Protein 4MJK (pdb70)

Organism: Archaeoglobus fulgidus (strain ATCC 49558 / DSM 4304 / JCM 9628 / NBRC 100126 / VC-16) (NCBI:txid224325)

Nearest PDB structures (foldseek):
  4mjk-assembly1_A  TM=1.004E+00  e=1.493E-50  Archaeoglobus fulgidus DSM 4304
  4mjk-assembly1_B  TM=9.379E-01  e=4.761E-41  Archaeoglobus fulgidus DSM 4304
  8zp7-assembly1_D  TM=3.002E-01  e=3.684E+00  Candidatus Cloacimonetes bacterium ADurb.Bin088
  5ayx-assembly1_D  TM=2.175E-01  e=3.905E+00  Homo sapiens
  4mjk-assembly1_B  TM=1.004E+00  e=2.737E-50  Archaeoglobus fulgidus DSM 4304

CATH classification: 3.30.70.3120

Solvent-accessible surface area: 20608 Å² total

Structure (mmCIF, N/CA/C/O backbone):
data_4MJK
#
_entry.id   4MJK
#
_cell.length_a   42.251
_cell.length_b   87.524
_cell.length_c   140.813
_cell.angle_alpha   90.00
_cell.angle_beta   90.00
_cell.angle_gamma   90.00
#
_symmetry.space_group_name_H-M   'P 21 21 21'
#
loop_
_entity.id
_entity.type
_entity.pdbx_description
1 polymer 'CRISPR protein'
2 water water
#
loop_
_atom_site.group_PDB
_atom_site.id
_atom_site.type_symbol
_atom_site.label_atom_id
_atom_site.label_alt_id
_atom_site.label_comp_id
_atom_site.label_asym_id
_atom_site.label_entity_id
_atom_site.label_seq_id
_atom_site.pdbx_PDB_ins_code
_atom_site.Cartn_x
_atom_site.Cartn_y
_atom_site.Cartn_z
_atom_site.occupancy
_atom_site.B_iso_or_equiv
_atom_site.auth_seq_id
_atom_site.auth_comp_id
_atom_site.auth_asym_id
_atom_site.auth_atom_id
_atom_site.pdbx_PDB_model_num
ATOM 9 N N . ILE A 1 2 ? 9.930 57.928 61.431 1.00 28.73 2 ILE A N 1
ATOM 10 C CA . ILE A 1 2 ? 10.072 56.558 61.869 1.00 24.61 2 ILE A CA 1
ATOM 11 C C . ILE A 1 2 ? 9.299 55.660 60.914 1.00 20.47 2 ILE A C 1
ATOM 12 O O . ILE A 1 2 ? 8.221 56.022 60.457 1.00 19.86 2 ILE A O 1
ATOM 17 N N . GLY A 1 3 ? 9.880 54.508 60.600 1.00 20.47 3 GLY A N 1
ATOM 18 C CA . GLY A 1 3 ? 9.252 53.559 59.703 1.00 17.93 3 GLY A CA 1
ATOM 19 C C . GLY A 1 3 ? 8.876 52.286 60.444 1.00 20.07 3 GLY A C 1
ATOM 20 O O . GLY A 1 3 ? 9.515 51.909 61.426 1.00 19.62 3 GLY A O 1
ATOM 21 N N . TYR A 1 4 ? 7.823 51.632 59.975 1.00 16.03 4 TYR A N 1
ATOM 22 C CA . TYR A 1 4 ? 7.455 50.311 60.460 1.00 16.38 4 TYR A CA 1
ATOM 23 C C . TYR A 1 4 ? 7.309 49.392 59.267 1.00 14.99 4 TYR A C 1
ATOM 24 O O . TYR A 1 4 ? 6.635 49.744 58.297 1.00 13.92 4 TYR A O 1
ATOM 33 N N . LEU A 1 5 ? 7.949 48.231 59.342 1.00 14.27 5 LEU A N 1
ATOM 34 C CA . LEU A 1 5 ? 7.743 47.144 58.398 1.00 15.03 5 LEU A CA 1
ATOM 35 C C . LEU A 1 5 ? 6.911 46.062 59.079 1.00 17.17 5 LEU A C 1
ATOM 36 O O . LEU A 1 5 ? 7.308 45.512 60.116 1.00 16.12 5 LEU A O 1
ATOM 41 N N . VAL A 1 6 ? 5.746 45.778 58.515 1.00 15.32 6 VAL A N 1
ATOM 42 C CA . VAL A 1 6 ? 4.817 44.840 59.134 1.00 12.93 6 VAL A CA 1
ATOM 43 C C . VAL A 1 6 ? 4.487 43.717 58.150 1.00 14.07 6 VAL A C 1
ATOM 44 O O . VAL A 1 6 ? 3.923 43.967 57.071 1.00 13.47 6 VAL A O 1
ATOM 48 N N . ASP A 1 7 ? 4.851 42.493 58.514 1.00 11.76 7 ASP A N 1
ATOM 49 C CA . ASP A 1 7 ? 4.553 41.316 57.703 1.00 11.30 7 ASP A CA 1
ATOM 50 C C . ASP A 1 7 ? 3.251 40.674 58.186 1.00 12.88 7 ASP A C 1
ATOM 51 O O . ASP A 1 7 ? 3.101 40.316 59.365 1.00 12.11 7 ASP A O 1
ATOM 56 N N . VAL A 1 8 ? 2.311 40.512 57.267 1.00 11.45 8 VAL A N 1
ATOM 57 C CA . VAL A 1 8 ? 0.985 40.051 57.635 1.00 11.11 8 VAL A CA 1
ATOM 58 C C . VAL A 1 8 ? 0.634 38.793 56.846 1.00 11.10 8 VAL A C 1
ATOM 59 O O . VAL A 1 8 ? 0.719 38.768 55.620 1.00 11.29 8 VAL A O 1
ATOM 63 N N . GLU A 1 9 ? 0.275 37.740 57.568 1.00 9.99 9 GLU A N 1
ATOM 64 C CA . GLU A 1 9 ? -0.154 36.493 56.967 1.00 11.60 9 GLU A CA 1
ATOM 65 C C . GLU A 1 9 ? -1.681 36.441 56.938 1.00 11.48 9 GLU A C 1
ATOM 66 O O . GLU A 1 9 ? -2.325 36.689 57.950 1.00 11.31 9 GLU A O 1
ATOM 72 N N . PHE A 1 10 ? -2.257 36.131 55.783 1.00 11.65 10 PHE A N 1
ATOM 73 C CA . PHE A 1 10 ? -3.716 36.095 55.631 1.00 11.78 10 PHE A CA 1
ATOM 74 C C . PHE A 1 10 ? -4.156 34.642 55.644 1.00 11.89 10 PHE A C 1
ATOM 75 O O . PHE A 1 10 ? -3.450 33.783 55.125 1.00 14.32 10 PHE A O 1
ATOM 83 N N . VAL A 1 11 ? -5.309 34.367 56.237 1.00 10.86 11 VAL A N 1
ATOM 84 C CA . VAL A 1 11 ? -5.914 33.042 56.140 1.00 10.42 11 VAL A CA 1
ATOM 85 C C . VAL A 1 11 ? -6.293 32.724 54.691 1.00 13.83 11 VAL A C 1
ATOM 86 O O . VAL A 1 11 ? -5.965 31.641 54.196 1.00 11.48 11 VAL A O 1
ATOM 90 N N . TRP A 1 12 ? -6.976 33.653 54.006 1.00 11.13 12 TRP A N 1
ATOM 91 C CA . TRP A 1 12 ? -7.497 33.369 52.647 1.00 10.30 12 TRP A CA 1
ATOM 92 C C . TRP A 1 12 ? -7.512 34.560 51.689 1.00 10.19 12 TRP A C 1
ATOM 93 O O . TRP A 1 12 ? -7.557 34.372 50.474 1.00 8.79 12 TRP A O 1
ATOM 104 N N . GLY A 1 13 ? -7.507 35.780 52.224 1.00 11.32 13 GLY A N 1
ATOM 105 C CA . GLY A 1 13 ? -7.777 36.957 51.407 1.00 9.37 13 GLY A CA 1
ATOM 106 C C . GLY A 1 13 ? -8.514 37.997 52.223 1.00 10.36 13 GLY A C 1
ATOM 107 O O . GLY A 1 13 ? -8.403 37.997 53.442 1.00 8.48 13 GLY A O 1
ATOM 108 N N . PHE A 1 14 ? -9.288 38.861 51.568 1.00 8.04 14 PHE A N 1
ATOM 109 C CA . PHE A 1 14 ? -9.952 39.942 52.279 1.00 10.07 14 PHE A CA 1
ATOM 110 C C . PHE A 1 14 ? -11.172 40.438 51.527 1.00 10.76 14 PHE A C 1
ATOM 111 O O . PHE A 1 14 ? -11.345 40.168 50.330 1.00 10.01 14 PHE A O 1
ATOM 119 N N . GLN A 1 15 ? -12.023 41.166 52.244 1.00 9.97 15 GLN A N 1
ATOM 120 C CA . GLN A 1 15 ? -13.065 41.930 51.600 1.00 11.02 15 GLN A CA 1
ATOM 121 C C . GLN A 1 15 ? -13.070 43.357 52.131 1.00 14.75 15 GLN A C 1
ATOM 122 O O . GLN A 1 15 ? -13.086 43.576 53.357 1.00 11.61 15 GLN A O 1
ATOM 128 N N . ALA A 1 16 ? -13.036 44.326 51.214 1.00 11.73 16 ALA A N 1
ATOM 129 C CA . ALA A 1 16 ? -13.156 45.731 51.594 1.00 13.60 16 ALA A CA 1
ATOM 130 C C . ALA A 1 16 ? -14.322 46.350 50.823 1.00 14.82 16 ALA A C 1
ATOM 131 O O . ALA A 1 16 ? -14.206 46.678 49.631 1.00 12.35 16 ALA A O 1
ATOM 133 N N . ARG A 1 17 ? -15.452 46.507 51.501 1.00 14.05 17 ARG A N 1
ATOM 134 C CA . ARG A 1 17 ? -16.665 46.920 50.807 1.00 16.37 17 ARG A CA 1
ATOM 135 C C . ARG A 1 17 ? -16.683 48.394 50.368 1.00 18.92 17 ARG A C 1
ATOM 136 O O . ARG A 1 17 ? -17.591 48.820 49.653 1.00 17.78 17 ARG A O 1
ATOM 144 N N . ILE A 1 18 ? -15.655 49.157 50.745 1.00 16.61 18 ILE A N 1
ATOM 145 C CA . ILE A 1 18 ? -15.503 50.504 50.178 1.00 18.37 18 ILE A CA 1
ATOM 146 C C . ILE A 1 18 ? -15.271 50.473 48.660 1.00 17.09 18 ILE A C 1
ATOM 147 O O . ILE A 1 18 ? -15.270 51.511 48.008 1.00 16.72 18 ILE A O 1
ATOM 152 N N . ALA A 1 19 ? -15.088 49.281 48.098 1.00 15.39 19 ALA A N 1
ATOM 153 C CA . ALA A 1 19 ? -15.083 49.131 46.651 1.00 14.03 19 ALA A CA 1
ATOM 154 C C . ALA A 1 19 ? -16.390 49.688 46.072 1.00 18.03 19 ALA A C 1
ATOM 155 O O . ALA A 1 19 ? -16.447 50.074 44.911 1.00 16.98 19 ALA A O 1
ATOM 157 N N . GLY A 1 20 ? -17.439 49.730 46.890 1.00 19.44 20 GLY A N 1
ATOM 158 C CA . GLY A 1 20 ? -18.733 50.218 46.438 1.00 19.51 20 GLY A CA 1
ATOM 159 C C . GLY A 1 20 ? -18.821 51.727 46.276 1.00 22.50 20 GLY A C 1
ATOM 160 O O . GLY A 1 20 ? -19.765 52.240 45.657 1.00 22.84 20 GLY A O 1
ATOM 161 N N . LEU A 1 21 ? -17.849 52.451 46.828 1.00 22.29 21 LEU A N 1
ATOM 162 C CA . LEU A 1 21 ? -17.859 53.917 46.740 1.00 22.52 21 LEU A CA 1
ATOM 163 C C . LEU A 1 21 ? -17.523 54.388 45.329 1.00 22.99 21 LEU A C 1
ATOM 164 O O . LEU A 1 21 ? -16.806 53.715 44.598 1.00 18.51 21 LEU A O 1
ATOM 169 N N . SER A 1 22 ? -18.030 55.562 44.958 1.00 26.03 22 SER A N 1
ATOM 170 C CA . SER A 1 22 ? -17.807 56.124 43.627 1.00 24.73 22 SER A CA 1
ATOM 171 C C . SER A 1 22 ? -16.352 56.498 43.360 1.00 26.88 22 SER A C 1
ATOM 172 O O . SER A 1 22 ? -15.907 56.479 42.215 1.00 28.48 22 SER A O 1
ATOM 175 N N . LYS A 1 23 ? -15.622 56.865 44.407 1.00 25.22 23 LYS A N 1
ATOM 176 C CA . LYS A 1 23 ? -14.238 57.306 44.248 1.00 29.31 23 LYS A CA 1
ATOM 177 C C . LYS A 1 23 ? -13.319 56.142 43.863 1.00 29.37 23 LYS A C 1
ATOM 178 O O . LYS A 1 23 ? -12.534 56.231 42.905 1.00 29.52 23 LYS A O 1
ATOM 184 N N . THR A 1 24 ? -13.451 55.048 44.606 1.00 21.19 24 THR A N 1
ATOM 185 C CA . THR A 1 24 ? -12.532 53.917 44.537 1.00 17.12 24 THR A CA 1
ATOM 186 C C . THR A 1 24 ? -12.682 53.027 43.296 1.00 17.60 24 THR A C 1
ATOM 187 O O . THR A 1 24 ? -13.728 53.015 42.650 1.00 18.06 24 THR A O 1
ATOM 191 N N . SER A 1 25 ? -11.651 52.234 42.994 1.00 15.17 25 SER A N 1
ATOM 192 C CA . SER A 1 25 ? -11.800 51.177 41.988 1.00 14.81 25 SER A CA 1
ATOM 193 C C . SER A 1 25 ? -12.978 50.296 42.403 1.00 14.31 25 SER A C 1
ATOM 194 O O . SER A 1 25 ? -13.302 50.219 43.589 1.00 13.71 25 SER A O 1
ATOM 197 N N . PRO A 1 26 ? -13.624 49.626 41.434 1.00 15.29 26 PRO A N 1
ATOM 198 C CA . PRO A 1 26 ? -14.810 48.805 41.745 1.00 15.64 26 PRO A CA 1
ATOM 199 C C . PRO A 1 26 ? -14.465 47.425 42.304 1.00 15.20 26 PRO A C 1
ATOM 200 O O . PRO A 1 26 ? -15.363 46.687 42.731 1.00 13.65 26 PRO A O 1
ATOM 204 N N . SER A 1 27 ? -13.180 47.076 42.262 1.00 15.96 27 SER A N 1
ATOM 205 C CA . SER A 1 27 ? -12.656 45.878 42.923 1.00 14.85 27 SER A CA 1
ATOM 206 C C . SER A 1 27 ? -11.193 46.156 43.289 1.00 16.76 27 SER A C 1
ATOM 207 O O . SER A 1 27 ? -10.602 47.132 42.809 1.00 13.87 27 SER A O 1
ATOM 210 N N . PHE A 1 28 ? -10.615 45.324 44.146 1.00 13.60 28 PHE A N 1
ATOM 211 C CA . PHE A 1 28 ? -9.298 45.634 44.703 1.00 12.86 28 PHE A CA 1
ATOM 212 C C . PHE A 1 28 ? -8.359 44.448 44.586 1.00 10.72 28 PHE A C 1
ATOM 213 O O . PHE A 1 28 ? -8.678 43.357 45.045 1.00 9.66 28 PHE A O 1
ATOM 221 N N . TYR A 1 29 ? -7.187 44.661 44.006 1.00 9.09 29 TYR A N 1
ATOM 222 C CA . TYR A 1 29 ? -6.134 43.650 44.108 1.00 11.69 29 TYR A CA 1
ATOM 223 C C . TYR A 1 29 ? -5.645 43.555 45.566 1.00 10.77 29 TYR A C 1
ATOM 224 O O . TYR A 1 29 ? -5.361 42.456 46.069 1.00 10.32 29 TYR A O 1
ATOM 233 N N . TYR A 1 30 ? -5.563 44.699 46.254 1.00 10.12 30 TYR A N 1
ATOM 234 C CA . TYR A 1 30 ? -5.040 44.714 47.627 1.00 10.33 30 TYR A CA 1
ATOM 235 C C . TYR A 1 30 ? -5.927 45.451 48.615 1.00 10.60 30 TYR A C 1
ATOM 236 O O . TYR A 1 30 ? -6.706 46.308 48.232 1.00 10.79 30 TYR A O 1
ATOM 245 N N . PRO A 1 31 ? -5.776 45.153 49.915 1.00 11.72 31 PRO A N 1
ATOM 246 C CA . PRO A 1 31 ? -6.522 45.941 50.901 1.00 11.01 31 PRO A CA 1
ATOM 247 C C . PRO A 1 31 ? -6.153 47.415 50.773 1.00 10.10 31 PRO A C 1
ATOM 248 O O . PRO A 1 31 ? -4.965 47.739 50.731 1.00 10.36 31 PRO A O 1
ATO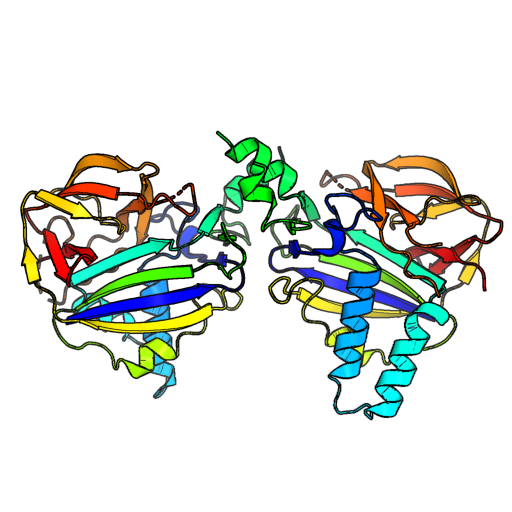M 252 N N . PRO A 1 32 ? -7.156 48.297 50.694 1.00 11.34 32 PRO A N 1
ATOM 253 C CA . PRO A 1 32 ? -6.864 49.736 50.618 1.00 11.41 32 PRO A CA 1
ATOM 254 C C . PRO A 1 32 ? -6.063 50.232 51.820 1.00 9.88 32 PRO A C 1
ATOM 255 O O . PRO A 1 32 ? -6.170 49.673 52.914 1.00 10.28 32 PRO A O 1
ATOM 259 N N . PRO A 1 33 ? -5.242 51.271 51.616 1.00 10.16 33 PRO A N 1
ATOM 260 C CA . PRO A 1 33 ? -4.446 51.797 52.732 1.00 10.35 33 PRO A CA 1
ATOM 261 C C . PRO A 1 33 ? -5.300 52.371 53.876 1.00 12.51 33 PRO A C 1
ATOM 262 O O . PRO A 1 33 ? -4.875 52.279 55.022 1.00 13.70 33 PRO A O 1
ATOM 266 N N . THR A 1 34 ? -6.474 52.933 53.598 1.00 12.76 34 THR A N 1
ATOM 267 C CA . THR A 1 34 ? -7.309 53.369 54.722 1.00 15.17 34 THR A CA 1
ATOM 268 C C . THR A 1 34 ? -7.859 52.167 55.488 1.00 15.98 34 THR A C 1
ATOM 269 O O . THR A 1 34 ? -8.167 52.270 56.680 1.00 13.27 34 THR A O 1
ATOM 273 N N . THR A 1 35 ? -7.981 51.031 54.799 1.00 13.35 35 THR A N 1
ATOM 274 C CA . THR A 1 35 ? -8.437 49.803 55.449 1.00 12.06 35 THR A CA 1
ATOM 275 C C . THR A 1 35 ? -7.374 49.282 56.419 1.00 13.49 35 THR A C 1
ATOM 276 O O . THR A 1 35 ? -7.683 48.895 57.553 1.00 13.25 35 THR A O 1
ATOM 280 N N . PHE A 1 36 ? -6.119 49.291 55.977 1.00 11.85 36 PHE A N 1
ATOM 281 C CA . PHE A 1 36 ? -5.006 48.921 56.834 1.00 12.50 36 PHE A CA 1
ATOM 282 C C . PHE A 1 36 ? -4.902 49.881 58.010 1.00 14.16 36 PHE A C 1
ATOM 283 O O . PHE A 1 36 ? -4.711 49.453 59.151 1.00 14.16 36 PHE A O 1
ATOM 291 N N . LEU A 1 37 ? -5.022 51.181 57.736 1.00 13.25 37 LEU A N 1
ATOM 292 C CA . LEU A 1 37 ? -4.980 52.180 58.812 1.00 15.26 37 LEU A CA 1
ATOM 293 C C . LEU A 1 37 ? -6.144 52.020 59.791 1.00 16.30 37 LEU A C 1
ATOM 294 O O . LEU A 1 37 ? -5.975 52.225 60.982 1.00 17.55 37 LEU A O 1
ATOM 299 N N . GLY A 1 38 ? -7.326 51.678 59.285 1.00 14.49 38 GLY A N 1
ATOM 300 C CA . GLY A 1 38 ? -8.474 51.433 60.149 1.00 15.92 38 GLY A CA 1
ATOM 301 C C . GLY A 1 38 ? -8.228 50.266 61.094 1.00 17.93 38 GLY A C 1
ATOM 302 O O . GLY A 1 38 ? -8.709 50.260 62.225 1.00 16.18 38 GLY A O 1
ATOM 303 N N . ALA A 1 39 ? -7.484 49.264 60.627 1.00 14.40 39 ALA A N 1
ATOM 304 C CA . ALA A 1 39 ? -7.142 48.116 61.468 1.00 17.95 39 ALA A CA 1
ATOM 305 C C . ALA A 1 39 ? -6.183 48.524 62.583 1.00 19.30 39 ALA A C 1
ATOM 306 O O . ALA A 1 39 ? -6.338 48.102 63.728 1.00 16.94 39 ALA A O 1
ATOM 308 N N . VAL A 1 40 ? -5.186 49.339 62.245 1.00 17.10 40 VAL A N 1
ATOM 309 C CA . VAL A 1 40 ? -4.305 49.903 63.264 1.00 17.81 40 VAL A CA 1
ATOM 310 C C . VAL A 1 40 ? -5.136 50.683 64.295 1.00 19.90 40 VAL A C 1
ATOM 311 O O . VAL A 1 40 ? -4.984 50.503 65.508 1.00 20.51 40 VAL A O 1
ATOM 315 N N . ALA A 1 41 ? -6.021 51.545 63.802 1.00 20.47 41 ALA A N 1
ATOM 316 C CA . ALA A 1 41 ? -6.858 52.363 64.673 1.00 21.60 41 ALA A CA 1
ATOM 317 C C . ALA A 1 41 ? -7.713 51.497 65.601 1.00 23.30 41 ALA A C 1
ATOM 318 O O . ALA A 1 41 ? -7.793 51.759 66.801 1.00 23.09 41 ALA A O 1
ATOM 320 N N . GLU A 1 42 ? -8.349 50.468 65.044 1.00 21.16 42 GLU A N 1
ATOM 321 C CA . GLU A 1 42 ? -9.131 49.533 65.853 1.00 23.80 42 GLU A CA 1
ATOM 322 C C . GLU A 1 42 ? -8.287 48.858 66.933 1.00 27.49 42 GLU A C 1
ATOM 323 O O . GLU A 1 42 ? -8.751 48.668 68.059 1.00 27.85 42 GLU A O 1
ATOM 329 N N . ALA A 1 43 ? -7.060 48.477 66.588 1.00 22.53 43 ALA A N 1
ATOM 330 C CA . ALA A 1 43 ? -6.191 47.790 67.544 1.00 26.99 43 ALA A CA 1
ATOM 331 C C . ALA A 1 43 ? -5.786 48.733 68.670 1.00 29.98 43 ALA A C 1
ATOM 332 O O . ALA A 1 43 ? -5.631 48.319 69.822 1.00 28.42 43 ALA A O 1
ATOM 334 N N . ILE A 1 44 ? -5.622 50.006 68.329 1.00 26.03 44 ILE A N 1
ATOM 335 C CA . ILE A 1 44 ? -5.297 51.025 69.318 1.00 26.77 44 ILE A CA 1
ATOM 336 C C . ILE A 1 44 ? -6.490 51.290 70.238 1.00 34.45 44 ILE A C 1
ATOM 337 O O . ILE A 1 44 ? -6.339 51.378 71.457 1.00 31.96 44 ILE A O 1
ATOM 342 N N . ALA A 1 45 ? -7.675 51.401 69.647 1.00 31.28 45 ALA A N 1
ATOM 343 C CA . ALA A 1 45 ? -8.891 51.659 70.409 1.00 35.61 45 ALA A CA 1
ATOM 344 C C . ALA A 1 45 ? -9.182 50.548 71.413 1.00 40.68 45 ALA A C 1
ATOM 345 O O . ALA A 1 45 ? -9.487 50.823 72.571 1.00 42.82 45 ALA A O 1
ATOM 347 N N . LYS A 1 46 ? -9.087 49.299 70.965 1.00 37.04 46 LYS A N 1
ATOM 348 C CA . LYS A 1 46 ? -9.314 48.152 71.841 1.00 40.76 46 LYS A CA 1
ATOM 349 C C . LYS A 1 46 ? -8.360 48.148 73.029 1.00 43.57 46 LYS A C 1
ATOM 350 O O . LYS A 1 46 ? -8.779 47.953 74.170 1.00 45.80 46 LYS A O 1
ATOM 356 N N . ASP A 1 47 ? -7.077 48.361 72.756 1.00 40.23 47 ASP A N 1
ATOM 357 C CA . ASP A 1 47 ? -6.071 48.439 73.806 1.00 42.87 47 ASP A CA 1
ATOM 358 C C . ASP A 1 47 ? -6.310 49.652 74.711 1.00 45.01 47 ASP A C 1
ATOM 359 O O . ASP A 1 47 ? -5.375 50.195 75.290 1.00 51.81 47 ASP A O 1
ATOM 364 N N . LYS A 1 48 ? -7.568 50.067 74.831 1.00 47.59 48 LYS A N 1
ATOM 365 C CA . LYS A 1 48 ? -7.952 51.218 75.644 1.00 46.86 48 LYS A CA 1
ATOM 366 C C . LYS A 1 48 ? -9.458 51.198 75.881 1.00 51.21 48 LYS A C 1
ATOM 367 O O . LYS A 1 48 ? -9.952 50.550 76.803 1.00 53.68 48 LYS A O 1
ATOM 373 N N . GLY A 1 49 ? -10.177 51.925 75.028 1.00 53.47 49 GLY A N 1
ATOM 374 C CA . GLY A 1 49 ? -11.627 51.996 75.064 1.00 53.41 49 GLY A CA 1
ATOM 375 C C . GLY A 1 49 ? -12.177 52.776 73.879 1.00 57.19 49 GLY A C 1
ATOM 376 O O . GLY A 1 49 ? -11.605 53.794 73.473 1.00 57.86 49 GLY A O 1
ATOM 377 N N . ILE A 1 50 ? -13.287 52.288 73.326 1.00 61.15 50 ILE A N 1
ATOM 378 C CA . ILE A 1 50 ? -13.979 52.911 72.192 1.00 60.88 50 ILE A CA 1
ATOM 379 C C . ILE A 1 50 ? -13.082 53.159 70.983 1.00 63.08 50 ILE A C 1
ATOM 380 O O . ILE A 1 50 ? -13.573 53.424 69.881 1.00 64.85 50 ILE A O 1
ATOM 385 N N . GLY A 1 55 ? -14.236 55.181 67.764 1.00 65.10 55 GLY A N 1
ATOM 386 C CA . GLY A 1 55 ? -14.404 56.610 67.512 1.00 64.74 55 GLY A CA 1
ATOM 387 C C . GLY A 1 55 ? -13.533 57.466 68.435 1.00 62.65 55 GLY A C 1
ATOM 388 O O . GLY A 1 55 ? -14.004 57.880 69.497 1.00 65.35 55 GLY A O 1
ATOM 389 N N . LYS A 1 56 ? -12.274 57.736 68.068 1.00 57.43 56 LYS A N 1
ATOM 390 C CA . LYS A 1 56 ? -11.579 57.208 66.881 1.00 52.65 56 LYS A CA 1
ATOM 391 C C . LYS A 1 56 ? -12.191 57.521 65.504 1.00 54.29 56 LYS A C 1
ATOM 392 O O . LYS A 1 56 ? -12.860 56.669 64.918 1.00 59.19 56 LYS A O 1
ATOM 394 N N . GLU A 1 57 ? -11.922 58.712 64.966 1.00 47.40 57 GLU A N 1
ATOM 395 C CA . GLU A 1 57 ? -11.045 59.686 65.599 1.00 46.10 57 GLU A CA 1
ATOM 396 C C . GLU A 1 57 ? -9.568 59.390 65.384 1.00 39.95 57 GLU A C 1
ATOM 397 O O . GLU A 1 57 ? -8.823 60.209 64.847 1.00 37.59 57 GLU A O 1
ATOM 398 N N . ILE A 1 58 ? -9.149 58.203 65.802 1.00 37.33 58 ILE A N 1
ATOM 399 C CA . ILE A 1 58 ? -7.744 57.814 65.763 1.00 34.73 58 ILE A CA 1
ATOM 400 C C . ILE A 1 58 ? -7.235 57.656 64.336 1.00 28.62 58 ILE A C 1
ATOM 401 O O . ILE A 1 58 ? -6.079 57.947 64.052 1.00 28.32 58 ILE A O 1
ATOM 406 N N . ILE A 1 59 ? -8.092 57.196 63.436 1.00 27.94 59 ILE A N 1
ATOM 407 C CA . ILE A 1 59 ? -7.650 56.987 62.067 1.00 30.35 59 ILE A CA 1
ATOM 408 C C . ILE A 1 59 ? -7.266 58.310 61.405 1.00 30.29 59 ILE A C 1
ATOM 409 O O . ILE A 1 59 ? -6.309 58.364 60.634 1.00 27.46 59 ILE A O 1
ATOM 414 N N . SER A 1 60 ? -7.998 59.376 61.711 1.00 29.09 60 SER A N 1
ATOM 415 C CA . SER A 1 60 ? -7.645 60.679 61.167 1.00 32.78 60 SER A CA 1
ATOM 416 C C . SER A 1 60 ? -6.352 61.187 61.802 1.00 31.33 60 SER A C 1
ATOM 417 O O . SER A 1 60 ? -5.577 61.892 61.153 1.00 32.41 60 SER A O 1
ATOM 420 N N . GLU A 1 61 ? -6.108 60.813 63.056 1.00 27.67 61 GLU A N 1
ATOM 421 C CA . GLU A 1 61 ? -4.849 61.155 63.716 1.00 30.36 61 GLU A CA 1
ATOM 422 C C . GLU A 1 61 ? -3.668 60.449 63.039 1.00 28.85 61 GLU A C 1
ATOM 423 O O . GLU A 1 61 ? -2.613 61.038 62.832 1.00 27.48 61 GLU A O 1
ATOM 429 N N . LEU A 1 62 ? -3.847 59.175 62.707 1.00 24.80 62 LEU A N 1
ATOM 430 C CA . LEU A 1 62 ? -2.802 58.444 62.011 1.00 23.45 62 LEU A CA 1
ATOM 431 C C . LEU A 1 62 ? -2.525 59.098 60.662 1.00 20.20 62 LEU A C 1
ATOM 432 O O . LEU A 1 62 ? -1.370 59.272 60.275 1.00 22.60 62 LEU A O 1
ATOM 437 N N . GLY A 1 63 ? -3.591 59.471 59.964 1.00 21.42 63 GLY A N 1
ATOM 438 C CA . GLY A 1 63 ? -3.475 60.038 58.638 1.00 24.48 63 GLY A CA 1
ATOM 439 C C . GLY A 1 63 ? -2.764 61.374 58.626 1.00 25.67 63 GLY A C 1
ATOM 440 O O . GLY A 1 63 ? -2.081 61.712 57.662 1.00 24.83 63 GLY A O 1
ATOM 441 N N . GLU A 1 64 ? -2.920 62.144 59.697 1.00 27.85 64 GLU A N 1
ATOM 442 C CA . GLU A 1 64 ? -2.240 63.431 59.791 1.00 27.22 64 GLU A CA 1
ATOM 443 C C . GLU A 1 64 ? -0.737 63.253 59.994 1.00 24.68 64 GLU A C 1
ATOM 444 O O . GLU A 1 64 ? 0.063 64.077 59.555 1.00 25.31 64 GLU A O 1
ATOM 450 N N . ASN A 1 65 ? -0.348 62.173 60.653 1.00 23.35 65 ASN A N 1
ATOM 451 C CA . ASN A 1 65 ? 1.068 61.928 60.899 1.00 24.41 65 ASN A CA 1
ATOM 452 C C . ASN A 1 65 ? 1.729 61.041 59.837 1.00 20.45 65 ASN A C 1
ATOM 453 O O . ASN A 1 65 ? 2.942 60.825 59.862 1.00 18.67 65 ASN A O 1
ATOM 458 N N . LEU A 1 66 ? 0.935 60.541 58.902 1.00 19.74 66 LEU A N 1
ATOM 459 C CA . LEU A 1 66 ? 1.444 59.584 57.921 1.00 19.92 66 LEU A CA 1
ATOM 460 C C . LEU A 1 66 ? 2.208 60.271 56.795 1.00 17.66 66 LEU A C 1
ATOM 461 O O . LEU A 1 66 ? 1.697 61.184 56.171 1.00 20.47 66 LEU A O 1
ATOM 466 N N . LEU A 1 67 ? 3.426 59.812 56.528 1.00 16.63 67 LEU A N 1
ATOM 467 C CA . LEU A 1 67 ? 4.201 60.310 55.400 1.00 16.84 67 LEU A CA 1
ATOM 468 C C . LEU A 1 67 ? 4.149 59.354 54.207 1.00 17.80 67 LEU A C 1
ATOM 469 O O . LEU A 1 67 ? 4.217 59.788 53.059 1.00 15.83 67 LEU A O 1
ATOM 474 N N . ALA A 1 68 ? 4.051 58.054 54.489 1.00 15.11 68 ALA A N 1
ATOM 475 C CA . ALA A 1 68 ? 4.084 57.058 53.420 1.00 12.14 68 ALA A CA 1
ATOM 476 C C . ALA A 1 68 ? 3.390 55.786 53.841 1.00 13.50 68 ALA A C 1
ATOM 477 O O . ALA A 1 68 ? 3.453 55.396 55.003 1.00 11.83 68 ALA A O 1
ATOM 479 N N . ILE A 1 69 ? 2.739 55.124 52.886 1.00 10.55 69 ILE A N 1
ATOM 480 C CA . ILE A 1 69 ? 2.257 53.771 53.107 1.00 9.00 69 ILE A CA 1
ATOM 481 C C . ILE A 1 69 ? 2.296 53.020 51.799 1.00 11.68 69 ILE A C 1
ATOM 482 O O . ILE A 1 69 ? 1.649 53.418 50.831 1.00 12.67 69 ILE A O 1
ATOM 487 N N . GLY A 1 70 ? 3.096 51.961 51.767 1.00 11.44 70 GLY A N 1
ATOM 488 C CA . GLY A 1 70 ? 3.246 51.115 50.590 1.00 8.89 70 GLY A CA 1
ATOM 489 C C . GLY A 1 70 ? 3.244 49.661 51.026 1.00 9.95 70 GLY A C 1
ATOM 490 O O . GLY A 1 70 ? 3.396 49.366 52.214 1.00 9.04 70 GLY A O 1
ATOM 491 N N . TRP A 1 71 ? 3.080 48.747 50.076 1.00 8.08 71 TRP A N 1
ATOM 492 C CA . TRP A 1 71 ? 2.995 47.338 50.406 1.00 8.92 71 TRP A CA 1
ATOM 493 C C . TRP A 1 71 ? 3.387 46.519 49.197 1.00 9.96 71 TRP A C 1
ATOM 494 O O . TRP A 1 71 ? 3.392 47.021 48.070 1.00 6.85 71 TRP A O 1
ATOM 505 N N . LYS A 1 72 ? 3.736 45.259 49.450 1.00 9.44 72 LYS A N 1
ATOM 506 C CA . LYS A 1 72 ? 4.064 44.317 48.395 1.00 10.82 72 LYS A CA 1
ATOM 507 C C . LYS A 1 72 ? 3.796 42.895 48.866 1.00 10.53 72 LYS A C 1
ATOM 508 O O . LYS A 1 72 ? 3.896 42.595 50.061 1.00 10.70 72 LYS A O 1
ATOM 514 N N . ALA A 1 73 ? 3.451 42.028 47.922 1.00 11.10 73 ALA A N 1
ATOM 515 C CA . ALA A 1 73 ? 3.224 40.620 48.215 1.00 15.01 73 ALA A CA 1
ATOM 516 C C . ALA A 1 73 ? 4.588 39.995 48.426 1.00 13.46 73 ALA A C 1
ATOM 517 O O . ALA A 1 73 ? 5.538 40.400 47.780 1.00 13.35 73 ALA A O 1
ATOM 519 N N . LEU A 1 74 ? 4.684 39.041 49.351 1.00 13.24 74 LEU A N 1
ATOM 520 C CA . LEU A 1 74 ? 5.917 38.302 49.572 1.00 14.10 74 LEU A CA 1
ATOM 521 C C . LEU A 1 74 ? 5.863 36.950 48.879 1.00 15.03 74 LEU A C 1
ATOM 522 O O . LEU A 1 74 ? 6.887 36.425 48.454 1.00 18.22 74 LEU A O 1
ATOM 527 N N . ASN A 1 75 ? 4.673 36.380 48.748 1.00 12.69 75 ASN A N 1
ATOM 528 C CA . ASN A 1 75 ? 4.578 35.016 48.235 1.00 16.05 75 ASN A CA 1
ATOM 529 C C . ASN A 1 75 ? 3.214 34.701 47.638 1.00 15.67 75 ASN A C 1
ATOM 530 O O . ASN A 1 75 ? 2.794 33.550 47.610 1.00 15.22 75 ASN A O 1
ATOM 535 N N . CYS A 1 76 ? 2.505 35.718 47.174 1.00 12.70 76 CYS A N 1
ATOM 536 C CA . CYS A 1 76 ? 1.133 35.487 46.753 1.00 14.76 76 CYS A CA 1
ATOM 537 C C . CYS A 1 76 ? 0.723 36.415 45.624 1.00 15.36 76 CYS A C 1
ATOM 538 O O . CYS A 1 76 ? 1.406 37.404 45.315 1.00 13.15 76 CYS A O 1
ATOM 541 N N . THR A 1 77 ? -0.395 36.069 45.001 1.00 13.28 77 THR A N 1
ATOM 542 C CA . THR A 1 77 ? -0.931 36.846 43.899 1.00 14.00 77 THR A CA 1
ATOM 543 C C . THR A 1 77 ? -2.455 36.962 44.133 1.00 13.95 77 THR A C 1
ATOM 544 O O . THR A 1 77 ? -3.123 35.979 44.489 1.00 14.38 77 THR A O 1
ATOM 548 N N . PRO A 1 78 ? -3.009 38.169 43.976 1.00 14.04 78 PRO A N 1
ATOM 549 C CA . PRO A 1 78 ? -4.445 38.345 44.267 1.00 10.54 78 PRO A CA 1
ATOM 550 C C . PRO A 1 78 ? -5.328 37.763 43.177 1.00 14.08 78 PRO A C 1
ATOM 551 O O . PRO A 1 78 ? -4.962 37.755 41.999 1.00 16.18 78 PRO A O 1
ATOM 555 N N . LEU A 1 79 ? -6.495 37.270 43.561 1.00 11.20 79 LEU A N 1
ATOM 556 C CA . LEU A 1 79 ? -7.442 36.777 42.574 1.00 13.36 79 LEU A CA 1
ATOM 557 C C . LEU A 1 79 ? -8.777 37.400 42.943 1.00 11.83 79 LEU A C 1
ATOM 558 O O . LEU A 1 79 ? -9.416 36.973 43.893 1.00 11.85 79 LEU A O 1
ATOM 563 N N . ARG A 1 80 ? -9.165 38.449 42.227 1.00 10.54 80 ARG A N 1
ATOM 564 C CA . ARG A 1 80 ? -10.373 39.183 42.576 1.00 13.65 80 ARG A CA 1
ATOM 565 C C . ARG A 1 80 ? -11.583 38.333 42.218 1.00 15.24 80 ARG A C 1
ATOM 566 O O . ARG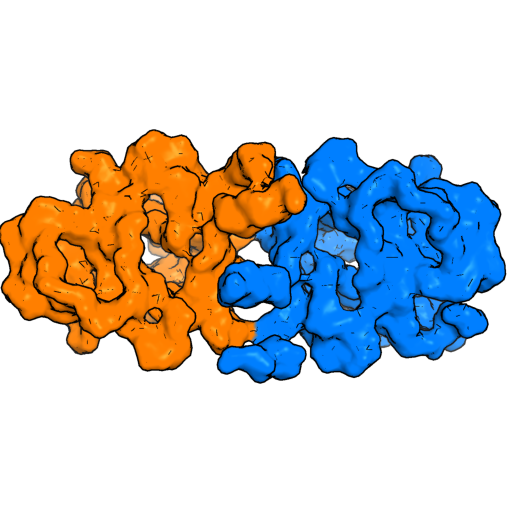 A 1 80 ? -11.536 37.555 41.265 1.00 13.53 80 ARG A O 1
ATOM 574 N N . TYR A 1 81 ? -12.670 38.467 42.968 1.00 13.75 81 TYR A N 1
ATOM 575 C CA . TYR A 1 81 ? -13.850 37.695 42.593 1.00 14.95 81 TYR A CA 1
ATOM 576 C C . TYR A 1 81 ? -14.369 38.161 41.239 1.00 18.13 81 TYR A C 1
ATOM 577 O O . TYR A 1 81 ? -15.021 37.410 40.515 1.00 18.42 81 TYR A O 1
ATOM 586 N N . SER A 1 82 ? -14.045 39.395 40.870 1.00 16.23 82 SER A N 1
ATOM 587 C CA . SER A 1 82 ? -14.401 39.843 39.528 1.00 21.58 82 SER A CA 1
ATOM 588 C C . SER A 1 82 ? -13.652 39.026 38.467 1.00 21.00 82 SER A C 1
ATOM 589 O O . SER A 1 82 ? -14.226 38.720 37.422 1.00 23.93 82 SER A O 1
ATOM 592 N N . ASP A 1 83 ? -12.396 38.652 38.747 1.00 17.14 83 ASP A N 1
ATOM 593 C CA . ASP A 1 83 ? -11.616 37.756 37.866 1.00 17.66 83 ASP A CA 1
ATOM 594 C C . ASP A 1 83 ? -12.252 36.359 37.827 1.00 22.66 83 ASP A C 1
ATOM 595 O O . ASP A 1 83 ? -12.403 35.738 36.768 1.00 20.06 83 ASP A O 1
ATOM 600 N N . ILE A 1 84 ? -12.600 35.864 39.009 1.00 17.09 84 ILE A N 1
ATOM 601 C CA . ILE A 1 84 ? -13.198 34.550 39.154 1.00 19.04 84 ILE A CA 1
ATOM 602 C C . ILE A 1 84 ? -14.533 34.431 38.411 1.00 22.30 84 ILE A C 1
ATOM 603 O O . ILE A 1 84 ? -14.761 33.462 37.677 1.00 20.15 84 ILE A O 1
ATOM 608 N N . ASN A 1 85 ? -15.417 35.405 38.614 1.00 17.11 85 ASN A N 1
ATOM 609 C CA . ASN A 1 85 ? -16.744 35.345 38.013 1.00 24.06 85 ASN A CA 1
ATOM 610 C C . ASN A 1 85 ? -16.647 35.517 36.499 1.00 26.81 85 ASN A C 1
ATOM 611 O O . ASN A 1 85 ? -17.478 35.002 35.758 1.00 27.38 85 ASN A O 1
ATOM 616 N N . ARG A 1 86 ? -15.596 36.204 36.056 1.00 23.55 86 ARG A N 1
ATOM 617 C CA . ARG A 1 86 ? -15.270 36.303 34.634 1.00 26.17 86 ARG A CA 1
ATOM 618 C C . ARG A 1 86 ? -14.819 34.960 34.042 1.00 32.58 86 ARG A C 1
ATOM 619 O O . ARG A 1 86 ? -15.349 34.519 33.018 1.00 31.81 86 ARG A O 1
ATOM 627 N N . ILE A 1 87 ? -13.832 34.322 34.672 1.00 27.39 87 ILE A N 1
ATOM 628 C CA . ILE A 1 87 ? -13.400 32.992 34.247 1.00 28.40 87 ILE A CA 1
ATOM 629 C C . ILE A 1 87 ? -14.616 32.079 34.137 1.00 28.83 87 ILE A C 1
ATOM 630 O O . ILE A 1 87 ? -14.751 31.334 33.175 1.00 34.80 87 ILE A O 1
ATOM 635 N N . LEU A 1 88 ? -15.517 32.147 35.106 1.00 27.91 88 LEU A N 1
ATOM 636 C CA . LEU A 1 88 ? -16.767 31.399 35.000 1.00 32.31 88 LEU A CA 1
ATOM 637 C C . LEU A 1 88 ? -17.656 31.990 33.898 1.00 34.74 88 LEU A C 1
ATOM 638 O O . LEU A 1 88 ? -18.782 32.410 34.155 1.00 39.15 88 LEU A O 1
ATOM 643 N N . ALA A 1 89 ? -17.131 32.033 32.674 1.00 41.47 89 ALA A N 1
ATOM 644 C CA . ALA A 1 89 ? -17.863 32.575 31.532 1.00 39.83 89 ALA A CA 1
ATOM 645 C C . ALA A 1 89 ? -16.906 32.999 30.421 1.00 41.51 89 ALA A C 1
ATOM 646 O O . ALA A 1 89 ? -15.991 32.258 30.055 1.00 48.71 89 ALA A O 1
ATOM 648 N N . ASP A 1 103 ? -27.983 37.977 36.043 1.00 39.71 103 ASP A N 1
ATOM 649 C CA . ASP A 1 103 ? -26.526 38.008 35.879 1.00 46.09 103 ASP A CA 1
ATOM 650 C C . ASP A 1 103 ? -25.905 39.308 36.400 1.00 41.68 103 ASP A C 1
ATOM 651 O O . ASP A 1 103 ? -26.182 39.721 37.529 1.00 37.38 103 ASP A O 1
ATOM 656 N N . LEU A 1 104 ? -25.086 39.960 35.577 1.00 47.81 104 LEU A N 1
ATOM 657 C CA . LEU A 1 104 ? -24.293 41.111 36.033 1.00 40.85 104 LEU A CA 1
ATOM 658 C C . LEU A 1 104 ? -25.068 42.384 36.454 1.00 45.55 104 LEU A C 1
ATOM 659 O O . LEU A 1 104 ? -24.824 43.483 35.953 1.00 39.71 104 LEU A O 1
ATOM 664 N N . ALA A 1 105 ? -25.997 42.215 37.386 1.00 44.67 105 ALA A N 1
ATOM 665 C CA . ALA A 1 105 ? -26.386 43.292 38.274 1.00 35.20 105 ALA A CA 1
ATOM 666 C C . ALA A 1 105 ? -25.339 43.240 39.388 1.00 35.45 105 ALA A C 1
ATOM 667 O O . ALA A 1 105 ? -25.216 44.161 40.197 1.00 32.87 105 ALA A O 1
ATOM 669 N N . LYS A 1 106 ? -24.571 42.151 39.414 1.00 34.95 106 LYS A N 1
ATOM 670 C CA . LYS A 1 106 ? -23.538 41.981 40.443 1.00 39.18 106 LYS A CA 1
ATOM 671 C C . LYS A 1 106 ? -22.316 42.886 40.233 1.00 35.93 106 LYS A C 1
ATOM 672 O O . LYS A 1 106 ? -21.408 42.917 41.058 1.00 36.59 106 LYS A O 1
ATOM 678 N N . SER A 1 107 ? -22.315 43.646 39.145 1.00 34.77 107 SER A N 1
ATOM 679 C CA . SER A 1 107 ? -21.308 44.683 38.956 1.00 34.64 107 SER A CA 1
ATOM 680 C C . SER A 1 107 ? -21.661 45.953 39.722 1.00 36.27 107 SER A C 1
ATOM 681 O O . SER A 1 107 ? -20.859 46.882 39.803 1.00 35.43 107 SER A O 1
ATOM 684 N N . PHE A 1 108 ? -22.866 46.000 40.276 1.00 32.66 108 PHE A N 1
ATOM 685 C CA . PHE A 1 108 ? -23.284 47.159 41.052 1.00 33.43 108 PHE A CA 1
ATOM 686 C C . PHE A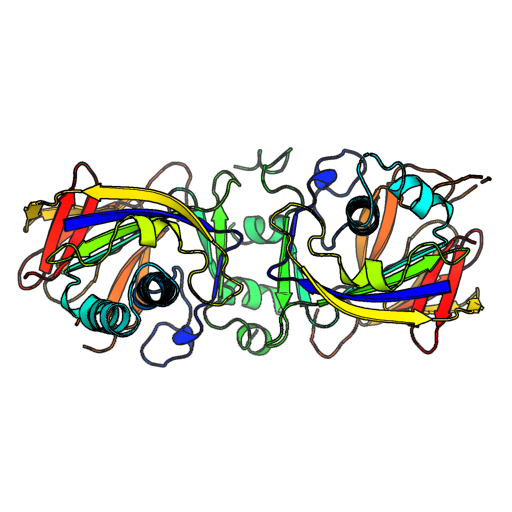 1 108 ? -23.707 46.772 42.473 1.00 33.89 108 PHE A C 1
ATOM 687 O O . PHE A 1 108 ? -24.698 46.070 42.672 1.00 33.63 108 PHE A O 1
ATOM 695 N N . ASP A 1 109 ? -22.945 47.224 43.462 1.00 34.88 109 ASP A N 1
ATOM 696 C CA . ASP A 1 109 ? -23.310 47.002 44.860 1.00 34.71 109 ASP A CA 1
ATOM 697 C C . ASP A 1 109 ? -23.533 45.513 45.191 1.00 34.22 109 ASP A C 1
ATOM 698 O O . ASP A 1 109 ? -24.448 45.161 45.934 1.00 32.39 109 ASP A O 1
ATOM 703 N N . SER A 1 110 ? -22.695 44.641 44.635 1.00 28.83 110 SER A N 1
ATOM 704 C CA . SER A 1 110 ? -22.749 43.221 44.968 1.00 24.19 110 SER A CA 1
ATOM 705 C C . SER A 1 110 ? -22.378 42.979 46.431 1.00 24.38 110 SER A C 1
ATOM 706 O O . SER A 1 110 ? -21.549 43.701 46.994 1.00 23.44 110 SER A O 1
ATOM 709 N N . PRO A 1 111 ? -22.990 41.959 47.054 1.00 25.31 111 PRO A N 1
ATOM 710 C CA . PRO A 1 111 ? -22.612 41.545 48.415 1.00 24.10 111 PRO A CA 1
ATOM 711 C C . PRO A 1 111 ? -21.122 41.206 48.512 1.00 21.01 111 PRO A C 1
ATOM 712 O O . PRO A 1 111 ? -20.539 41.274 49.590 1.00 20.67 111 PRO A O 1
ATOM 716 N N . ALA A 1 112 ? -20.529 40.815 47.394 1.00 19.77 112 ALA A N 1
ATOM 717 C CA . ALA A 1 112 ? -19.139 40.364 47.370 1.00 22.29 112 ALA A CA 1
ATOM 718 C C . ALA A 1 112 ? -18.226 41.447 46.789 1.00 18.44 112 ALA A C 1
ATOM 719 O O . ALA A 1 112 ? -17.168 41.147 46.222 1.00 16.80 112 ALA A O 1
ATOM 721 N N . ARG A 1 113 ? -18.644 42.704 46.904 1.00 19.02 113 ARG A N 1
ATOM 722 C CA . ARG A 1 113 ? -17.866 43.792 46.330 1.00 17.07 113 ARG A CA 1
ATOM 723 C C . ARG A 1 113 ? -16.575 43.924 47.130 1.00 15.14 113 ARG A C 1
ATOM 724 O O . ARG A 1 113 ? -16.596 43.846 48.365 1.00 15.64 113 ARG A O 1
ATOM 732 N N . GLY A 1 114 ? -15.449 44.085 46.433 1.00 13.95 114 GLY A N 1
ATOM 733 C CA . GLY A 1 114 ? -14.159 44.248 47.089 1.00 12.74 114 GLY A CA 1
ATOM 734 C C . GLY A 1 114 ? -13.622 42.977 47.741 1.00 12.54 114 GLY A C 1
ATOM 735 O O . GLY A 1 114 ? -12.726 43.038 48.578 1.00 12.38 114 GLY A O 1
ATOM 736 N N . LYS A 1 115 ? -14.171 41.827 47.364 1.00 11.52 115 LYS A N 1
ATOM 737 C CA . LYS A 1 115 ? -13.712 40.560 47.927 1.00 12.14 115 LYS A CA 1
ATOM 738 C C . LYS A 1 115 ? -12.694 39.898 47.016 1.00 12.52 115 LYS A C 1
ATOM 739 O O . LYS A 1 115 ? -12.936 39.725 45.820 1.00 12.08 115 LYS A O 1
ATOM 745 N N . THR A 1 116 ? -11.562 39.518 47.605 1.00 11.28 116 THR A N 1
ATOM 746 C CA . THR A 1 116 ? -10.394 39.088 46.847 1.00 10.14 116 THR A CA 1
ATOM 747 C C . THR A 1 116 ? -9.679 37.952 47.542 1.00 12.21 116 THR A C 1
ATOM 748 O O . THR A 1 116 ? -9.418 38.019 48.747 1.00 9.61 116 THR A O 1
ATOM 752 N N . ILE A 1 117 ? -9.374 36.895 46.791 1.00 8.56 117 ILE A N 1
ATOM 753 C CA . ILE A 1 117 ? -8.620 35.777 47.347 1.00 8.65 117 ILE A CA 1
ATOM 754 C C . ILE A 1 117 ? -7.121 36.059 47.170 1.00 10.53 117 ILE A C 1
ATOM 755 O O . ILE A 1 117 ? -6.708 36.617 46.163 1.00 9.52 117 ILE A O 1
ATOM 760 N N . LEU A 1 118 ? -6.310 35.726 48.160 1.00 8.03 118 LEU A N 1
ATOM 761 C CA . LEU A 1 118 ? -4.861 35.830 47.973 1.00 10.97 118 LEU A CA 1
ATOM 762 C C . LEU A 1 118 ? -4.326 34.429 47.793 1.00 13.10 118 LEU A C 1
ATOM 763 O O . LEU A 1 118 ? -4.398 33.608 48.706 1.00 12.84 118 LEU A O 1
ATOM 768 N N . SER A 1 119 ? -3.857 34.137 46.586 1.00 12.99 119 SER A N 1
ATOM 769 C CA . SER A 1 119 ? -3.378 32.796 46.253 1.00 16.43 119 SER A CA 1
ATOM 770 C C . SER A 1 119 ? -1.876 32.695 46.509 1.00 13.96 119 SER A C 1
ATOM 771 O O . SER A 1 119 ? -1.079 33.390 45.885 1.00 14.87 119 SER A O 1
ATOM 774 N N . SER A 1 120 ? -1.488 31.818 47.413 1.00 13.34 120 SER A N 1
ATOM 775 C CA . SER A 1 120 ? -0.084 31.621 47.687 1.00 15.28 120 SER A CA 1
ATOM 776 C C . SER A 1 120 ? 0.623 30.932 46.520 1.00 18.32 120 SER A C 1
ATOM 777 O O . SER A 1 120 ? 0.064 30.045 45.859 1.00 15.33 120 SER A O 1
ATOM 780 N N . LEU A 1 121 ? 1.863 31.342 46.281 1.00 16.25 121 LEU A N 1
ATOM 781 C CA . LEU A 1 121 ? 2.695 30.743 45.247 1.00 15.86 121 LEU A CA 1
ATOM 782 C C . LEU A 1 121 ? 3.600 29.651 45.820 1.00 19.85 121 LEU A C 1
ATOM 783 O O . LEU A 1 121 ? 4.353 29.017 45.087 1.00 20.71 121 LEU A O 1
ATOM 788 N N . ASN A 1 122 ? 3.541 29.444 47.125 1.00 17.52 122 ASN A N 1
ATOM 789 C CA . ASN A 1 122 ? 4.274 28.338 47.731 1.00 20.48 122 ASN A CA 1
ATOM 790 C C . ASN A 1 122 ? 3.385 27.676 48.777 1.00 22.15 122 ASN A C 1
ATOM 791 O O . ASN A 1 122 ? 2.179 27.915 48.794 1.00 22.00 122 ASN A O 1
ATOM 796 N N . ASP A 1 123 ? 3.946 26.851 49.653 1.00 23.45 123 ASP A N 1
ATOM 797 C CA . ASP A 1 123 ? 3.083 26.119 50.585 1.00 27.96 123 ASP A CA 1
ATOM 798 C C . ASP A 1 123 ? 2.759 26.907 51.845 1.00 27.05 123 ASP A C 1
ATOM 799 O O . ASP A 1 123 ? 2.107 26.395 52.750 1.00 31.92 123 ASP A O 1
ATOM 804 N N . GLU A 1 124 ? 3.198 28.156 51.911 1.00 24.54 124 GLU A N 1
ATOM 805 C CA . GLU A 1 124 ? 2.873 28.971 53.081 1.00 25.16 124 GLU A CA 1
ATOM 806 C C . GLU A 1 124 ? 1.570 29.722 52.884 1.00 22.01 124 GLU A C 1
ATOM 807 O O . GLU A 1 124 ? 1.092 29.888 51.759 1.00 20.62 124 GLU A O 1
ATOM 813 N N . ALA A 1 125 ? 1.006 30.192 53.989 1.00 20.61 125 ALA A N 1
ATOM 814 C CA . ALA A 1 125 ? -0.135 31.090 53.937 1.00 20.53 125 ALA A CA 1
ATOM 815 C C . ALA A 1 125 ? 0.293 32.362 53.183 1.00 14.33 125 ALA A C 1
ATOM 816 O O . ALA A 1 125 ? 1.456 32.739 53.202 1.00 14.24 125 ALA A O 1
ATOM 818 N N . PRO A 1 126 ? -0.644 33.007 52.485 1.00 15.71 126 PRO A N 1
ATOM 819 C CA . PRO A 1 126 ? -0.257 34.202 51.719 1.00 14.88 126 PRO A CA 1
ATOM 820 C C . PRO A 1 126 ? 0.120 35.371 52.637 1.00 14.09 126 PRO A C 1
ATOM 821 O O . PRO A 1 126 ? -0.573 35.624 53.626 1.00 13.34 126 PRO A O 1
ATOM 825 N N . LYS A 1 127 ? 1.197 36.071 52.299 1.00 12.07 127 LYS A N 1
ATOM 826 C CA . LYS A 1 127 ? 1.715 37.148 53.124 1.00 12.18 127 LYS A CA 1
ATOM 827 C C . LYS A 1 127 ? 1.923 38.435 52.331 1.00 12.40 127 LYS A C 1
ATOM 828 O O . LYS A 1 127 ? 2.337 38.398 51.177 1.00 11.32 127 LYS A O 1
ATOM 834 N N . ILE A 1 128 ? 1.637 39.562 52.975 1.00 10.29 128 ILE A N 1
ATOM 835 C CA . ILE A 1 128 ? 1.891 40.886 52.408 1.00 11.36 128 ILE A CA 1
ATOM 836 C C . ILE A 1 128 ? 2.700 41.705 53.411 1.00 13.41 128 ILE A C 1
ATOM 837 O O . ILE A 1 128 ? 2.458 41.608 54.613 1.00 11.51 128 ILE A O 1
ATOM 842 N N . ARG A 1 129 ? 3.676 42.476 52.929 1.00 11.38 129 ARG A N 1
ATOM 843 C CA . ARG A 1 129 ? 4.449 43.359 53.795 1.00 11.26 129 ARG A CA 1
ATOM 844 C C . ARG A 1 129 ? 4.048 44.820 53.579 1.00 11.55 129 ARG A C 1
ATOM 845 O O . ARG A 1 129 ? 4.016 45.298 52.432 1.00 11.15 129 ARG A O 1
ATOM 853 N N . TRP A 1 130 ? 3.749 45.520 54.670 1.00 9.01 130 TRP A N 1
ATOM 854 C CA . TRP A 1 130 ? 3.496 46.959 54.624 1.00 9.95 130 TRP A CA 1
ATOM 855 C C . TRP A 1 130 ? 4.703 47.726 55.150 1.00 11.82 130 TRP A C 1
ATOM 856 O O . TRP A 1 130 ? 5.392 47.275 56.073 1.00 11.25 130 TRP A O 1
ATOM 867 N N . PHE A 1 131 ? 4.954 48.885 54.549 1.00 9.01 131 PHE A N 1
ATOM 868 C CA . PHE A 1 131 ? 6.024 49.774 54.971 1.00 11.31 131 PHE A CA 1
ATOM 869 C C . PHE A 1 131 ? 5.340 51.118 55.156 1.00 12.36 131 PHE A C 1
ATOM 870 O O . PHE A 1 131 ? 4.895 51.745 54.179 1.00 9.63 131 PHE A O 1
ATOM 878 N N . LEU A 1 132 ? 5.210 51.525 56.419 1.00 10.39 132 LEU A N 1
ATOM 879 C CA . LEU A 1 132 ? 4.581 52.783 56.784 1.00 12.25 132 LEU A CA 1
ATOM 880 C C . LEU A 1 132 ? 5.645 53.719 57.335 1.00 15.32 132 LEU A C 1
ATOM 881 O O . LEU A 1 132 ? 6.578 53.275 58.020 1.00 15.77 132 LEU A O 1
ATOM 886 N N . VAL A 1 133 ? 5.513 55.006 57.031 1.00 14.18 133 VAL A N 1
ATOM 887 C CA . VAL A 1 133 ? 6.427 56.004 57.579 1.00 15.83 133 VAL A CA 1
ATOM 888 C C . VAL A 1 133 ? 5.585 57.087 58.245 1.00 15.05 133 VAL A C 1
ATOM 889 O O . VAL A 1 133 ? 4.635 57.569 57.643 1.00 15.99 133 VAL A O 1
ATOM 893 N N . PHE A 1 134 ? 5.922 57.450 59.484 1.00 17.27 134 PHE A N 1
ATOM 894 C CA . PHE A 1 134 ? 5.236 58.531 60.196 1.00 17.59 134 PHE A CA 1
ATOM 895 C C . PHE A 1 134 ? 6.186 59.678 60.569 1.00 21.18 134 PHE A C 1
ATOM 896 O O . PHE A 1 134 ? 7.386 59.478 60.731 1.00 21.85 134 PHE A O 1
ATOM 904 N N . LYS A 1 135 ? 5.629 60.876 60.729 1.00 21.50 135 LYS A N 1
ATOM 905 C CA . LYS A 1 135 ? 6.425 62.054 61.064 1.00 27.52 135 LYS A CA 1
ATOM 906 C C . LYS A 1 135 ? 7.056 61.886 62.444 1.00 34.17 135 LYS A C 1
ATOM 907 O O . LYS A 1 135 ? 8.164 62.372 62.691 1.00 35.10 135 LYS A O 1
ATOM 913 N N . GLU A 1 136 ? 6.344 61.207 63.341 1.00 32.38 136 GLU A N 1
ATOM 914 C CA . GLU A 1 136 ? 6.932 60.760 64.609 1.00 38.69 136 GLU A CA 1
ATOM 915 C C . GLU A 1 136 ? 6.335 59.428 65.038 1.00 35.49 136 GLU A C 1
ATOM 916 O O . GLU A 1 136 ? 5.458 58.897 64.368 1.00 36.96 136 GLU A O 1
ATOM 922 N N . GLU A 1 137 ? 6.804 58.892 66.159 1.00 39.09 137 GLU A N 1
ATOM 923 C CA . GLU A 1 137 ? 6.269 57.630 66.666 1.00 41.87 137 GLU A CA 1
ATOM 924 C C . GLU A 1 137 ? 4.763 57.737 66.902 1.00 42.44 137 GLU A C 1
ATOM 925 O O . GLU A 1 137 ? 4.321 58.282 67.913 1.00 47.54 137 GLU A O 1
ATOM 931 N N . ALA A 1 138 ? 3.976 57.216 65.965 1.00 38.30 138 ALA A N 1
ATOM 932 C CA . ALA A 1 138 ? 2.525 57.375 66.023 1.00 37.72 138 ALA A CA 1
ATOM 933 C C . ALA A 1 138 ? 1.796 56.170 66.614 1.00 35.96 138 ALA A C 1
ATOM 934 O O . ALA A 1 138 ? 0.604 56.247 66.906 1.00 33.68 138 ALA A O 1
ATOM 936 N N . VAL A 1 139 ? 2.499 55.057 66.784 1.00 35.24 139 VAL A N 1
ATOM 937 C CA . VAL A 1 139 ? 1.858 53.874 67.345 1.00 36.77 139 VAL A CA 1
ATOM 938 C C . VAL A 1 139 ? 2.843 52.955 68.061 1.00 38.47 139 VAL A C 1
ATOM 939 O O . VAL A 1 139 ? 3.940 52.690 67.564 1.00 38.06 139 VAL A O 1
ATOM 943 N N . GLU A 1 140 ? 2.445 52.483 69.239 1.00 37.22 140 GLU A N 1
ATOM 944 C CA . GLU A 1 140 ? 3.220 51.491 69.967 1.00 36.39 140 GLU A CA 1
ATOM 945 C C . GLU A 1 140 ? 3.474 50.282 69.075 1.00 35.52 140 GLU A C 1
ATOM 946 O O . GLU A 1 140 ? 2.561 49.759 68.433 1.00 32.45 140 GLU A O 1
ATOM 952 N N . GLU A 1 141 ? 4.723 49.837 69.040 1.00 34.58 141 GLU A N 1
ATOM 953 C CA . GLU A 1 141 ? 5.093 48.686 68.234 1.00 33.73 141 GLU A CA 1
ATOM 954 C C . GLU A 1 141 ? 4.281 47.459 68.645 1.00 33.00 141 GLU A C 1
ATOM 955 O O . GLU A 1 141 ? 3.845 46.676 67.800 1.00 27.83 141 GLU A O 1
ATOM 961 N N . LYS A 1 142 ? 4.063 47.298 69.948 1.00 28.70 142 LYS A N 1
ATOM 962 C CA . LYS A 1 142 ? 3.304 46.160 70.442 1.00 30.11 142 LYS A CA 1
ATOM 963 C C . LYS A 1 142 ? 1.902 46.110 69.847 1.00 28.87 142 LYS A C 1
ATOM 964 O O . LYS A 1 142 ? 1.367 45.031 69.611 1.00 30.89 142 LYS A O 1
ATOM 970 N N . ILE A 1 143 ? 1.305 47.277 69.622 1.00 30.34 143 ILE A N 1
ATOM 971 C CA . ILE A 1 143 ? -0.065 47.350 69.114 1.00 27.53 143 ILE A CA 1
ATOM 972 C C . ILE A 1 143 ? -0.179 46.749 67.719 1.00 24.52 143 ILE A C 1
ATOM 973 O O . ILE A 1 143 ? -1.169 46.091 67.392 1.00 20.16 143 ILE A O 1
ATOM 978 N N . LEU A 1 144 ? 0.831 47.000 66.893 1.00 22.06 144 LEU A N 1
ATOM 979 C CA . LEU A 1 144 ? 0.859 46.473 65.537 1.00 22.01 144 LEU A CA 1
ATOM 980 C C . LEU A 1 144 ? 0.706 44.957 65.554 1.00 20.00 144 LEU A C 1
ATOM 981 O O . LEU A 1 144 ? 0.029 44.392 64.696 1.00 19.54 144 LEU A O 1
ATOM 986 N N . TRP A 1 145 ? 1.296 44.298 66.550 1.00 20.78 145 TRP A N 1
ATOM 987 C CA . TRP A 1 145 ? 1.219 42.835 66.641 1.00 19.93 145 TRP A CA 1
ATOM 988 C C . TRP A 1 145 ? -0.206 42.321 66.853 1.00 19.48 145 TRP A C 1
ATOM 989 O O . TRP A 1 145 ? -0.481 41.153 66.612 1.00 20.30 145 TRP A O 1
ATOM 1000 N N . LYS A 1 146 ? -1.099 43.211 67.288 1.00 21.26 146 LYS A N 1
ATOM 1001 C CA . LYS A 1 146 ? -2.453 42.849 67.706 1.00 21.99 146 LYS A CA 1
ATOM 1002 C C . LYS A 1 146 ? -3.514 42.960 66.604 1.00 22.19 146 LYS A C 1
ATOM 1003 O O . LYS A 1 146 ? -4.726 42.895 66.868 1.00 23.44 146 LYS A O 1
ATOM 1009 N N . ILE A 1 147 ? -3.063 43.137 65.371 1.00 18.76 147 ILE A N 1
ATOM 1010 C CA . ILE A 1 147 ? -3.985 43.231 64.249 1.00 17.48 147 ILE A CA 1
ATOM 1011 C C . ILE A 1 147 ? -4.446 41.822 63.855 1.00 15.82 147 ILE A C 1
ATOM 1012 O O . ILE A 1 147 ? -3.610 40.978 63.514 1.00 14.97 147 ILE A O 1
ATOM 1017 N N . HIS A 1 148 ? -5.762 41.578 63.894 1.00 14.34 148 HIS A N 1
ATOM 1018 C CA . HIS A 1 148 ? -6.331 40.249 63.618 1.00 19.09 148 HIS A CA 1
ATOM 1019 C C . HIS A 1 148 ? -7.267 40.234 62.415 1.00 18.09 148 HIS A C 1
ATOM 1020 O O . HIS A 1 148 ? -7.684 39.163 61.959 1.00 14.05 148 HIS A O 1
ATOM 1027 N N . ARG A 1 149 ? -7.622 41.416 61.921 1.00 15.04 149 ARG A N 1
ATOM 1028 C CA . ARG A 1 149 ? -8.374 41.483 60.680 1.00 13.86 149 ARG A CA 1
ATOM 1029 C C . ARG A 1 149 ? -8.060 42.738 59.884 1.00 15.07 149 ARG A C 1
ATOM 1030 O O . ARG A 1 149 ? -7.797 43.796 60.437 1.00 15.63 149 ARG A O 1
ATOM 1038 N N . ILE A 1 150 ? -8.069 42.597 58.569 1.00 12.98 150 ILE A N 1
ATOM 1039 C CA . ILE A 1 150 ? -7.885 43.740 57.684 1.00 13.34 150 ILE A CA 1
ATOM 1040 C C . ILE A 1 150 ? -8.988 43.679 56.643 1.00 12.33 150 ILE A C 1
ATOM 1041 O O . ILE A 1 150 ? -8.963 42.840 55.747 1.00 13.64 150 ILE A O 1
ATOM 1046 N N . GLY A 1 151 ? -9.973 44.551 56.779 1.00 12.59 151 GLY A N 1
ATOM 1047 C CA . GLY A 1 151 ? -11.164 44.468 55.953 1.00 14.10 151 GLY A CA 1
ATOM 1048 C C . GLY A 1 151 ? -12.320 44.007 56.815 1.00 15.77 151 GLY A C 1
ATOM 1049 O O . GLY A 1 151 ? -12.428 44.411 57.971 1.00 18.40 151 GLY A O 1
ATOM 1050 N N . SER A 1 152 ? -13.165 43.151 56.251 1.00 14.93 152 SER A N 1
ATOM 1051 C CA . SER A 1 152 ? -14.360 42.638 56.913 1.00 17.90 152 SER A CA 1
ATOM 1052 C C . SER A 1 152 ? -13.991 41.706 58.059 1.00 19.36 152 SER A C 1
ATOM 1053 O O . SER A 1 152 ? -12.844 41.274 58.164 1.00 15.43 152 SER A O 1
ATOM 1056 N N . LYS A 1 153 ? -14.985 41.375 58.883 1.00 19.55 153 LYS A N 1
ATOM 1057 C CA . LYS A 1 153 ? -14.831 40.436 59.994 1.00 21.13 153 LYS A CA 1
ATOM 1058 C C . LYS A 1 153 ? -14.182 39.117 59.570 1.00 17.76 153 LYS A C 1
ATOM 1059 O O . LYS A 1 153 ? -13.398 38.553 6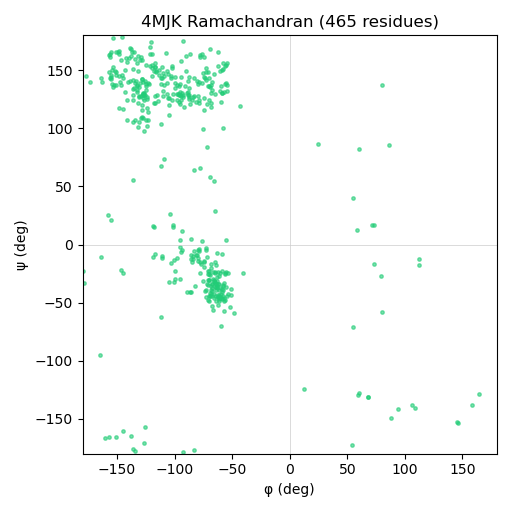0.319 1.00 21.32 153 LYS A O 1
ATOM 1065 N N . GLU A 1 154 ? -14.529 38.636 58.375 1.00 16.94 154 GLU A N 1
ATOM 1066 C CA . GLU A 1 154 ? -14.018 37.364 57.826 1.00 18.58 154 GLU A CA 1
ATOM 1067 C C . GLU A 1 154 ? -12.554 37.458 57.349 1.00 13.90 154 GLU A C 1
ATOM 1068 O O . GLU A 1 154 ? -11.904 36.440 57.145 1.00 14.49 154 GLU A O 1
ATOM 1074 N N . SER A 1 155 ? -12.035 38.677 57.188 1.00 13.19 155 SER A N 1
ATOM 1075 C CA . SER A 1 155 ? -10.695 38.892 56.620 1.00 12.48 155 SER A CA 1
ATOM 1076 C C . SER A 1 155 ? -9.605 38.733 57.676 1.00 14.34 155 SER A C 1
ATOM 1077 O O . SER A 1 155 ? -8.891 39.681 57.987 1.00 13.08 155 SER A O 1
ATOM 1080 N N . ARG A 1 156 ? -9.483 37.523 58.216 1.00 13.40 156 ARG A N 1
ATOM 1081 C CA . ARG A 1 156 ? -8.637 37.261 59.369 1.00 14.26 156 ARG A CA 1
ATOM 1082 C C . ARG A 1 156 ? -7.160 37.217 58.995 1.00 13.30 156 ARG A C 1
ATOM 1083 O O . ARG A 1 156 ? -6.789 36.661 57.960 1.00 12.41 156 ARG A O 1
ATOM 1091 N N . VAL A 1 157 ? -6.317 37.805 59.836 1.00 11.57 157 VAL A N 1
ATOM 1092 C CA . VAL A 1 157 ? -4.877 37.740 59.611 1.00 12.91 157 VAL A CA 1
ATOM 1093 C C . VAL A 1 157 ? -4.122 37.484 60.914 1.00 13.91 157 VAL A C 1
ATOM 1094 O O . VAL A 1 157 ? -4.696 37.567 62.007 1.00 13.27 157 VAL A O 1
ATOM 1098 N N . ALA A 1 158 ? -2.835 37.171 60.771 1.00 11.89 158 ALA A N 1
ATOM 1099 C CA . ALA A 1 158 ? -1.875 37.192 61.876 1.00 16.90 158 ALA A CA 1
ATOM 1100 C C . ALA A 1 158 ? -0.635 37.998 61.471 1.00 12.70 158 ALA A C 1
ATOM 1101 O O . ALA A 1 158 ? -0.024 37.745 60.433 1.00 12.49 158 ALA A O 1
ATOM 1103 N N . VAL A 1 159 ? -0.254 38.958 62.298 1.00 12.50 159 VAL A N 1
ATOM 1104 C CA . VAL A 1 159 ? 1.004 39.660 62.086 1.00 13.21 159 VAL A CA 1
ATOM 1105 C C . VAL A 1 159 ? 2.149 38.736 62.493 1.00 16.03 159 VAL A C 1
ATOM 1106 O O . VAL A 1 159 ? 2.166 38.231 63.622 1.00 16.78 159 VAL A O 1
ATOM 1110 N N . VAL A 1 160 ? 3.103 38.517 61.591 1.00 13.14 160 VAL A N 1
ATOM 1111 C CA . VAL A 1 160 ? 4.190 37.578 61.861 1.00 14.93 160 VAL A CA 1
ATOM 1112 C C . VAL A 1 160 ? 5.545 38.248 62.047 1.00 15.11 160 VAL A C 1
ATOM 1113 O O . VAL A 1 160 ? 6.499 37.601 62.441 1.00 16.86 160 VAL A O 1
ATOM 1117 N N . ASP A 1 161 ? 5.637 39.539 61.755 1.00 15.94 161 ASP A N 1
ATOM 1118 C CA . ASP A 1 161 ? 6.843 40.292 62.107 1.00 17.25 161 ASP A CA 1
ATOM 1119 C C . ASP A 1 161 ? 6.545 41.771 62.039 1.00 18.26 161 ASP A C 1
ATOM 1120 O O . ASP A 1 161 ? 5.750 42.220 61.196 1.00 15.08 161 ASP A O 1
ATOM 1125 N N . VAL A 1 162 ? 7.153 42.509 62.965 1.00 15.76 162 VAL A N 1
ATOM 1126 C CA . VAL A 1 162 ? 7.091 43.952 62.994 1.00 15.53 162 VAL A CA 1
ATOM 1127 C C . VAL A 1 162 ? 8.503 44.446 63.253 1.00 22.70 162 VAL A C 1
ATOM 1128 O O . VAL A 1 162 ? 9.203 43.919 64.122 1.00 18.91 162 VAL A O 1
ATOM 1132 N N . LYS A 1 163 ? 8.926 45.454 62.501 1.00 17.59 163 LYS A N 1
ATOM 1133 C CA . LYS A 1 163 ? 10.229 46.063 62.730 1.00 20.18 163 LYS A CA 1
ATOM 1134 C C . LYS A 1 163 ? 10.103 47.577 62.654 1.00 23.23 163 LYS A C 1
ATOM 1135 O O . LYS A 1 163 ? 9.593 48.126 61.664 1.00 20.20 163 LYS A O 1
ATOM 1141 N N . LYS A 1 164 ? 10.534 48.249 63.716 1.00 19.87 164 LYS A N 1
ATOM 1142 C CA . LYS A 1 164 ? 10.620 49.702 63.723 1.00 24.06 164 LYS A CA 1
ATOM 1143 C C . LYS A 1 164 ? 11.991 50.088 63.167 1.00 24.11 164 LYS A C 1
ATOM 1144 O O . LYS A 1 164 ? 13.018 49.552 63.597 1.00 24.47 164 LYS A O 1
ATOM 1150 N N . VAL A 1 165 ? 12.012 50.985 62.188 1.00 21.46 165 VAL A N 1
ATOM 1151 C CA . VAL A 1 165 ? 13.263 51.332 61.513 1.00 24.00 165 VAL A CA 1
ATOM 1152 C C . VAL A 1 165 ? 13.452 52.837 61.396 1.00 25.50 165 VAL A C 1
ATOM 1153 O O . VAL A 1 165 ? 12.485 53.590 61.313 1.00 22.45 165 VAL A O 1
ATOM 1157 N N . LYS A 1 166 ? 14.709 53.273 61.405 1.00 24.06 166 LYS A N 1
ATOM 1158 C CA . LYS A 1 166 ? 15.020 54.654 61.081 1.00 28.62 166 LYS A CA 1
ATOM 1159 C C . LYS A 1 166 ? 14.996 54.764 59.558 1.00 22.72 166 LYS A C 1
ATOM 1160 O O . LYS A 1 166 ? 15.453 53.860 58.867 1.00 26.11 166 LYS A O 1
ATOM 1166 N N . VAL A 1 167 ? 14.424 55.838 59.031 1.00 21.34 167 VAL A N 1
ATOM 1167 C CA . VAL A 1 167 ? 14.383 56.026 57.579 1.00 22.63 167 VAL A CA 1
ATOM 1168 C C . VAL A 1 167 ? 15.161 57.270 57.131 1.00 25.57 167 VAL A C 1
ATOM 1169 O O . VAL A 1 167 ? 15.314 58.226 57.894 1.00 22.33 167 VAL A O 1
ATOM 1173 N N . THR A 1 168 ? 15.653 57.236 55.897 1.00 22.79 168 THR A N 1
ATOM 1174 C CA . THR A 1 168 ? 16.297 58.384 55.268 1.00 21.68 168 THR A CA 1
ATOM 1175 C C . THR A 1 168 ? 15.393 58.923 54.166 1.00 25.67 168 THR A C 1
ATOM 1176 O O . THR A 1 168 ? 14.815 58.147 53.403 1.00 22.20 168 THR A O 1
ATOM 1180 N N . GLN A 1 169 ? 15.269 60.244 54.072 1.00 23.39 169 GLN A N 1
ATOM 1181 C CA . GLN A 1 169 ? 14.443 60.851 53.032 1.00 25.16 169 GLN A CA 1
ATOM 1182 C C . GLN A 1 169 ? 15.294 61.179 51.811 1.00 29.99 169 GLN A C 1
ATOM 1183 O O . GLN A 1 169 ? 16.315 61.860 51.932 1.00 30.52 169 GLN A O 1
ATOM 1189 N N . LYS A 1 170 ? 14.874 60.699 50.641 1.00 23.98 170 LYS A N 1
ATOM 1190 C CA . LYS A 1 170 ? 15.588 60.953 49.388 1.00 26.29 170 LYS A CA 1
ATOM 1191 C C . LYS A 1 170 ? 14.632 61.472 48.314 1.00 25.97 170 LYS A C 1
ATOM 1192 O O . LYS A 1 170 ? 13.417 61.317 48.424 1.00 23.87 170 LYS A O 1
ATOM 1198 N N . ASP A 1 171 ? 15.175 62.104 47.277 1.00 27.72 171 ASP A N 1
ATOM 1199 C CA . ASP A 1 171 ? 14.392 62.353 46.069 1.00 24.20 171 ASP A CA 1
ATOM 1200 C C . ASP A 1 171 ? 15.220 62.032 44.822 1.00 24.91 171 ASP A C 1
ATOM 1201 O O . ASP A 1 171 ? 16.336 61.521 44.935 1.00 25.83 171 ASP A O 1
ATOM 1206 N N . GLY A 1 172 ? 14.673 62.284 43.640 1.00 20.67 172 GLY A N 1
ATOM 1207 C CA . GLY A 1 172 ? 15.358 61.890 42.421 1.00 19.22 172 GLY A CA 1
ATOM 1208 C C . GLY A 1 172 ? 15.014 60.467 42.005 1.00 19.96 172 GLY A C 1
ATOM 1209 O O . GLY A 1 172 ? 13.906 59.984 42.268 1.00 19.73 172 GLY A O 1
ATOM 1210 N N . LEU A 1 173 ? 15.958 59.793 41.359 1.00 19.04 173 LEU A N 1
ATOM 1211 C CA . LEU A 1 173 ? 15.708 58.468 40.824 1.00 19.85 173 LEU A CA 1
ATOM 1212 C C . LEU A 1 173 ? 15.986 57.374 41.863 1.00 21.48 173 LEU A C 1
ATOM 1213 O O . LEU A 1 173 ? 17.051 57.325 42.467 1.00 20.71 173 LEU A O 1
ATOM 1218 N N . ILE A 1 174 ? 15.006 56.504 42.080 1.00 18.66 174 ILE A N 1
ATOM 1219 C CA . ILE A 1 174 ? 15.124 55.440 43.068 1.00 19.66 174 ILE A CA 1
ATOM 1220 C C . ILE A 1 174 ? 14.551 54.167 42.481 1.00 17.33 174 ILE A C 1
ATOM 1221 O O . ILE A 1 174 ? 13.816 54.211 41.500 1.00 18.88 174 ILE A O 1
ATOM 1226 N N . SER A 1 175 ? 14.892 53.026 43.061 1.00 14.67 175 SER A N 1
ATOM 1227 C CA . SER A 1 175 ? 14.200 51.792 42.698 1.00 16.96 175 SER A CA 1
ATOM 1228 C C . SER A 1 175 ? 13.310 51.368 43.873 1.00 18.87 175 SER A C 1
ATOM 1229 O O . SER A 1 175 ? 13.659 51.588 45.031 1.00 17.90 175 SER A O 1
ATOM 1232 N N . THR A 1 176 ? 12.152 50.792 43.575 1.00 16.08 176 THR A N 1
ATOM 1233 C CA . THR A 1 176 ? 11.218 50.376 44.628 1.00 16.04 176 THR A CA 1
ATOM 1234 C C . THR A 1 176 ? 10.500 49.115 44.204 1.00 13.15 176 THR A C 1
ATOM 1235 O O . THR A 1 176 ? 10.266 48.898 43.017 1.00 14.97 176 THR A O 1
ATOM 1239 N N . ASP A 1 177 ? 10.201 48.259 45.171 1.00 12.88 177 ASP A N 1
ATOM 1240 C CA . ASP A 1 177 ? 9.346 47.112 44.921 1.00 14.05 177 ASP A CA 1
ATOM 1241 C C . ASP A 1 177 ? 8.077 47.204 45.774 1.00 11.38 177 ASP A C 1
ATOM 1242 O O . ASP A 1 177 ? 7.342 46.231 45.905 1.00 12.38 177 ASP A O 1
ATOM 1247 N N . TYR A 1 178 ? 7.821 48.394 46.323 1.00 11.59 178 TYR A N 1
ATOM 1248 C CA . TYR A 1 178 ? 6.556 48.681 47.013 1.00 11.21 178 TYR A CA 1
ATOM 1249 C C . TYR A 1 178 ? 5.601 49.497 46.162 1.00 11.49 178 TYR A C 1
ATOM 1250 O O . TYR A 1 178 ? 6.034 50.303 45.330 1.00 9.97 178 TYR A O 1
ATOM 1259 N N . SER A 1 179 ? 4.303 49.328 46.411 1.00 9.55 179 SER A N 1
ATOM 1260 C CA . SER A 1 179 ? 3.300 50.178 45.793 1.00 9.32 179 SER A CA 1
ATOM 1261 C C . SER A 1 179 ? 3.625 51.641 46.080 1.00 9.87 179 SER A C 1
ATOM 1262 O O . SER A 1 179 ? 4.310 51.958 47.059 1.00 11.29 179 SER A O 1
ATOM 1265 N N . PHE A 1 180 ? 3.137 52.543 45.234 1.00 10.42 180 PHE A N 1
ATOM 1266 C CA . PHE A 1 180 ? 3.362 53.958 45.460 1.00 10.32 180 PHE A CA 1
ATOM 1267 C C . PHE A 1 180 ? 2.272 54.808 44.836 1.00 11.54 180 PHE A C 1
ATOM 1268 O O . PHE A 1 180 ? 1.668 54.423 43.842 1.00 11.02 180 PHE A O 1
ATOM 1276 N N . PRO A 1 181 ? 2.033 55.990 45.409 1.00 13.17 181 PRO A N 1
ATOM 1277 C CA . PRO A 1 181 ? 1.037 56.878 44.806 1.00 13.04 181 PRO A CA 1
ATOM 1278 C C . PRO A 1 181 ? 1.561 57.420 43.476 1.00 15.76 181 PRO A C 1
ATOM 1279 O O . PRO A 1 181 ? 2.725 57.807 43.356 1.00 17.73 181 PRO A O 1
ATOM 1283 N N . ALA A 1 182 ? 0.703 57.428 42.471 1.00 14.98 182 ALA A N 1
ATOM 1284 C CA . ALA A 1 182 ? 1.108 57.839 41.134 1.00 16.55 182 ALA A CA 1
ATOM 1285 C C . ALA A 1 182 ? 0.477 59.185 40.798 1.00 18.49 182 ALA A C 1
ATOM 1286 O O . ALA A 1 182 ? -0.463 59.257 40.020 1.00 23.98 182 ALA A O 1
ATOM 1288 N N . GLU A 1 183 ? 0.976 60.251 41.398 1.00 21.12 183 GLU A N 1
ATOM 1289 C CA . GLU A 1 183 ? 0.432 61.582 41.132 1.00 23.12 183 GLU A CA 1
ATOM 1290 C C . GLU A 1 183 ? 1.551 62.458 40.580 1.00 23.72 183 GLU A C 1
ATOM 1291 O O . GLU A 1 183 ? 2.702 62.036 40.523 1.00 23.64 183 GLU A O 1
ATOM 1297 N N . ASP A 1 184 ? 1.228 63.676 40.169 1.00 24.58 184 ASP A N 1
ATOM 1298 C CA . ASP A 1 184 ? 2.246 64.529 39.562 1.00 27.85 184 ASP A CA 1
ATOM 1299 C C . ASP A 1 184 ? 3.387 64.740 40.541 1.00 25.93 184 ASP A C 1
ATOM 1300 O O . ASP A 1 184 ? 3.165 65.072 41.708 1.00 25.39 184 ASP A O 1
ATOM 1305 N N . GLY A 1 185 ? 4.611 64.528 40.064 1.00 24.66 185 GLY A N 1
ATOM 1306 C CA . GLY A 1 185 ? 5.781 64.580 40.923 1.00 24.28 185 GLY A CA 1
ATOM 1307 C C . GLY A 1 185 ? 6.390 63.200 41.067 1.00 23.20 185 GLY A C 1
ATOM 1308 O O . GLY A 1 185 ? 7.551 63.043 41.464 1.00 23.23 185 GLY A O 1
ATOM 1309 N N . VAL A 1 186 ? 5.597 62.188 40.735 1.00 19.13 186 VAL A N 1
ATOM 1310 C CA . VAL A 1 186 ? 6.069 60.818 40.772 1.00 18.88 186 VAL A CA 1
ATOM 1311 C C . VAL A 1 186 ? 5.987 60.268 39.365 1.00 20.65 186 VAL A C 1
ATOM 1312 O O . VAL A 1 186 ? 4.916 60.276 38.767 1.00 25.45 186 VAL A O 1
ATOM 1316 N N . GLU A 1 187 ? 7.114 59.820 38.818 1.00 15.62 187 GLU A N 1
ATOM 1317 C CA . GLU A 1 187 ? 7.119 59.289 37.460 1.00 17.45 187 GLU A CA 1
ATOM 1318 C C . GLU A 1 187 ? 7.764 57.913 37.373 1.00 16.88 187 GLU A C 1
ATOM 1319 O O . GLU A 1 187 ? 8.940 57.750 37.704 1.00 14.83 187 GLU A O 1
ATOM 1325 N N . LEU A 1 188 ? 6.993 56.934 36.912 1.00 16.46 188 LEU A N 1
ATOM 1326 C CA . LEU A 1 188 ? 7.525 55.596 36.676 1.00 17.49 188 LEU A CA 1
ATOM 1327 C C . LEU A 1 188 ? 8.371 55.599 35.400 1.00 15.86 188 LEU A C 1
ATOM 1328 O O . LEU A 1 188 ? 7.834 55.520 34.302 1.00 17.45 188 LEU A O 1
ATOM 1333 N N . ARG A 1 189 ? 9.692 55.680 35.556 1.00 12.66 189 ARG A N 1
ATOM 1334 C CA . ARG A 1 189 ? 10.626 55.786 34.424 1.00 16.30 189 ARG A CA 1
ATOM 1335 C C . ARG A 1 189 ? 10.800 54.489 33.619 1.00 17.51 189 ARG A C 1
ATOM 1336 O O . ARG A 1 189 ? 10.905 54.505 32.379 1.00 16.35 189 ARG A O 1
ATOM 1344 N N . GLY A 1 190 ? 10.842 53.369 34.328 1.00 16.34 190 GLY A N 1
ATOM 1345 C CA . GLY A 1 190 ? 10.956 52.069 33.701 1.00 14.31 190 GLY A CA 1
ATOM 1346 C C . GLY A 1 190 ? 10.584 50.930 34.641 1.00 17.13 190 GLY A C 1
ATOM 1347 O O . GLY A 1 190 ? 10.914 50.939 35.830 1.00 15.40 190 GLY A O 1
ATOM 1348 N N . ILE A 1 191 ? 9.881 49.945 34.109 1.00 15.53 191 ILE A N 1
ATOM 1349 C CA . ILE A 1 191 ? 9.580 48.740 34.873 1.00 14.24 191 ILE A CA 1
ATOM 1350 C C . ILE A 1 191 ? 10.738 47.768 34.711 1.00 19.07 191 ILE A C 1
ATOM 1351 O O . ILE A 1 191 ? 11.084 47.392 33.583 1.00 16.78 191 ILE A O 1
ATOM 1356 N N . LEU A 1 192 ? 11.355 47.382 35.823 1.00 13.85 192 LEU A N 1
ATOM 1357 C CA . LEU A 1 192 ? 12.472 46.423 35.783 1.00 15.78 192 LEU A CA 1
ATOM 1358 C C . LEU A 1 192 ? 11.998 44.967 35.801 1.00 18.57 192 LEU A C 1
ATOM 1359 O O . LEU A 1 192 ? 12.557 44.118 35.110 1.00 18.13 192 LEU A O 1
ATOM 1364 N N . SER A 1 193 ? 10.984 44.677 36.612 1.00 18.14 193 SER A N 1
ATOM 1365 C CA . SER A 1 193 ? 10.358 43.355 36.593 1.00 18.05 193 SER A CA 1
ATOM 1366 C C . SER A 1 193 ? 8.845 43.478 36.697 1.00 19.98 193 SER A C 1
ATOM 1367 O O . SER A 1 193 ? 8.307 44.327 37.428 1.00 14.39 193 SER A O 1
ATOM 1370 N N . GLN A 1 194 ? 8.171 42.624 35.940 1.00 19.54 194 GLN A N 1
ATOM 1371 C CA . GLN A 1 194 ? 6.792 42.866 35.553 1.00 22.03 194 GLN A CA 1
ATOM 1372 C C . GLN A 1 194 ? 5.673 42.619 36.519 1.00 31.14 194 GLN A C 1
ATOM 1373 O O . GLN A 1 194 ? 5.773 41.873 37.505 1.00 25.50 194 GLN A O 1
ATOM 1379 N N . ARG A 1 195 ? 4.585 43.265 36.110 1.00 33.29 195 ARG A N 1
ATOM 1380 C CA . ARG A 1 195 ? 3.320 43.371 36.775 1.00 24.30 195 ARG A CA 1
ATOM 1381 C C . ARG A 1 195 ? 3.278 44.519 37.772 1.00 17.59 195 ARG A C 1
ATOM 1382 O O . ARG A 1 195 ? 3.542 44.367 38.963 1.00 15.75 195 ARG A O 1
ATOM 1390 N N . TRP A 1 196 ? 2.952 45.679 37.217 1.00 14.58 196 TRP A N 1
ATOM 1391 C CA . TRP A 1 196 ? 2.579 46.850 37.977 1.00 14.07 196 TRP A CA 1
ATOM 1392 C C . TRP A 1 196 ? 1.207 47.326 37.493 1.00 16.87 196 TRP A C 1
ATOM 1393 O O . TRP A 1 196 ? 1.067 47.874 36.391 1.00 19.45 196 TRP A O 1
ATOM 1404 N N . GLU A 1 197 ? 0.198 47.112 38.321 1.00 10.79 197 GLU A N 1
ATOM 1405 C CA . GLU A 1 197 ? -1.154 47.509 37.983 1.00 14.16 197 GLU A CA 1
ATOM 1406 C C . GLU A 1 197 ? -1.460 48.916 38.515 1.00 12.85 197 GLU A C 1
ATOM 1407 O O . GLU A 1 197 ? -0.583 49.564 39.082 1.00 11.08 197 GLU A O 1
ATOM 1413 N N . PHE A 1 198 ? -2.691 49.376 38.289 1.00 9.50 198 PHE A N 1
ATOM 1414 C CA . PHE A 1 198 ? -3.188 50.655 38.776 1.00 10.58 198 PHE A CA 1
ATOM 1415 C C . PHE A 1 198 ? -4.380 50.365 39.683 1.00 10.09 198 PHE A C 1
ATOM 1416 O O . PHE A 1 198 ? -5.181 49.464 39.404 1.00 12.58 198 PHE A O 1
ATOM 1424 N N . GLU A 1 199 ? -4.540 51.153 40.736 1.00 8.56 199 GLU A N 1
ATOM 1425 C CA . GLU A 1 199 ? -5.691 50.966 41.598 1.00 9.90 199 GLU A CA 1
ATOM 1426 C C . GLU A 1 199 ? -6.003 52.284 42.289 1.00 11.58 199 GLU A C 1
ATOM 1427 O O . GLU A 1 199 ? -5.091 52.997 42.695 1.00 11.33 199 GLU A O 1
ATOM 1433 N N . VAL A 1 200 ? -7.283 52.632 42.389 1.00 9.26 200 VAL A N 1
ATOM 1434 C CA . VAL A 1 200 ? -7.674 53.900 43.020 1.00 10.92 200 VAL A CA 1
ATOM 1435 C C . VAL A 1 200 ? -8.269 53.658 44.392 1.00 12.50 200 VAL A C 1
ATOM 1436 O O . VAL A 1 200 ? -9.221 52.878 44.526 1.00 12.66 200 VAL A O 1
ATOM 1440 N N . TYR A 1 201 ? -7.708 54.329 45.403 1.00 12.15 201 TYR A N 1
ATOM 1441 C CA . TYR A 1 201 ? -8.109 54.144 46.804 1.00 13.33 201 TYR A CA 1
ATOM 1442 C C . TYR A 1 201 ? -8.584 55.459 47.409 1.00 14.26 201 TYR A C 1
ATOM 1443 O O . TYR A 1 201 ? -8.295 56.526 46.876 1.00 13.19 201 TYR A O 1
ATOM 1452 N N . LEU A 1 202 ? -9.277 55.385 48.545 1.00 14.44 202 LEU A N 1
ATOM 1453 C CA . LEU A 1 202 ? -9.422 56.551 49.413 1.00 14.41 202 LEU A CA 1
ATOM 1454 C C . LEU A 1 202 ? -8.042 57.052 49.874 1.00 16.77 202 LEU A C 1
ATOM 1455 O O . LEU A 1 202 ? -7.148 56.266 50.231 1.00 13.73 202 LEU A O 1
ATOM 1460 N N . ASN A 1 203 ? -7.863 58.368 49.847 1.00 16.85 203 ASN A N 1
ATOM 1461 C CA . ASN A 1 203 ? -6.585 58.978 50.190 1.00 18.09 203 ASN A CA 1
ATOM 1462 C C . ASN A 1 203 ? -6.286 58.811 51.682 1.00 18.50 203 ASN A C 1
ATOM 1463 O O . ASN A 1 203 ? -7.078 59.226 52.526 1.00 18.90 203 ASN A O 1
ATOM 1468 N N . PRO A 1 204 ? -5.152 58.173 52.024 1.00 18.84 204 PRO A N 1
ATOM 1469 C CA . PRO A 1 204 ? -4.907 57.969 53.457 1.00 20.07 204 PRO A CA 1
ATOM 1470 C C . PRO A 1 204 ? -4.219 59.171 54.105 1.00 21.11 204 PRO A C 1
ATOM 1471 O O . PRO A 1 204 ? -4.072 59.206 55.321 1.00 26.01 204 PRO A O 1
ATOM 1475 N N . PHE A 1 205 ? -3.780 60.126 53.297 1.00 20.39 205 PHE A N 1
ATOM 1476 C CA . PHE A 1 205 ? -3.024 61.263 53.807 1.00 23.54 205 PHE A CA 1
ATOM 1477 C C . PHE A 1 205 ? -3.973 62.364 54.237 1.00 26.38 205 PHE A C 1
ATOM 1478 O O . PHE A 1 205 ? -4.832 62.793 53.467 1.00 31.65 205 PHE A O 1
ATOM 1486 N N . GLU A 1 206 ? -3.839 62.791 55.483 1.00 28.82 206 GLU A N 1
ATOM 1487 C CA . GLU A 1 206 ? -4.638 63.895 55.995 1.00 30.98 206 GLU A CA 1
ATOM 1488 C C . GLU A 1 206 ? -3.742 65.100 56.228 1.00 33.18 206 GLU A C 1
ATOM 1489 O O . GLU A 1 206 ? -2.543 64.957 56.476 1.00 30.76 206 GLU A O 1
ATOM 1495 N N . VAL A 1 207 ? -4.323 66.291 56.150 1.00 38.41 207 VAL A N 1
ATOM 1496 C CA . VAL A 1 207 ? -3.586 67.506 56.464 1.00 43.80 207 VAL A CA 1
ATOM 1497 C C . VAL A 1 207 ? -4.028 68.068 57.811 1.00 46.70 207 VAL A C 1
ATOM 1498 O O . VAL A 1 207 ? -5.217 68.085 58.122 1.00 47.42 207 VAL A O 1
ATOM 1502 N N . LYS A 1 208 ? -3.063 68.530 58.603 1.00 55.90 208 LYS A N 1
ATOM 1503 C CA . LYS A 1 208 ? -3.345 69.152 59.899 1.00 56.96 208 LYS A CA 1
ATOM 1504 C C . LYS A 1 208 ? -4.568 70.067 59.848 1.00 57.54 208 LYS A C 1
ATOM 1505 O O . LYS A 1 208 ? -5.661 69.690 60.275 1.00 57.75 208 LYS A O 1
ATOM 1519 N N . SER A 1 218 ? -0.152 69.568 47.915 1.00 50.69 218 SER A N 1
ATOM 1520 C CA . SER A 1 218 ? -0.867 70.170 46.801 1.00 50.81 218 SER A CA 1
ATOM 1521 C C . SER A 1 218 ? -1.399 69.082 45.873 1.00 48.43 218 SER A C 1
ATOM 1522 O O . SER A 1 218 ? -2.606 68.945 45.686 1.00 50.45 218 SER A O 1
ATOM 1525 N N . TYR A 1 219 ? -0.483 68.315 45.291 1.00 44.84 219 TYR A N 1
ATOM 1526 C CA . TYR A 1 219 ? -0.853 67.255 44.366 1.00 41.74 219 TYR A CA 1
ATOM 1527 C C . TYR A 1 219 ? -1.348 66.042 45.124 1.00 43.38 219 TYR A C 1
ATOM 1528 O O . TYR A 1 219 ? -2.108 65.235 44.594 1.00 47.24 219 TYR A O 1
ATOM 1537 N N . ILE A 1 220 ? -0.910 65.915 46.371 1.00 43.99 220 ILE A N 1
ATOM 1538 C CA . ILE A 1 220 ? -1.451 64.896 47.260 1.00 45.65 220 ILE A CA 1
ATOM 1539 C C . ILE A 1 220 ? -2.409 65.583 48.223 1.00 46.92 220 ILE A C 1
ATOM 1540 O O . ILE A 1 220 ? -3.223 64.931 48.880 1.00 45.64 220 ILE A O 1
ATOM 1545 N N . SER A 1 221 ? -2.294 66.912 48.270 1.00 51.90 221 SER A N 1
ATOM 1546 C CA . SER A 1 221 ? -3.149 67.791 49.070 1.00 50.06 221 SER A CA 1
ATOM 1547 C C . SER A 1 221 ? -3.996 67.052 50.085 1.00 48.54 221 SER A C 1
ATOM 1548 O O . SER A 1 221 ? -3.491 66.317 50.938 1.00 47.99 221 SER A O 1
ATOM 1551 N N . GLY A 1 222 ? -5.296 67.289 49.977 1.00 45.04 222 GLY A N 1
ATOM 1552 C CA . GLY A 1 222 ? -6.301 66.564 50.720 1.00 43.46 222 GLY A CA 1
ATOM 1553 C C . GLY A 1 222 ? -7.403 66.251 49.731 1.00 42.67 222 GLY A C 1
ATOM 1554 O O . GLY A 1 222 ? -8.556 66.632 49.926 1.00 46.14 222 GLY A O 1
ATOM 1555 N N . LYS A 1 223 ? -7.036 65.589 48.637 1.00 41.40 223 LYS A N 1
ATOM 1556 C CA . LYS A 1 223 ? -8.024 65.088 47.692 1.00 37.76 223 LYS A CA 1
ATOM 1557 C C . LYS A 1 223 ? -8.626 63.828 48.293 1.00 30.83 223 LYS A C 1
ATOM 1558 O O . LYS A 1 223 ? -8.072 63.273 49.244 1.00 29.96 223 LYS A O 1
ATOM 1564 N N . LYS A 1 224 ? -9.772 63.397 47.775 1.00 27.80 224 LYS A N 1
ATOM 1565 C CA . LYS A 1 224 ? -10.494 62.286 48.393 1.00 29.06 224 LYS A CA 1
ATOM 1566 C C . LYS A 1 224 ? -9.954 60.923 47.968 1.00 19.62 224 LYS A C 1
ATOM 1567 O O . LYS A 1 224 ? -9.944 59.989 48.757 1.00 20.17 224 LYS A O 1
ATOM 1573 N N . ALA A 1 225 ? -9.523 60.822 46.717 1.00 21.09 225 ALA A N 1
ATOM 1574 C CA . ALA A 1 225 ? -9.000 59.573 46.162 1.00 19.00 225 ALA A CA 1
ATOM 1575 C C . ALA A 1 225 ? -7.562 59.729 45.661 1.00 19.65 225 ALA A C 1
ATOM 1576 O O . ALA A 1 225 ? -7.159 60.813 45.258 1.00 21.00 225 ALA A O 1
ATOM 1578 N N . VAL A 1 226 ? -6.806 58.630 45.645 1.00 16.34 226 VAL A N 1
ATOM 1579 C CA . VAL A 1 226 ? -5.431 58.655 45.167 1.00 14.88 226 VAL A CA 1
ATOM 1580 C C . VAL A 1 226 ? -5.181 57.459 44.235 1.00 14.91 226 VAL A C 1
ATOM 1581 O O . VAL A 1 226 ? -5.652 56.353 44.491 1.00 13.91 226 VAL A O 1
ATOM 1585 N N . LEU A 1 227 ? -4.456 57.697 43.154 1.00 13.15 227 LEU A N 1
ATOM 1586 C CA . LEU A 1 227 ? -4.076 56.646 42.225 1.00 14.67 227 LEU A CA 1
ATOM 1587 C C . LEU A 1 227 ? -2.755 56.024 42.674 1.00 13.41 227 LEU A C 1
ATOM 1588 O O . LEU A 1 227 ? -1.803 56.754 42.930 1.00 15.46 227 LEU A O 1
ATOM 1593 N N . TYR A 1 228 ? -2.707 54.690 42.791 1.00 10.72 228 TYR A N 1
ATOM 1594 C CA . TYR A 1 228 ? -1.476 53.981 43.159 1.00 10.80 228 TYR A CA 1
ATOM 1595 C C . TYR A 1 228 ? -1.045 53.054 42.043 1.00 11.00 228 TYR A C 1
ATOM 1596 O O . TYR A 1 228 ? -1.891 52.499 41.335 1.00 10.35 228 TYR A O 1
ATOM 1605 N N . ARG A 1 229 ? 0.263 52.852 41.914 1.00 9.91 229 ARG A N 1
ATOM 1606 C CA . ARG A 1 229 ? 0.779 51.728 41.150 1.00 10.80 229 ARG A CA 1
ATOM 1607 C C . ARG A 1 229 ? 1.037 50.629 42.178 1.00 11.28 229 ARG A C 1
ATOM 1608 O O . ARG A 1 229 ? 1.495 50.917 43.277 1.00 11.27 229 ARG A O 1
ATOM 1616 N N . ILE A 1 230 ? 0.693 49.390 41.836 1.00 8.96 230 ILE A N 1
ATOM 1617 C CA . ILE A 1 230 ? 0.780 48.278 42.783 1.00 8.92 230 ILE A CA 1
ATOM 1618 C C . ILE A 1 230 ? 1.471 47.106 42.113 1.00 10.12 230 ILE A C 1
ATOM 1619 O O . ILE A 1 230 ? 1.194 46.798 40.945 1.00 11.94 230 ILE A O 1
ATOM 1624 N N . PRO A 1 231 ? 2.375 46.440 42.840 1.00 8.93 231 PRO A N 1
ATOM 1625 C CA . PRO A 1 231 ? 3.064 45.305 42.223 1.00 10.92 231 PRO A CA 1
ATOM 1626 C C . PRO A 1 231 ? 2.226 44.025 42.311 1.00 13.41 231 PRO A C 1
ATOM 1627 O O . PRO A 1 231 ? 1.532 43.793 43.314 1.00 12.54 231 PRO A O 1
ATOM 1631 N N . ILE A 1 232 ? 2.303 43.214 41.259 1.00 11.81 232 ILE A N 1
ATOM 1632 C CA . ILE A 1 232 ? 1.604 41.943 41.181 1.00 13.54 232 ILE A CA 1
ATOM 1633 C C . ILE A 1 232 ? 2.647 40.879 40.839 1.00 14.43 232 ILE A C 1
ATOM 1634 O O . ILE A 1 232 ? 3.219 40.859 39.748 1.00 12.93 232 ILE A O 1
ATOM 1647 N N . THR A 1 234 ? 4.197 37.443 39.821 1.00 20.40 234 THR A N 1
ATOM 1648 C CA . THR A 1 234 ? 3.797 36.363 38.919 1.00 22.52 234 THR A CA 1
ATOM 1649 C C . THR A 1 234 ? 4.566 35.073 39.188 1.00 25.80 234 THR A C 1
ATOM 1650 O O . THR A 1 234 ? 4.226 34.019 38.658 1.00 31.34 234 THR A O 1
ATOM 1654 N N . SER A 1 235 ? 5.605 35.163 40.007 1.00 24.36 235 SER A N 1
ATOM 1655 C CA . SER A 1 235 ? 6.432 34.011 40.330 1.00 27.49 235 SER A CA 1
ATOM 1656 C C . SER A 1 235 ? 6.994 34.204 41.717 1.00 26.99 235 SER A C 1
ATOM 1657 O O . SER A 1 235 ? 7.295 35.334 42.126 1.00 26.59 235 SER A O 1
ATOM 1660 N N . ILE A 1 236 ? 7.149 33.101 42.441 1.00 26.37 236 ILE A N 1
ATOM 1661 C CA . ILE A 1 236 ? 7.699 33.152 43.788 1.00 25.73 236 ILE A CA 1
ATOM 1662 C C . ILE A 1 236 ? 9.101 33.768 43.786 1.00 25.61 236 ILE A C 1
ATOM 1663 O O . ILE A 1 236 ? 9.559 34.293 44.799 1.00 26.92 236 ILE A O 1
ATOM 1668 N N . PHE A 1 237 ? 9.782 33.724 42.646 1.00 24.86 237 PHE A N 1
ATOM 1669 C CA . PHE A 1 237 ? 11.173 34.187 42.603 1.00 27.05 237 PHE A CA 1
ATOM 1670 C C . PHE A 1 237 ? 11.357 35.591 42.024 1.00 29.76 237 PHE A C 1
ATOM 1671 O O . PHE A 1 237 ? 12.426 36.182 42.159 1.00 32.09 237 PHE A O 1
ATOM 1679 N N . SER A 1 238 ? 10.324 36.130 41.392 1.00 30.61 238 SER A N 1
ATOM 1680 C CA . SER A 1 238 ? 10.444 37.460 40.795 1.00 33.60 238 SER A CA 1
ATOM 1681 C C . SER A 1 238 ? 9.590 38.493 41.521 1.00 29.78 238 SER A C 1
ATOM 1682 O O . SER A 1 238 ? 8.375 38.526 41.353 1.00 30.91 238 SER A O 1
ATOM 1685 N N . THR A 1 239 ? 10.229 39.328 42.330 1.00 27.44 239 THR A N 1
ATOM 1686 C CA . THR A 1 239 ? 9.550 40.454 42.958 1.00 27.01 239 THR A CA 1
ATOM 1687 C C . THR A 1 239 ? 9.441 41.636 41.974 1.00 21.60 239 THR A C 1
ATOM 1688 O O . THR A 1 239 ? 10.444 42.096 41.427 1.00 21.11 239 THR A O 1
ATOM 1692 N N . PRO A 1 240 ? 8.215 42.109 41.712 1.00 19.45 240 PRO A N 1
ATOM 1693 C CA . PRO A 1 240 ? 8.101 43.253 40.798 1.00 15.30 240 PRO A CA 1
ATOM 1694 C C . PRO A 1 240 ? 8.944 44.434 41.276 1.00 16.81 240 PRO A C 1
ATOM 1695 O O . PRO A 1 240 ? 9.002 44.725 42.469 1.00 12.23 240 PRO A O 1
ATOM 1699 N N . GLU A 1 241 ? 9.606 45.102 40.339 1.00 14.78 241 GLU A N 1
ATOM 1700 C CA . GLU A 1 241 ? 10.478 46.210 40.688 1.00 15.80 241 GLU A CA 1
ATOM 1701 C C . GLU A 1 241 ? 10.410 47.276 39.599 1.00 13.89 241 GLU A C 1
ATOM 1702 O O . GLU A 1 241 ? 10.287 46.954 38.420 1.00 13.71 241 GLU A O 1
ATOM 1708 N N . CYS A 1 242 ? 10.476 48.542 39.994 1.00 12.30 242 CYS A N 1
ATOM 1709 C CA . CYS A 1 242 ? 10.572 49.605 39.003 1.00 14.70 242 CYS A CA 1
ATOM 1710 C C . CYS A 1 242 ? 11.478 50.754 39.422 1.00 16.47 242 CYS A C 1
ATOM 1711 O O . CYS A 1 242 ? 11.781 50.946 40.610 1.00 13.92 242 CYS A O 1
ATOM 1714 N N . LEU A 1 243 ? 11.910 51.511 38.419 1.00 14.74 243 LEU A N 1
ATOM 1715 C CA . LEU A 1 243 ? 12.661 52.738 38.627 1.00 15.88 243 LEU A CA 1
ATOM 1716 C C . LEU A 1 243 ? 11.701 53.917 38.612 1.00 14.76 243 LEU A C 1
ATOM 1717 O O . LEU A 1 243 ? 10.894 54.072 37.691 1.00 15.94 243 LEU A O 1
ATOM 1722 N N . VAL A 1 244 ? 11.768 54.742 39.641 1.00 13.53 244 VAL A N 1
ATOM 1723 C CA . VAL A 1 244 ? 10.808 55.828 39.766 1.00 13.82 244 VAL A CA 1
ATOM 1724 C C . VAL A 1 244 ? 11.535 57.127 40.055 1.00 17.66 244 VAL A C 1
ATOM 1725 O O . VAL A 1 244 ? 12.456 57.160 40.882 1.00 16.54 244 VAL A O 1
ATOM 1729 N N . GLU A 1 245 ? 11.132 58.186 39.362 1.00 15.32 245 GLU A N 1
ATOM 1730 C CA . GLU A 1 245 ? 11.667 59.515 39.619 1.00 18.70 245 GLU A CA 1
ATOM 1731 C C . GLU A 1 245 ? 10.718 60.243 40.563 1.00 18.69 245 GLU A C 1
ATOM 1732 O O . GLU A 1 245 ? 9.512 60.316 40.313 1.00 17.14 245 GLU A O 1
ATOM 1738 N N . VAL A 1 246 ? 11.260 60.792 41.643 1.00 15.76 246 VAL A N 1
ATOM 1739 C CA . VAL A 1 246 ? 10.414 61.373 42.684 1.00 20.19 246 VAL A CA 1
ATOM 1740 C C . VAL A 1 246 ? 10.813 62.814 43.004 1.00 20.15 246 VAL A C 1
ATOM 1741 O O . VAL A 1 246 ? 11.967 63.088 43.333 1.00 21.35 246 VAL A O 1
ATOM 1745 N N . GLY A 1 247 ? 9.855 63.728 42.900 1.00 18.84 247 GLY A N 1
ATOM 1746 C CA . GLY A 1 247 ? 10.093 65.125 43.234 1.00 24.83 247 GLY A CA 1
ATOM 1747 C C . GLY A 1 247 ? 8.781 65.816 43.565 1.00 25.43 247 GLY A C 1
ATOM 1748 O O . GLY A 1 247 ? 7.775 65.157 43.773 1.00 21.90 247 GLY A O 1
ATOM 1749 N N . GLY A 1 248 ? 8.784 67.144 43.604 1.00 27.95 248 GLY A N 1
ATOM 1750 C CA . GLY A 1 248 ? 7.576 67.888 43.915 1.00 24.90 248 GLY A CA 1
ATOM 1751 C C . GLY A 1 248 ? 7.165 67.680 45.354 1.00 23.24 248 GLY A C 1
ATOM 1752 O O . GLY A 1 248 ? 7.992 67.799 46.244 1.00 25.46 248 GLY A O 1
ATOM 1753 N N . ASP A 1 249 ? 5.893 67.365 45.583 1.00 23.70 249 ASP A N 1
ATOM 1754 C CA . ASP A 1 249 ? 5.394 67.099 46.944 1.00 29.77 249 ASP A CA 1
ATOM 1755 C C . ASP A 1 249 ? 5.777 65.713 47.509 1.00 27.59 249 ASP A C 1
ATOM 1756 O O . ASP A 1 249 ? 5.364 65.355 48.617 1.00 25.97 249 ASP A O 1
ATOM 1761 N N . PHE A 1 250 ? 6.549 64.935 46.751 1.00 23.95 250 PHE A N 1
ATOM 1762 C CA . PHE A 1 250 ? 6.800 63.546 47.118 1.00 20.20 250 PHE A CA 1
ATOM 1763 C C . PHE A 1 250 ? 8.260 63.292 47.402 1.00 22.54 250 PHE A C 1
ATOM 1764 O O . PHE A 1 250 ? 9.127 63.975 46.858 1.00 20.32 250 PHE A O 1
ATOM 1772 N N . LYS A 1 251 ? 8.511 62.292 48.245 1.00 15.90 251 LYS A N 1
ATOM 1773 C CA . LYS A 1 251 ? 9.852 61.880 48.620 1.00 17.15 251 LYS A CA 1
ATOM 1774 C C . LYS A 1 251 ? 9.873 60.368 48.716 1.00 17.70 251 LYS A C 1
ATOM 1775 O O . LYS A 1 251 ? 8.842 59.744 48.944 1.00 17.37 251 LYS A O 1
ATOM 1781 N N . ALA A 1 252 ? 11.059 59.798 48.582 1.00 16.79 252 ALA A N 1
ATOM 1782 C CA . ALA A 1 252 ? 11.291 58.389 48.827 1.00 17.19 252 ALA A CA 1
ATOM 1783 C C . ALA A 1 252 ? 11.850 58.210 50.234 1.00 19.75 252 ALA A C 1
ATOM 1784 O O . ALA A 1 252 ? 12.719 58.978 50.665 1.00 21.57 252 ALA A O 1
ATOM 1786 N N . TYR A 1 253 ? 11.356 57.208 50.956 1.00 14.11 253 TYR A N 1
ATOM 1787 C CA . TYR A 1 253 ? 11.854 56.928 52.298 1.00 15.39 253 TYR A CA 1
ATOM 1788 C C . TYR A 1 253 ? 12.519 55.571 52.297 1.00 17.81 253 TYR A C 1
ATOM 1789 O O . TYR A 1 253 ? 11.941 54.591 51.827 1.00 13.98 253 TYR A O 1
ATOM 1798 N N . GLU A 1 254 ? 13.747 55.521 52.800 1.00 16.95 254 GLU A N 1
ATOM 1799 C CA . GLU A 1 254 ? 14.557 54.321 52.677 1.00 20.55 254 GLU A CA 1
ATOM 1800 C C . GLU A 1 254 ? 15.061 53.819 54.019 1.00 20.43 254 GLU A C 1
ATOM 1801 O O . GLU A 1 254 ? 15.470 54.605 54.881 1.00 21.77 254 GLU A O 1
ATOM 1807 N N . ALA A 1 255 ? 15.004 52.502 54.190 1.00 20.34 255 ALA A N 1
ATOM 1808 C CA . ALA A 1 255 ? 15.596 51.830 55.338 1.00 24.17 255 ALA A CA 1
ATOM 1809 C C . ALA A 1 255 ? 16.302 50.598 54.802 1.00 26.81 255 ALA A C 1
ATOM 1810 O O . ALA A 1 255 ? 15.657 49.618 54.421 1.00 21.57 255 ALA A O 1
ATOM 1812 N N . GLY A 1 256 ? 17.628 50.645 54.755 1.00 28.68 256 GLY A N 1
ATOM 1813 C CA . GLY A 1 256 ? 18.367 49.565 54.133 1.00 25.70 256 GLY A CA 1
ATOM 1814 C C . GLY A 1 256 ? 17.926 49.468 52.691 1.00 28.22 256 GLY A C 1
ATOM 1815 O O . GLY A 1 256 ? 17.920 50.469 51.976 1.00 27.52 256 GLY A O 1
ATOM 1816 N N . GLY A 1 257 ? 17.537 48.274 52.257 1.00 26.15 257 GLY A N 1
ATOM 1817 C CA . GLY A 1 257 ? 17.100 48.095 50.883 1.00 25.38 257 GLY A CA 1
ATOM 1818 C C . GLY A 1 257 ? 15.638 48.440 50.627 1.00 24.28 257 GLY A C 1
ATOM 1819 O O . GLY A 1 257 ? 15.210 48.497 49.478 1.00 27.32 257 GLY A O 1
ATOM 1820 N N . GLU A 1 258 ? 14.868 48.668 51.685 1.00 20.86 258 GLU A N 1
ATOM 1821 C CA . GLU A 1 258 ? 13.434 48.902 51.532 1.00 19.74 258 GLU A CA 1
ATOM 1822 C C . GLU A 1 258 ? 13.179 50.368 51.221 1.00 18.05 258 GLU A C 1
ATOM 1823 O O . GLU A 1 258 ? 13.599 51.253 51.973 1.00 16.44 258 GLU A O 1
ATOM 1829 N N . VAL A 1 259 ? 12.486 50.622 50.119 1.00 13.53 259 VAL A N 1
ATOM 1830 C CA . VAL A 1 259 ? 12.183 51.989 49.708 1.00 15.05 259 VAL A CA 1
ATOM 1831 C C . VAL A 1 259 ? 10.692 52.181 49.460 1.00 14.07 259 VAL A C 1
ATOM 1832 O O . VAL A 1 259 ? 10.076 51.440 48.705 1.00 14.26 259 VAL A O 1
ATOM 1836 N N . VAL A 1 260 ? 10.099 53.175 50.103 1.00 13.85 260 VAL A N 1
ATOM 1837 C CA . VAL A 1 260 ? 8.709 53.458 49.827 1.00 12.18 260 VAL A CA 1
ATOM 1838 C C . VAL A 1 260 ? 8.522 54.943 49.504 1.00 13.60 260 VAL A C 1
ATOM 1839 O O . VAL A 1 260 ? 9.169 55.803 50.085 1.00 13.03 260 VAL A O 1
ATOM 1843 N N . ILE A 1 261 ? 7.634 55.231 48.567 1.00 14.53 261 ILE A N 1
ATOM 1844 C CA . ILE A 1 261 ? 7.399 56.606 48.140 1.00 15.51 261 ILE A CA 1
ATOM 1845 C C . ILE A 1 261 ? 6.219 57.192 48.905 1.00 15.37 261 ILE A C 1
ATOM 1846 O O . ILE A 1 261 ? 5.170 56.563 49.011 1.00 13.12 261 ILE A O 1
ATOM 1851 N N . GLY A 1 262 ? 6.396 58.393 49.447 1.00 13.76 262 GLY A N 1
ATOM 1852 C CA . GLY A 1 262 ? 5.316 59.065 50.148 1.00 16.59 262 GLY A CA 1
ATOM 1853 C C . GLY A 1 262 ? 5.369 60.569 49.932 1.00 19.56 262 GLY A C 1
ATOM 1854 O O . GLY A 1 262 ? 5.986 61.046 48.983 1.00 17.65 262 GLY A O 1
ATOM 1855 N N . ARG A 1 263 ? 4.715 61.317 50.812 1.00 19.02 263 ARG A N 1
ATOM 1856 C CA . ARG A 1 263 ? 4.667 62.762 50.673 1.00 19.20 263 ARG A CA 1
ATOM 1857 C C . ARG A 1 263 ? 5.768 63.389 51.498 1.00 22.60 263 ARG A C 1
ATOM 1858 O O . ARG A 1 263 ? 6.274 62.781 52.443 1.00 20.03 263 ARG A O 1
ATOM 1866 N N . CYS A 1 264 ? 6.145 64.611 51.148 1.00 25.26 264 CYS A N 1
ATOM 1867 C CA . CYS A 1 264 ? 7.016 65.368 52.034 1.00 29.54 264 CYS A CA 1
ATOM 1868 C C . CYS A 1 264 ? 6.194 65.842 53.228 1.00 32.27 264 CYS A C 1
ATOM 1869 O O . CYS A 1 264 ? 6.716 65.954 54.333 1.00 36.78 264 CYS A O 1
ATOM 1880 N N . ILE B 1 2 ? -31.285 6.942 60.624 1.00 29.12 2 ILE B N 1
ATOM 1881 C CA . ILE B 1 2 ? -31.329 8.367 60.941 1.00 25.43 2 ILE B CA 1
ATOM 1882 C C . ILE B 1 2 ? -30.567 9.245 59.938 1.00 24.58 2 ILE B C 1
ATOM 1883 O O . ILE B 1 2 ? -29.489 8.883 59.473 1.00 23.33 2 ILE B O 1
ATOM 1888 N N . GLY B 1 3 ? -31.142 10.394 59.602 1.00 23.60 3 GLY B N 1
ATOM 1889 C CA . GLY B 1 3 ? -30.531 11.288 58.640 1.00 22.04 3 GLY B CA 1
ATOM 1890 C C . GLY B 1 3 ? -30.186 12.668 59.174 1.00 22.85 3 GLY B C 1
ATOM 1891 O O . GLY B 1 3 ? -30.833 13.169 60.097 1.00 21.93 3 GLY B O 1
ATOM 1892 N N . TYR B 1 4 ? -29.165 13.288 58.580 1.00 17.33 4 TYR B N 1
ATOM 1893 C CA . TYR B 1 4 ? -28.830 14.676 58.890 1.00 19.26 4 TYR B CA 1
ATOM 1894 C C . TYR B 1 4 ? -28.739 15.498 57.626 1.00 15.69 4 TYR B C 1
ATOM 1895 O O . TYR B 1 4 ? -28.057 15.112 56.687 1.00 17.09 4 TYR B O 1
ATOM 1904 N N . LEU B 1 5 ? -29.430 16.629 57.605 1.00 15.82 5 LEU B N 1
ATOM 1905 C CA . LEU B 1 5 ? -29.246 17.625 56.566 1.00 14.84 5 LEU B CA 1
ATOM 1906 C C . LEU B 1 5 ? -28.391 18.735 57.160 1.00 18.16 5 LEU B C 1
ATOM 1907 O O . LEU B 1 5 ? -28.737 19.311 58.207 1.00 18.72 5 LEU B O 1
ATOM 1912 N N . VAL B 1 6 ? -27.271 19.031 56.511 1.00 13.67 6 VAL B N 1
ATOM 1913 C CA . VAL B 1 6 ? -26.332 20.026 57.030 1.00 14.23 6 VAL B CA 1
ATOM 1914 C C . VAL B 1 6 ? -26.011 21.053 55.951 1.00 13.87 6 VAL B C 1
ATOM 1915 O O . VAL B 1 6 ? -25.435 20.705 54.923 1.00 11.99 6 VAL B O 1
ATOM 1919 N N . ASP B 1 7 ? -26.398 22.306 56.185 1.00 14.46 7 ASP B N 1
ATOM 1920 C CA . ASP B 1 7 ? -26.137 23.409 55.258 1.00 15.12 7 ASP B CA 1
ATOM 1921 C C . ASP B 1 7 ? -24.917 24.180 55.713 1.00 13.98 7 ASP B C 1
ATOM 1922 O O . ASP B 1 7 ? -24.882 24.691 56.839 1.00 13.56 7 ASP B O 1
ATOM 1927 N N . VAL B 1 8 ? -23.939 24.306 54.825 1.00 12.43 8 VAL B N 1
ATOM 1928 C CA . VAL B 1 8 ? -22.645 24.869 55.185 1.00 9.85 8 VAL B CA 1
ATOM 1929 C C . VAL B 1 8 ? -22.331 26.052 54.283 1.00 11.29 8 VAL B C 1
ATOM 1930 O O . VAL B 1 8 ? -22.381 25.925 53.065 1.00 9.84 8 VAL B O 1
ATOM 1934 N N . GLU B 1 9 ? -22.005 27.196 54.879 1.00 9.36 9 GLU B N 1
ATOM 1935 C CA . GLU B 1 9 ? -21.528 28.350 54.108 1.00 11.19 9 GLU B CA 1
ATOM 1936 C C . GLU B 1 9 ? -20.014 28.389 54.097 1.00 10.39 9 GLU B C 1
ATOM 1937 O O . GLU B 1 9 ? -19.387 28.210 55.134 1.00 11.84 9 GLU B O 1
ATOM 1943 N N . PHE B 1 10 ? -19.436 28.661 52.932 1.00 12.04 10 PHE B N 1
ATOM 1944 C CA . PHE B 1 10 ? -17.985 28.748 52.772 1.00 11.00 10 PHE B CA 1
ATOM 1945 C C . PHE B 1 10 ? -17.560 30.204 52.621 1.00 11.47 10 PHE B C 1
ATOM 1946 O O . PHE B 1 10 ? -18.285 31.018 52.044 1.00 13.86 10 PHE B O 1
ATOM 1954 N N . VAL B 1 11 ? -16.381 30.531 53.124 1.00 12.11 11 VAL B N 1
ATOM 1955 C CA . VAL B 1 11 ? -15.811 31.850 52.906 1.00 10.72 11 VAL B CA 1
ATOM 1956 C C . VAL B 1 11 ? -15.366 32.041 51.465 1.00 12.28 11 VAL B C 1
ATOM 1957 O O . VAL B 1 11 ? -15.676 33.063 50.846 1.00 12.37 11 VAL B O 1
ATOM 1961 N N . TRP B 1 12 ? -14.637 31.064 50.930 1.00 9.82 12 TRP B N 1
ATOM 1962 C CA . TRP B 1 12 ? -14.047 31.205 49.606 1.00 11.27 12 TRP B CA 1
ATOM 1963 C C . TRP B 1 12 ? -14.014 29.904 48.796 1.00 11.81 12 TRP B C 1
ATOM 1964 O O . TRP B 1 12 ? -13.947 29.945 47.569 1.00 11.40 12 TRP B O 1
ATOM 1975 N N . GLY B 1 13 ? -14.029 28.763 49.479 1.00 9.14 13 GLY B N 1
ATOM 1976 C CA . GLY B 1 13 ? -13.768 27.488 48.828 1.00 10.75 13 GLY B CA 1
ATOM 1977 C C . GLY B 1 13 ? -13.024 26.566 49.772 1.00 10.55 13 GLY B C 1
ATOM 1978 O O . GLY B 1 13 ? -13.140 26.700 50.993 1.00 8.36 13 GLY B O 1
ATOM 1979 N N . PHE B 1 14 ? -12.239 25.647 49.227 1.00 8.95 14 PHE B N 1
ATOM 1980 C CA . PHE B 1 14 ? -11.623 24.629 50.066 1.00 9.28 14 PHE B CA 1
ATOM 1981 C C . PHE B 1 14 ? -10.365 24.109 49.400 1.00 10.30 14 PHE B C 1
ATOM 1982 O O . PHE B 1 14 ? -10.136 24.346 48.211 1.00 9.96 14 PHE B O 1
ATOM 1990 N N . GLN B 1 15 ? -9.545 23.403 50.170 1.00 8.62 15 GLN B N 1
ATOM 1991 C CA . GLN B 1 15 ? -8.441 22.650 49.600 1.00 9.58 15 GLN B CA 1
ATOM 1992 C C . GLN B 1 15 ? -8.384 21.279 50.243 1.00 10.95 15 GLN B C 1
ATOM 1993 O O . GLN B 1 15 ? -8.425 21.152 51.475 1.00 11.41 15 GLN B O 1
ATOM 1999 N N . ALA B 1 16 ? -8.341 20.252 49.403 1.00 8.92 16 ALA B N 1
ATOM 2000 C CA . ALA B 1 16 ? -8.223 18.884 49.892 1.00 11.92 16 ALA B CA 1
ATOM 2001 C C . ALA B 1 16 ? -7.040 18.240 49.187 1.00 12.67 16 ALA B C 1
ATOM 2002 O O . ALA B 1 16 ? -7.148 17.789 48.034 1.00 10.98 16 ALA B O 1
ATOM 2004 N N . ARG B 1 17 ? -5.900 18.231 49.870 1.00 12.92 17 ARG B N 1
ATOM 2005 C CA . ARG B 1 17 ? -4.654 17.747 49.275 1.00 14.67 17 ARG B CA 1
ATOM 2006 C C . ARG B 1 17 ? -4.630 16.255 48.918 1.00 14.57 17 ARG B C 1
ATOM 2007 O O . ARG B 1 17 ? -3.779 15.815 48.129 1.00 16.90 17 ARG B O 1
ATOM 2015 N N . ILE B 1 18 ? -5.571 15.483 49.446 1.00 11.90 18 ILE B N 1
ATOM 2016 C CA . ILE B 1 18 ? -5.688 14.093 48.993 1.00 14.65 18 ILE B CA 1
ATOM 2017 C C . ILE B 1 18 ? -5.941 13.972 47.483 1.00 14.66 18 ILE B C 1
ATOM 2018 O O . ILE B 1 18 ? -5.901 12.871 46.932 1.00 14.42 18 ILE B O 1
ATOM 2023 N N . ALA B 1 19 ? -6.194 15.095 46.808 1.00 14.12 19 ALA B N 1
ATOM 2024 C CA . ALA B 1 19 ? -6.200 15.095 45.339 1.00 13.60 19 ALA B CA 1
ATOM 2025 C C . ALA B 1 19 ? -4.857 14.585 44.799 1.00 13.61 19 ALA B C 1
ATOM 2026 O O . ALA B 1 19 ? -4.766 14.079 43.671 1.00 13.62 19 ALA B O 1
ATOM 2028 N N . GLY B 1 20 ? -3.819 14.716 45.617 1.00 15.04 20 GLY B N 1
ATOM 2029 C CA . GLY B 1 20 ? -2.482 14.266 45.265 1.00 15.20 20 GLY B CA 1
ATOM 2030 C C . GLY B 1 20 ? -2.340 12.753 45.171 1.00 17.72 20 GLY B C 1
ATOM 2031 O O . GLY B 1 20 ? -1.405 12.259 44.543 1.00 16.92 20 GLY B O 1
ATOM 2032 N N . LEU B 1 21 ? -3.253 12.015 45.796 1.00 15.13 21 LEU B N 1
ATOM 2033 C CA . LEU B 1 21 ? -3.200 10.546 45.786 1.00 17.03 21 LEU B CA 1
ATOM 2034 C C . LEU B 1 21 ? -3.540 9.963 44.416 1.00 19.70 21 LEU B C 1
ATOM 2035 O O . LEU B 1 21 ? -4.337 10.519 43.672 1.00 17.11 21 LEU B O 1
ATOM 2040 N N . SER B 1 22 ? -2.957 8.821 44.074 1.00 20.74 22 SER B N 1
ATOM 2041 C CA . SER B 1 22 ? -3.267 8.228 42.772 1.00 20.45 22 SER B CA 1
ATOM 2042 C C . SER B 1 22 ? -4.684 7.659 42.728 1.00 19.04 22 SER B C 1
ATOM 2043 O O . SER B 1 22 ? -5.268 7.532 41.659 1.00 24.17 22 SER B O 1
ATOM 2046 N N . LYS B 1 23 ? -5.243 7.336 43.892 1.00 17.09 23 LYS B N 1
ATOM 2047 C CA . LYS B 1 23 ? -6.573 6.739 43.974 1.00 17.95 23 LYS B CA 1
ATOM 2048 C C . LYS B 1 23 ? -7.733 7.728 43.772 1.00 19.51 23 LYS B C 1
ATOM 2049 O O . LYS B 1 23 ? -8.859 7.316 43.533 1.00 21.82 23 LYS B O 1
ATOM 2055 N N . THR B 1 24 ? -7.465 9.022 43.879 1.00 14.82 24 THR B N 1
ATOM 2056 C CA . THR B 1 24 ? -8.508 10.036 43.742 1.00 12.98 24 THR B CA 1
ATOM 2057 C C . THR B 1 24 ? -8.348 10.775 42.412 1.00 13.13 24 THR B C 1
ATOM 2058 O O . THR B 1 24 ? -7.288 10.711 41.781 1.00 12.69 24 THR B O 1
ATOM 2062 N N . SER B 1 25 ? -9.385 11.502 41.998 1.00 11.33 25 SER B N 1
ATOM 2063 C CA . SER B 1 25 ? -9.239 12.426 40.870 1.00 10.90 25 SER B CA 1
ATOM 2064 C C . SER B 1 25 ? -8.133 13.460 41.162 1.00 12.73 25 SER B C 1
ATOM 2065 O O . SER B 1 25 ? -7.817 13.722 42.326 1.00 12.62 25 SER B O 1
ATOM 2068 N N . PRO B 1 26 ? -7.536 14.051 40.108 1.00 13.81 26 PRO B N 1
ATOM 2069 C CA . PRO B 1 26 ? -6.407 14.971 40.324 1.00 15.47 26 PRO B CA 1
ATOM 2070 C C . PRO B 1 26 ? -6.848 16.354 40.795 1.00 13.79 26 PRO B C 1
ATOM 2071 O O . PRO B 1 26 ? -6.001 17.129 41.238 1.00 15.35 26 PRO B O 1
ATOM 2075 N N . SER B 1 27 ? -8.136 16.665 40.656 1.00 10.94 27 SER B N 1
ATOM 2076 C CA . SER B 1 27 ? -8.712 17.923 41.134 1.00 11.65 27 SER B CA 1
ATOM 2077 C C . SER B 1 27 ? -10.142 17.636 41.584 1.00 13.49 27 SER B C 1
ATOM 2078 O O . SER B 1 27 ? -10.706 16.628 41.175 1.00 13.97 27 SER B O 1
ATOM 2081 N N . PHE B 1 28 ? -10.714 18.494 42.436 1.00 10.86 28 PHE B N 1
ATOM 2082 C CA . PHE B 1 28 ? -12.032 18.237 43.020 1.00 11.76 28 PHE B CA 1
ATOM 2083 C C . PHE B 1 28 ? -12.987 19.396 42.791 1.00 10.90 28 PHE B C 1
ATOM 2084 O O . PHE B 1 28 ? -12.688 20.543 43.135 1.00 10.00 28 PHE B O 1
ATOM 2092 N N . TYR B 1 29 ? -14.164 19.083 42.276 1.00 9.41 29 TYR B N 1
ATOM 2093 C CA . TYR B 1 29 ? -15.251 20.061 42.242 1.00 9.37 29 TYR B CA 1
ATOM 2094 C C . TYR B 1 29 ? -15.794 20.321 43.638 1.00 11.08 29 TYR B C 1
ATOM 2095 O O . TYR B 1 29 ? -16.196 21.433 43.965 1.00 10.40 29 TYR B O 1
ATOM 2104 N N . TYR B 1 30 ? -15.813 19.280 44.460 1.00 9.33 30 TYR B N 1
ATOM 2105 C CA . TYR B 1 30 ? -16.382 19.360 45.795 1.00 10.58 30 TYR B CA 1
ATOM 2106 C C . TYR B 1 30 ? -15.453 18.756 46.836 1.00 9.40 30 TYR B C 1
ATOM 2107 O O . TYR B 1 30 ? -14.641 17.905 46.511 1.00 9.07 30 TYR B O 1
ATOM 2116 N N . PRO B 1 31 ? -15.598 19.178 48.100 1.00 9.76 31 PRO B N 1
ATOM 2117 C CA . PRO B 1 31 ? -14.875 18.519 49.191 1.00 10.53 31 PRO B CA 1
ATOM 2118 C C . PRO B 1 31 ? -15.224 17.027 49.202 1.00 10.65 31 PRO B C 1
ATOM 2119 O O . PRO B 1 31 ? -16.403 16.679 49.137 1.00 10.21 31 PRO B O 1
ATOM 2123 N N . PRO B 1 32 ? -14.210 16.159 49.269 1.00 8.93 32 PRO B N 1
ATOM 2124 C CA . PRO B 1 32 ? -14.470 14.708 49.292 1.00 9.73 32 PRO B CA 1
ATOM 2125 C C . PRO B 1 32 ? -15.266 14.273 50.520 1.00 9.83 32 PRO B C 1
ATOM 2126 O O . PRO B 1 32 ? -15.225 14.951 51.557 1.00 10.00 32 PRO B O 1
ATOM 2130 N N . PRO B 1 33 ? -16.007 13.159 50.394 1.00 9.70 33 PRO B N 1
ATOM 2131 C CA . PRO B 1 33 ? -16.811 12.670 51.519 1.00 9.34 33 PRO B CA 1
ATOM 2132 C C . PRO B 1 33 ? -15.959 12.363 52.756 1.00 8.96 33 PRO B C 1
ATOM 2133 O O . PRO B 1 33 ? -16.412 12.675 53.861 1.00 11.35 33 PRO B O 1
ATOM 2137 N N . THR B 1 34 ? -14.756 11.816 52.595 1.00 9.40 34 THR B N 1
ATOM 2138 C CA . THR B 1 34 ? -13.908 11.539 53.770 1.00 13.38 34 THR B CA 1
ATOM 2139 C C . THR B 1 34 ? -13.396 12.832 54.398 1.00 12.62 34 THR B C 1
ATOM 2140 O O . THR B 1 34 ? -13.049 12.869 55.580 1.00 11.82 34 THR B O 1
ATOM 2144 N N . THR B 1 35 ? -13.354 13.895 53.598 1.00 12.73 35 THR B N 1
ATOM 2145 C CA . THR B 1 35 ? -12.922 15.201 54.082 1.00 11.61 35 THR B CA 1
ATOM 2146 C C . THR B 1 35 ? -14.024 15.807 54.955 1.00 11.43 35 THR B C 1
ATOM 2147 O O . THR B 1 35 ? -13.757 16.396 55.996 1.00 12.66 35 THR B O 1
ATOM 2151 N N . PHE B 1 36 ? -15.276 15.638 54.543 1.00 11.40 36 PHE B N 1
ATOM 2152 C CA . PHE B 1 36 ? -16.390 16.103 55.354 1.00 10.82 36 PHE B CA 1
ATOM 2153 C C . PHE B 1 36 ? -16.485 15.262 56.618 1.00 12.88 36 PHE B C 1
ATOM 2154 O O . PHE B 1 36 ? -16.673 15.788 57.714 1.00 13.16 36 PHE B O 1
ATOM 2162 N N . LEU B 1 37 ? -16.358 13.949 56.483 1.00 12.71 37 LEU B N 1
ATOM 2163 C CA . LEU B 1 37 ? -16.425 13.107 57.681 1.00 13.65 37 LEU B CA 1
ATOM 2164 C C . LEU B 1 37 ? -15.243 13.369 58.604 1.00 14.33 37 LEU B C 1
ATOM 2165 O O . LEU B 1 37 ? -15.367 13.260 59.821 1.00 15.22 37 LEU B O 1
ATOM 2170 N N . GLY B 1 38 ? -14.111 13.741 58.017 1.00 14.30 38 GLY B N 1
ATOM 2171 C CA . GLY B 1 38 ? -12.934 14.119 58.780 1.00 13.43 38 GLY B CA 1
ATOM 2172 C C . GLY B 1 38 ? -13.210 15.351 59.622 1.00 14.28 38 GLY B C 1
ATOM 2173 O O . GLY B 1 38 ? -12.709 15.469 60.736 1.00 14.13 38 GLY B O 1
ATOM 2174 N N . ALA B 1 39 ? -14.012 16.273 59.095 1.00 13.30 39 ALA B N 1
ATOM 2175 C CA . ALA B 1 39 ? -14.390 17.461 59.852 1.00 14.73 39 ALA B CA 1
ATOM 2176 C C . ALA B 1 39 ? -15.315 17.099 61.021 1.00 16.27 39 ALA B C 1
ATOM 2177 O O . ALA B 1 39 ? -15.178 17.636 62.120 1.00 15.70 39 ALA B O 1
ATOM 2179 N N . VAL B 1 40 ? -16.266 16.200 60.778 1.00 14.90 40 VAL B N 1
ATOM 2180 C CA . VAL B 1 40 ? -17.153 15.746 61.844 1.00 15.08 40 VAL B CA 1
ATOM 2181 C C . VAL B 1 40 ? -16.322 15.108 62.957 1.00 16.73 40 VAL B C 1
ATOM 2182 O O . VAL B 1 40 ? -16.565 15.346 64.142 1.00 19.43 40 VAL B O 1
ATOM 2186 N N . ALA B 1 41 ? -15.340 14.301 62.567 1.00 14.93 41 ALA B N 1
ATOM 2187 C CA . ALA B 1 41 ? -14.457 13.644 63.529 1.00 19.08 41 ALA B CA 1
ATOM 2188 C C . ALA B 1 41 ? -13.644 14.646 64.359 1.00 19.86 41 ALA B C 1
ATOM 2189 O O . ALA B 1 41 ? -13.491 14.479 65.562 1.00 19.70 41 ALA B O 1
ATOM 2191 N N . GLU B 1 42 ? -13.112 15.676 63.711 1.00 18.43 42 GLU B N 1
ATOM 2192 C CA . GLU B 1 42 ? -12.383 16.708 64.436 1.00 20.10 42 GLU B CA 1
ATOM 2193 C C . GLU B 1 42 ? -13.296 17.409 65.451 1.00 22.19 42 GLU B C 1
ATOM 2194 O O . GLU B 1 42 ? -12.907 17.624 66.591 1.00 22.56 42 GLU B O 1
ATOM 2200 N N . ALA B 1 43 ? -14.507 17.767 65.031 1.00 21.19 43 ALA B N 1
ATOM 2201 C CA . ALA B 1 43 ? -15.492 18.366 65.933 1.00 20.44 43 ALA B CA 1
ATOM 2202 C C . ALA B 1 43 ? -15.729 17.475 67.157 1.00 24.54 43 ALA B C 1
ATOM 2203 O O . ALA B 1 43 ? -15.809 17.962 68.284 1.00 24.30 43 ALA B O 1
ATOM 2205 N N . ILE B 1 44 ? -15.860 16.170 66.934 1.00 21.90 44 ILE B N 1
ATOM 2206 C CA . ILE B 1 44 ? -16.013 15.234 68.048 1.00 25.14 44 ILE B CA 1
ATOM 2207 C C . ILE B 1 44 ? -14.778 15.265 68.953 1.00 25.29 44 ILE B C 1
ATOM 2208 O O . ILE B 1 44 ? -14.896 15.456 70.165 1.00 27.01 44 ILE B O 1
ATOM 2213 N N . ALA B 1 45 ? -13.601 15.099 68.354 1.00 22.35 45 ALA B N 1
ATOM 2214 C CA . ALA B 1 45 ? -12.349 15.052 69.098 1.00 25.56 45 ALA B CA 1
ATOM 2215 C C . ALA B 1 45 ? -12.118 16.304 69.937 1.00 30.53 45 ALA B C 1
ATOM 2216 O O . ALA B 1 45 ? -11.532 16.225 71.010 1.00 34.55 45 ALA B O 1
ATOM 2218 N N . LYS B 1 46 ? -12.588 17.452 69.454 1.00 30.25 46 LYS B N 1
ATOM 2219 C CA . LYS B 1 46 ? -12.383 18.720 70.152 1.00 32.22 46 LYS B CA 1
ATOM 2220 C C . LYS B 1 46 ? -13.446 18.998 71.216 1.00 34.92 46 LYS B C 1
ATOM 2221 O O . LYS B 1 46 ? -13.295 19.923 72.010 1.00 36.59 46 LYS B O 1
ATOM 2227 N N . ASP B 1 47 ? -14.530 18.228 71.215 1.00 33.14 47 ASP B N 1
ATOM 2228 C CA . ASP B 1 47 ? -15.647 18.504 72.123 1.00 34.39 47 ASP B CA 1
ATOM 2229 C C . ASP B 1 47 ? -15.342 18.104 73.565 1.00 36.16 47 ASP B C 1
ATOM 2230 O O . ASP B 1 47 ? -15.149 16.927 73.868 1.00 34.85 47 ASP B O 1
ATOM 2235 N N . LYS B 1 48 ? -15.307 19.093 74.453 1.00 41.97 48 LYS B N 1
ATOM 2236 C CA . LYS B 1 48 ? -14.967 18.853 75.855 1.00 38.96 48 LYS B CA 1
ATOM 2237 C C . LYS B 1 48 ? -16.028 18.019 76.569 1.00 37.17 48 LYS B C 1
ATOM 2238 O O . LYS B 1 48 ? -15.741 17.361 77.568 1.00 38.96 48 LYS B O 1
ATOM 2244 N N . GLY B 1 49 ? -17.250 18.045 76.053 1.00 32.75 49 GLY B N 1
ATOM 2245 C CA . GLY B 1 49 ? -18.350 17.317 76.665 1.00 37.34 49 GLY B CA 1
ATOM 2246 C C . GLY B 1 49 ? -18.362 15.832 76.337 1.00 39.65 49 GLY B C 1
ATOM 2247 O O . GLY B 1 49 ? -19.195 15.073 76.845 1.00 38.33 49 GLY B O 1
ATOM 2248 N N . ILE B 1 50 ? -17.446 15.420 75.465 1.00 37.25 50 ILE B N 1
ATOM 2249 C CA . ILE B 1 50 ? -17.275 14.007 75.142 1.00 34.35 50 ILE B CA 1
ATOM 2250 C C . ILE B 1 50 ? -15.903 13.544 75.631 1.00 36.58 50 ILE B C 1
ATOM 2251 O O . ILE B 1 50 ? -14.875 14.118 75.265 1.00 34.06 50 ILE B O 1
ATOM 2256 N N . GLY B 1 51 ? -15.891 12.515 76.470 1.00 33.61 51 GLY B N 1
ATOM 2257 C CA . GLY B 1 51 ? -14.649 11.988 76.999 1.00 30.47 51 GLY B CA 1
ATOM 2258 C C . GLY B 1 51 ? -13.703 11.549 75.902 1.00 30.59 51 GLY B C 1
ATOM 2259 O O . GLY B 1 51 ? -14.131 11.140 74.816 1.00 28.98 51 GLY B O 1
ATOM 2260 N N . GLU B 1 52 ? -12.410 11.632 76.193 1.00 30.04 52 GLU B N 1
ATOM 2261 C CA . GLU B 1 52 ? -11.368 11.228 75.259 1.00 30.61 52 GLU B CA 1
ATOM 2262 C C . GLU B 1 52 ? -11.600 9.848 74.629 1.00 30.73 52 GLU B C 1
ATOM 2263 O O . GLU B 1 52 ? -11.679 9.732 73.407 1.00 25.40 52 GLU B O 1
ATOM 2269 N N . GLN B 1 53 ? -11.701 8.800 75.447 1.00 25.87 53 GLN B N 1
ATOM 2270 C CA . GLN B 1 53 ? -11.846 7.451 74.904 1.00 25.26 53 GLN B CA 1
ATOM 2271 C C . GLN B 1 53 ? -13.193 7.209 74.214 1.00 24.00 53 GLN B C 1
ATOM 2272 O O . GLN B 1 53 ? -13.267 6.481 73.223 1.00 23.18 53 GLN B O 1
ATOM 2278 N N . ARG B 1 54 ? -14.253 7.811 74.744 1.00 20.79 54 ARG B N 1
ATOM 2279 C CA . ARG B 1 54 ? -15.569 7.691 74.132 1.00 22.67 54 ARG B CA 1
ATOM 2280 C C . ARG B 1 54 ? -15.568 8.361 72.754 1.00 21.91 54 ARG B C 1
ATOM 2281 O O . ARG B 1 54 ? -16.089 7.803 71.789 1.00 20.96 54 ARG B O 1
ATOM 2289 N N . GLY B 1 55 ? -14.970 9.550 72.674 1.00 22.69 55 GLY B N 1
ATOM 2290 C CA . GLY B 1 55 ? -14.830 10.266 71.415 1.00 24.13 55 GLY B CA 1
ATOM 2291 C C . GLY B 1 55 ? -14.122 9.436 70.348 1.00 22.71 55 GLY B C 1
ATOM 2292 O O . GLY B 1 55 ? -14.585 9.367 69.212 1.00 20.37 55 GLY B O 1
ATOM 2293 N N . LYS B 1 56 ? -12.998 8.816 70.716 1.00 21.90 56 LYS B N 1
ATOM 2294 C CA . LYS B 1 56 ? -12.252 7.924 69.815 1.00 24.10 56 LYS B CA 1
ATOM 2295 C C . LYS B 1 56 ? -13.089 6.767 69.285 1.00 22.17 56 LYS B C 1
ATOM 2296 O O . LYS B 1 56 ? -13.047 6.446 68.101 1.00 20.89 56 LYS B O 1
ATOM 2302 N N . GLU B 1 57 ? -13.825 6.115 70.173 1.00 20.34 57 GLU B N 1
ATOM 2303 C CA . GLU B 1 57 ? -14.681 5.020 69.755 1.00 22.00 57 GLU B CA 1
ATOM 2304 C C . GLU B 1 57 ? -15.715 5.533 68.757 1.00 21.77 57 GLU B C 1
ATOM 2305 O O . GLU B 1 57 ? -15.968 4.902 67.734 1.00 21.91 57 GLU B O 1
ATOM 2311 N N . ILE B 1 58 ? -16.318 6.677 69.061 1.00 19.36 58 ILE B N 1
ATOM 2312 C CA . ILE B 1 58 ? -17.373 7.216 68.190 1.00 21.57 58 ILE B CA 1
ATOM 2313 C C . ILE B 1 58 ? -16.823 7.485 66.791 1.00 22.29 58 ILE B C 1
ATOM 2314 O O . ILE B 1 58 ? -17.426 7.106 65.789 1.00 23.64 58 ILE B O 1
ATOM 2319 N N . ILE B 1 59 ? -15.652 8.110 66.745 1.00 20.92 59 ILE B N 1
ATOM 2320 C CA . ILE B 1 59 ? -14.979 8.420 65.487 1.00 22.96 59 ILE B CA 1
ATOM 2321 C C . ILE B 1 59 ? -14.631 7.148 64.719 1.00 23.98 59 ILE B C 1
ATOM 2322 O O . ILE B 1 59 ? -14.857 7.054 63.512 1.00 23.42 59 ILE B O 1
ATOM 2327 N N . SER B 1 60 ? -14.093 6.161 65.427 1.00 21.68 60 SER B N 1
ATOM 2328 C CA . SER B 1 60 ? -13.692 4.908 64.793 1.00 24.58 60 SER B CA 1
ATOM 2329 C C . SER B 1 60 ? -14.873 4.181 64.138 1.00 24.07 60 SER B C 1
ATOM 2330 O O . SER B 1 60 ? -14.681 3.383 63.222 1.00 31.53 60 SER B O 1
ATOM 2333 N N . GLU B 1 61 ? -16.081 4.444 64.621 1.00 23.34 61 GLU B N 1
ATOM 2334 C CA . GLU B 1 61 ? -17.284 3.795 64.109 1.00 23.55 61 GLU B CA 1
ATOM 2335 C C . GLU B 1 61 ? -18.030 4.594 63.019 1.00 25.44 61 GLU B C 1
ATOM 2336 O O . GLU B 1 61 ? -19.003 4.094 62.453 1.00 23.17 61 GLU B O 1
ATOM 2342 N N . LEU B 1 62 ? -17.609 5.829 62.745 1.00 24.52 62 LEU B N 1
ATOM 2343 C CA . LEU B 1 62 ? -18.317 6.656 61.759 1.00 27.43 62 LEU B CA 1
ATOM 2344 C C . LEU B 1 62 ? -18.520 5.928 60.426 1.00 20.93 62 LEU B C 1
ATOM 2345 O O . LEU B 1 62 ? -19.641 5.818 59.928 1.00 23.00 62 LEU B O 1
ATOM 2350 N N . GLY B 1 63 ? -17.433 5.429 59.858 1.00 22.25 63 GLY B N 1
ATOM 2351 C CA . GLY B 1 63 ? -17.480 4.767 58.568 1.00 22.96 63 GLY B CA 1
ATOM 2352 C C . GLY B 1 63 ? -18.355 3.530 58.567 1.00 26.14 63 GLY B C 1
ATOM 2353 O O . GLY B 1 63 ? -19.001 3.223 57.564 1.00 21.90 63 GLY B O 1
ATOM 2354 N N . GLU B 1 64 ? -18.376 2.819 59.693 1.00 26.54 64 GLU B N 1
ATOM 2355 C CA . GLU B 1 64 ? -19.160 1.597 59.818 1.00 24.37 64 GLU B CA 1
ATOM 2356 C C . GLU B 1 64 ? -20.638 1.884 59.981 1.00 23.67 64 GLU B C 1
ATOM 2357 O O . GLU B 1 64 ? -21.464 1.102 59.534 1.00 23.09 64 GLU B O 1
ATOM 2363 N N . ASN B 1 65 ? -20.975 3.009 60.608 1.00 21.25 65 ASN B N 1
ATOM 2364 C CA . ASN B 1 65 ? -22.375 3.363 60.796 1.00 22.39 65 ASN B CA 1
ATOM 2365 C C . ASN B 1 65 ? -22.967 4.081 59.582 1.00 22.05 65 ASN B C 1
ATOM 2366 O O . ASN B 1 65 ? -24.180 4.170 59.453 1.00 19.47 65 ASN B O 1
ATOM 2371 N N . LEU B 1 66 ? -22.098 4.557 58.689 1.00 17.77 66 LEU B N 1
ATOM 2372 C CA . LEU B 1 66 ? -22.520 5.320 57.506 1.00 18.94 66 LEU B CA 1
ATOM 2373 C C . LEU B 1 66 ? -23.248 4.493 56.445 1.00 17.60 66 LEU B C 1
ATOM 2374 O O . LEU B 1 66 ? -22.732 3.485 55.950 1.00 18.61 66 LEU B O 1
ATOM 2379 N N . LEU B 1 67 ? -24.447 4.940 56.099 1.00 17.07 67 LEU B N 1
ATOM 2380 C CA . LEU B 1 67 ? -25.234 4.331 55.034 1.00 16.47 67 LEU B CA 1
ATOM 2381 C C . LEU B 1 67 ? -25.222 5.182 53.753 1.00 18.08 67 LEU B C 1
ATOM 2382 O O . LEU B 1 67 ? -25.288 4.657 52.640 1.00 18.82 67 LEU B O 1
ATOM 2387 N N . ALA B 1 68 ? -25.145 6.497 53.909 1.00 13.74 68 ALA B N 1
ATOM 2388 C CA . ALA B 1 68 ? -25.203 7.365 52.745 1.00 14.48 68 ALA B CA 1
ATOM 2389 C C . ALA B 1 68 ? -24.532 8.684 53.021 1.00 14.63 68 ALA B C 1
ATOM 2390 O O . ALA B 1 68 ? -24.638 9.226 54.119 1.00 10.85 68 ALA B O 1
ATOM 2392 N N . ILE B 1 69 ? -23.841 9.211 52.017 1.00 12.38 69 ILE B N 1
ATOM 2393 C CA . ILE B 1 69 ? -23.401 10.594 52.104 1.00 12.03 69 ILE B CA 1
ATOM 2394 C C . ILE B 1 69 ? -23.466 11.197 50.709 1.00 10.49 69 ILE B C 1
ATOM 2395 O O . ILE B 1 69 ? -22.801 10.720 49.793 1.00 13.23 69 ILE B O 1
ATOM 2400 N N . GLY B 1 70 ? -24.320 12.199 50.553 1.00 10.41 70 GLY B N 1
ATOM 2401 C CA . GLY B 1 70 ? -24.469 12.905 49.291 1.00 10.67 70 GLY B CA 1
ATOM 2402 C C . GLY B 1 70 ? -24.505 14.395 49.581 1.00 10.51 70 GLY B C 1
ATOM 2403 O O . GLY B 1 70 ? -24.703 14.804 50.732 1.00 9.81 70 GLY B O 1
ATOM 2404 N N . TRP B 1 71 ? -24.336 15.211 48.544 1.00 9.38 71 TRP B N 1
ATOM 2405 C CA . TRP B 1 71 ? -24.316 16.653 48.724 1.00 8.29 71 TRP B CA 1
ATOM 2406 C C . TRP B 1 71 ? -24.706 17.333 47.419 1.00 9.82 71 TRP B C 1
ATOM 2407 O O . TRP B 1 71 ? -24.666 16.723 46.349 1.00 9.75 71 TRP B O 1
ATOM 2418 N N . LYS B 1 72 ? -25.048 18.610 47.518 1.00 8.64 72 LYS B N 1
ATOM 2419 C CA . LYS B 1 72 ? -25.398 19.418 46.357 1.00 11.74 72 LYS B CA 1
ATOM 2420 C C . LYS B 1 72 ? -25.185 20.891 46.675 1.00 10.48 72 LYS B C 1
ATOM 2421 O O . LYS B 1 72 ? -25.329 21.317 47.822 1.00 10.90 72 LYS B O 1
ATOM 2427 N N . ALA B 1 73 ? -24.819 21.667 45.662 1.00 11.43 73 ALA B N 1
ATOM 2428 C CA . ALA B 1 73 ? -24.692 23.104 45.839 1.00 12.12 73 ALA B CA 1
ATOM 2429 C C . ALA B 1 73 ? -26.098 23.679 45.949 1.00 14.96 73 ALA B C 1
ATOM 2430 O O . ALA B 1 73 ? -27.016 23.223 45.272 1.00 14.99 73 ALA B O 1
ATOM 2432 N N . LEU B 1 74 ? -26.276 24.664 46.811 1.00 14.03 74 LEU B N 1
ATOM 2433 C CA . LEU B 1 74 ? -27.575 25.327 46.920 1.00 15.89 74 LEU B CA 1
ATOM 2434 C C . LEU B 1 74 ? -27.640 26.597 46.080 1.00 17.36 74 LEU B C 1
ATOM 2435 O O . LEU B 1 74 ? -28.717 26.982 45.617 1.00 19.02 74 LEU B O 1
ATOM 2440 N N . ASN B 1 75 ? -26.497 27.253 45.892 1.00 15.51 75 ASN B N 1
ATOM 2441 C CA . ASN B 1 75 ? -26.464 28.560 45.236 1.00 15.96 75 ASN B CA 1
ATOM 2442 C C . ASN B 1 75 ? -25.128 28.881 44.574 1.00 16.78 75 ASN B C 1
ATOM 2443 O O . ASN B 1 75 ? -24.827 30.043 44.321 1.00 16.70 75 ASN B O 1
ATOM 2448 N N . CYS B 1 76 ? -24.323 27.871 44.277 1.00 14.31 76 CYS B N 1
ATOM 2449 C CA . CYS B 1 76 ? -22.956 28.156 43.855 1.00 13.72 76 CYS B CA 1
ATOM 2450 C C . CYS B 1 76 ? -22.398 27.152 42.869 1.00 16.91 76 CYS B C 1
ATOM 2451 O O . CYS B 1 76 ? -22.978 26.078 42.657 1.00 15.73 76 CYS B O 1
ATOM 2454 N N . THR B 1 77 ? -21.272 27.535 42.266 1.00 14.61 77 THR B N 1
ATOM 2455 C CA . THR B 1 77 ? -20.584 26.758 41.253 1.00 14.83 77 THR B CA 1
ATOM 2456 C C . THR B 1 77 ? -19.090 26.729 41.599 1.00 14.66 77 THR B C 1
ATOM 2457 O O . THR B 1 77 ? -18.526 27.733 42.044 1.00 13.22 77 THR B O 1
ATOM 2461 N N . PRO B 1 78 ? -18.436 25.581 41.398 1.00 12.75 78 PRO B N 1
ATOM 2462 C CA . PRO B 1 78 ? -17.007 25.556 41.737 1.00 11.36 78 PRO B CA 1
ATOM 2463 C C . PRO B 1 78 ? -16.122 25.959 40.572 1.00 14.36 78 PRO B C 1
ATOM 2464 O O . PRO B 1 78 ? -16.489 25.738 39.417 1.00 15.81 78 PRO B O 1
ATOM 2468 N N . LEU B 1 79 ? -14.974 26.558 40.881 1.00 9.90 79 LEU B N 1
ATOM 2469 C CA . LEU B 1 79 ? -13.943 26.799 39.889 1.00 12.18 79 LEU B CA 1
ATOM 2470 C C . LEU B 1 79 ? -12.617 26.245 40.413 1.00 11.82 79 LEU B C 1
ATOM 2471 O O . LEU B 1 79 ? -12.032 26.789 41.364 1.00 12.88 79 LEU B O 1
ATOM 2476 N N . ARG B 1 80 ? -12.147 25.164 39.804 1.00 11.40 80 ARG B N 1
ATOM 2477 C CA . ARG B 1 80 ? -10.935 24.501 40.272 1.00 11.88 80 ARG B CA 1
ATOM 2478 C C . ARG B 1 80 ? -9.693 25.311 39.929 1.00 12.32 80 ARG B C 1
ATOM 2479 O O . ARG B 1 80 ? -9.619 25.928 38.873 1.00 12.35 80 ARG B O 1
ATOM 2487 N N . TYR B 1 81 ? -8.712 25.315 40.823 1.00 11.01 81 TYR B N 1
ATOM 2488 C CA . TYR B 1 81 ? -7.487 26.064 40.561 1.00 12.87 81 TYR B CA 1
ATOM 2489 C C . TYR B 1 81 ? -6.737 25.550 39.341 1.00 17.43 81 TYR B C 1
ATOM 2490 O O . TYR B 1 81 ? -5.952 26.285 38.736 1.00 18.22 81 TYR B O 1
ATOM 2499 N N . SER B 1 82 ? -6.962 24.293 38.976 1.00 13.99 82 SER B N 1
ATOM 2500 C CA . SER B 1 82 ? -6.334 23.777 37.765 1.00 18.50 82 SER B CA 1
ATOM 2501 C C . SER B 1 82 ? -6.765 24.576 36.529 1.00 20.84 82 SER B C 1
ATOM 2502 O O . SER B 1 82 ? -5.947 24.844 35.643 1.00 20.92 82 SER B O 1
ATOM 2505 N N . ASP B 1 83 ? -8.037 24.983 36.497 1.00 18.12 83 ASP B N 1
ATOM 2506 C CA . ASP B 1 83 ? -8.581 25.827 35.426 1.00 19.46 83 ASP B CA 1
ATOM 2507 C C . ASP B 1 83 ? -8.101 27.288 35.475 1.00 23.32 83 ASP B C 1
ATOM 2508 O O . ASP B 1 83 ? -7.738 27.886 34.458 1.00 22.05 83 ASP B O 1
ATOM 2513 N N . ILE B 1 84 ? -8.121 27.869 36.663 1.00 21.21 84 ILE B N 1
ATOM 2514 C CA . ILE B 1 84 ? -7.609 29.221 36.847 1.00 18.24 84 ILE B CA 1
ATOM 2515 C C . ILE B 1 84 ? -6.148 29.314 36.429 1.00 25.45 84 ILE B C 1
ATOM 2516 O O . ILE B 1 84 ? -5.741 30.269 35.747 1.00 24.84 84 ILE B O 1
ATOM 2521 N N . ASN B 1 85 ? -5.363 28.319 36.847 1.00 19.37 85 ASN B N 1
ATOM 2522 C CA . ASN B 1 85 ? -3.916 28.336 36.643 1.00 23.58 85 ASN B CA 1
ATOM 2523 C C . ASN B 1 85 ? -3.476 28.123 35.196 1.00 31.07 85 ASN B C 1
ATOM 2524 O O . ASN B 1 85 ? -2.467 28.697 34.764 1.00 26.73 85 ASN B O 1
ATOM 2529 N N . ARG B 1 86 ? -4.229 27.301 34.458 1.00 23.63 86 ARG B N 1
ATOM 2530 C CA . ARG B 1 86 ? -3.933 27.045 33.052 1.00 30.22 86 ARG B CA 1
ATOM 2531 C C . ARG B 1 86 ? -4.010 28.334 32.250 1.00 34.51 86 ARG B C 1
ATOM 2532 O O . ARG B 1 86 ? -3.203 28.583 31.351 1.00 36.31 86 ARG B O 1
ATOM 2540 N N . ILE B 1 87 ? -4.994 29.156 32.583 1.00 33.61 87 ILE B N 1
ATOM 2541 C CA . ILE B 1 87 ? -5.123 30.463 31.964 1.00 36.73 87 ILE B CA 1
ATOM 2542 C C . ILE B 1 87 ? -3.966 31.381 32.342 1.00 39.31 87 ILE B C 1
ATOM 2543 O O . ILE B 1 87 ? -3.263 31.890 31.468 1.00 43.45 87 ILE B O 1
ATOM 2548 N N . LEU B 1 88 ? -3.767 31.581 33.643 1.00 35.60 88 LEU B N 1
ATOM 2549 C CA . LEU B 1 88 ? -2.758 32.519 34.137 1.00 36.49 88 LEU B CA 1
ATOM 2550 C C . LEU B 1 88 ? -1.362 32.270 33.583 1.00 39.81 88 LEU B C 1
ATOM 2551 O O . LEU B 1 88 ? -0.536 33.181 33.551 1.00 41.24 88 LEU B O 1
ATOM 2556 N N . ALA B 1 89 ? -1.086 31.038 33.166 1.00 38.03 89 ALA B N 1
ATOM 2557 C CA . ALA B 1 89 ? 0.227 30.708 32.615 1.00 41.27 89 ALA B CA 1
ATOM 2558 C C . ALA B 1 89 ? 0.617 31.605 31.428 1.00 47.10 89 ALA B C 1
ATOM 2559 O O . ALA B 1 89 ? 1.665 31.408 30.821 1.00 48.75 89 ALA B O 1
ATOM 2561 N N . VAL B 1 90 ? -0.237 32.583 31.119 1.00 47.02 90 VAL B N 1
ATOM 2562 C CA . VAL B 1 90 ? 0.085 33.709 30.234 1.00 48.93 90 VAL B CA 1
ATOM 2563 C C . VAL B 1 90 ? 0.026 33.371 28.749 1.00 52.42 90 VAL B C 1
ATOM 2564 O O . VAL B 1 90 ? -0.788 33.933 28.010 1.00 55.24 90 VAL B O 1
ATOM 2568 N N . ALA B 1 105 ? 1.988 26.359 34.595 1.00 40.56 105 ALA B N 1
ATOM 2569 C CA . ALA B 1 105 ? 0.808 26.001 35.366 1.00 35.13 105 ALA B CA 1
ATOM 2570 C C . ALA B 1 105 ? 1.153 24.882 36.346 1.00 35.73 105 ALA B C 1
ATOM 2571 O O . ALA B 1 105 ? 0.615 24.820 37.452 1.00 33.78 105 ALA B O 1
ATOM 2573 N N . LYS B 1 106 ? 2.065 24.005 35.937 1.00 37.47 106 LYS B N 1
ATOM 2574 C CA . LYS B 1 106 ? 2.550 22.931 36.799 1.00 36.11 106 LYS B CA 1
ATOM 2575 C C . LYS B 1 106 ? 3.070 23.480 38.129 1.00 37.80 106 LYS B C 1
ATOM 2576 O O . LYS B 1 106 ? 2.810 22.911 39.198 1.00 36.14 106 LYS B O 1
ATOM 2582 N N . SER B 1 107 ? 3.813 24.582 38.049 1.00 37.19 107 SER B N 1
ATOM 2583 C CA . SER B 1 107 ? 4.375 25.230 39.227 1.00 39.06 107 SER B CA 1
ATOM 2584 C C . SER B 1 107 ? 3.289 25.841 40.109 1.00 33.99 107 SER B C 1
ATOM 2585 O O . SER B 1 107 ? 3.364 25.783 41.336 1.00 35.92 107 SER B O 1
ATOM 2588 N N . PHE B 1 108 ? 2.292 26.439 39.471 1.00 35.69 108 PHE B N 1
ATOM 2589 C CA . PHE B 1 108 ? 1.166 27.017 40.188 1.00 32.51 108 PHE B CA 1
ATOM 2590 C C . PHE B 1 108 ? 0.313 25.936 40.842 1.00 31.83 108 PHE B C 1
ATOM 2591 O O . PHE B 1 108 ? -0.183 26.120 41.957 1.00 32.41 108 PHE B O 1
ATOM 2599 N N . ASP B 1 109 ? 0.132 24.816 40.144 1.00 28.32 109 ASP B N 1
ATOM 2600 C CA . ASP B 1 109 ? -0.753 23.754 40.609 1.00 28.66 109 ASP B CA 1
ATOM 2601 C C . ASP B 1 109 ? -0.183 23.000 41.815 1.00 30.30 109 ASP B C 1
ATOM 2602 O O . ASP B 1 109 ? -0.929 22.430 42.614 1.00 28.06 109 ASP B O 1
ATOM 2607 N N . SER B 1 110 ? 1.135 22.998 41.960 1.00 33.84 110 SER B N 1
ATOM 2608 C CA . SER B 1 110 ? 1.743 22.220 43.036 1.00 33.57 110 SER B CA 1
ATOM 2609 C C . SER B 1 110 ? 1.234 22.585 44.433 1.00 27.85 110 SER B C 1
ATOM 2610 O O . SER B 1 110 ? 0.720 21.726 45.152 1.00 30.80 110 SER B O 1
ATOM 2613 N N . PRO B 1 111 ? 1.365 23.859 44.827 1.00 24.25 111 PRO B N 1
ATOM 2614 C CA . PRO B 1 111 ? 0.805 24.231 46.132 1.00 27.51 111 PRO B CA 1
ATOM 2615 C C . PRO B 1 111 ? -0.729 24.273 46.132 1.00 24.24 111 PRO B C 1
ATOM 2616 O O . PRO B 1 111 ? -1.332 24.370 47.203 1.00 23.22 111 PRO B O 1
ATOM 2620 N N . ALA B 1 112 ? -1.335 24.190 44.950 1.00 17.76 112 ALA B N 1
ATOM 2621 C CA . ALA B 1 112 ? -2.782 24.327 44.784 1.00 18.61 112 ALA B CA 1
ATOM 2622 C C . ALA B 1 112 ? -3.506 22.983 44.601 1.00 15.47 112 ALA B C 1
ATOM 2623 O O . ALA B 1 112 ? -4.656 22.936 44.149 1.00 12.90 112 ALA B O 1
ATOM 2625 N N . ARG B 1 113 ? -2.837 21.896 44.947 1.00 15.22 113 ARG B N 1
ATOM 2626 C CA . ARG B 1 113 ? -3.395 20.568 44.735 1.00 16.07 113 ARG B CA 1
ATOM 2627 C C . ARG B 1 113 ? -4.720 20.408 45.495 1.00 12.06 113 ARG B C 1
ATOM 2628 O O . ARG B 1 113 ? -4.773 20.605 46.704 1.00 11.57 113 ARG B O 1
ATOM 2636 N N . GLY B 1 114 ? -5.790 20.082 44.782 1.00 12.20 114 GLY B N 1
ATOM 2637 C CA . GLY B 1 114 ? -7.082 19.887 45.419 1.00 10.35 114 GLY B CA 1
ATOM 2638 C C . GLY B 1 114 ? -7.746 21.173 45.883 1.00 9.21 114 GLY B C 1
ATOM 2639 O O . GLY B 1 114 ? -8.668 21.134 46.699 1.00 9.74 114 GLY B O 1
ATOM 2640 N N . LYS B 1 115 ? -7.285 22.312 45.374 1.00 9.43 115 LYS B N 1
ATOM 2641 C CA . LYS B 1 115 ? -7.844 23.601 45.791 1.00 10.55 115 LYS B CA 1
ATOM 2642 C C . LYS B 1 115 ? -8.842 24.154 44.793 1.00 10.53 115 LYS B C 1
ATOM 2643 O O . LYS B 1 115 ? -8.586 24.163 43.583 1.00 9.72 115 LYS B O 1
ATOM 2649 N N . THR B 1 116 ? -9.969 24.644 45.310 1.00 9.11 116 THR B N 1
ATOM 2650 C CA . THR B 1 116 ? -11.109 24.996 44.468 1.00 9.15 116 THR B CA 1
ATOM 2651 C C . THR B 1 116 ? -11.853 26.177 45.049 1.00 11.12 116 THR B C 1
ATOM 2652 O O . THR B 1 116 ? -12.059 26.251 46.252 1.00 9.34 116 THR B O 1
ATOM 2656 N N . ILE B 1 117 ? -12.241 27.114 44.195 1.00 10.61 117 ILE B N 1
ATOM 2657 C CA . ILE B 1 117 ? -12.992 28.276 44.644 1.00 10.88 117 ILE B CA 1
ATOM 2658 C C . ILE B 1 117 ? -14.473 27.989 44.464 1.00 12.58 117 ILE B C 1
ATOM 2659 O O . ILE B 1 117 ? -14.851 27.314 43.515 1.00 11.55 117 ILE B O 1
ATOM 2664 N N . LEU B 1 118 ? -15.307 28.483 45.378 1.00 10.89 118 LEU B N 1
ATOM 2665 C CA . LEU B 1 118 ? -16.754 28.412 45.196 1.00 10.55 118 LEU B CA 1
ATOM 2666 C C . LEU B 1 118 ? -17.293 29.820 44.944 1.00 16.38 118 LEU B C 1
ATOM 2667 O O . LEU B 1 118 ? -16.941 30.779 45.657 1.00 16.63 118 LEU B O 1
ATOM 2672 N N . SER B 1 119 ? -18.130 29.961 43.924 1.00 14.89 119 SER B N 1
ATOM 2673 C CA . SER B 1 119 ? -18.705 31.263 43.622 1.00 16.71 119 SER B CA 1
ATOM 2674 C C . SER B 1 119 ? -20.223 31.188 43.589 1.00 15.11 119 SER B C 1
ATOM 2675 O O . SER B 1 119 ? -20.785 30.309 42.957 1.00 12.46 119 SER B O 1
ATOM 2678 N N . SER B 1 120 ? -20.890 32.129 44.241 1.00 15.34 120 SER B N 1
ATOM 2679 C CA . SER B 1 120 ? -22.343 32.064 44.333 1.00 18.40 120 SER B CA 1
ATOM 2680 C C . SER B 1 120 ? -23.038 32.741 43.154 1.00 20.70 120 SER B C 1
ATOM 2681 O O . SER B 1 120 ? -22.584 33.768 42.648 1.00 17.95 120 SER B O 1
ATOM 2684 N N . LEU B 1 121 ? -24.154 32.165 42.731 1.00 20.77 121 LEU B N 1
ATOM 2685 C CA . LEU B 1 121 ? -24.895 32.716 41.618 1.00 21.51 121 LEU B CA 1
ATOM 2686 C C . LEU B 1 121 ? -25.448 34.093 41.986 1.00 26.80 121 LEU B C 1
ATOM 2687 O O . LEU B 1 121 ? -25.530 34.971 41.128 1.00 28.73 121 LEU B O 1
ATOM 2692 N N . ASN B 1 122 ? -25.797 34.272 43.261 1.00 21.85 122 ASN B N 1
ATOM 2693 C CA . ASN B 1 122 ? -26.275 35.555 43.775 1.00 26.08 122 ASN B CA 1
ATOM 2694 C C . ASN B 1 122 ? -25.217 36.360 44.550 1.00 27.28 122 ASN B C 1
ATOM 2695 O O . ASN B 1 122 ? -25.564 37.308 45.261 1.00 25.18 122 ASN B O 1
ATOM 2700 N N . ASP B 1 123 ? -23.943 35.983 44.421 1.00 23.48 123 ASP B N 1
ATOM 2701 C CA . ASP B 1 123 ? -22.843 36.669 45.118 1.00 26.05 123 ASP B CA 1
ATOM 2702 C C . ASP B 1 123 ? -22.970 36.680 46.645 1.00 25.50 123 ASP B C 1
ATOM 2703 O O . ASP B 1 123 ? -22.237 37.402 47.340 1.00 24.08 123 ASP B O 1
ATOM 2708 N N . GLU B 1 124 ? -23.889 35.869 47.163 1.00 25.28 124 GLU B N 1
ATOM 2709 C CA . GLU B 1 124 ? -23.962 35.633 48.603 1.00 25.66 124 GLU B CA 1
ATOM 2710 C C . GLU B 1 124 ? -22.951 34.548 48.969 1.00 25.61 124 GLU B C 1
ATOM 2711 O O . GLU B 1 124 ? -22.175 34.110 48.120 1.00 21.29 124 GLU B O 1
ATOM 2717 N N . ALA B 1 125 ? -22.909 34.147 50.232 1.00 22.82 125 ALA B N 1
ATOM 2718 C CA . ALA B 1 125 ? -21.929 33.141 50.627 1.00 23.41 125 ALA B CA 1
ATOM 2719 C C . ALA B 1 125 ? -22.299 31.804 49.982 1.00 16.43 125 ALA B C 1
ATOM 2720 O O . ALA B 1 125 ? -23.453 31.382 50.040 1.00 14.90 125 ALA B O 1
ATOM 2722 N N . PRO B 1 126 ? -21.325 31.149 49.342 1.00 17.67 126 PRO B N 1
ATOM 2723 C CA . PRO B 1 126 ? -21.594 29.854 48.698 1.00 13.50 126 PRO B CA 1
ATOM 2724 C C . PRO B 1 126 ? -22.055 28.839 49.732 1.00 13.55 126 PRO B C 1
ATOM 2725 O O . PRO B 1 126 ? -21.404 28.695 50.767 1.00 14.03 126 PRO B O 1
ATOM 2729 N N . LYS B 1 127 ? -23.138 28.126 49.447 1.00 12.88 127 LYS B N 1
ATOM 2730 C CA . LYS B 1 127 ? -23.651 27.116 50.361 1.00 13.07 127 LYS B CA 1
ATOM 2731 C C . LYS B 1 127 ? -23.742 25.745 49.721 1.00 14.59 127 LYS B C 1
ATOM 2732 O O . LYS B 1 127 ? -24.161 25.609 48.565 1.00 12.38 127 LYS B O 1
ATOM 2738 N N . ILE B 1 128 ? -23.355 24.731 50.491 1.00 12.53 128 ILE B N 1
ATOM 2739 C CA . ILE B 1 128 ? -23.483 23.350 50.050 1.00 10.19 128 ILE B CA 1
ATOM 2740 C C . ILE B 1 128 ? -24.273 22.609 51.127 1.00 11.47 128 ILE B C 1
ATOM 2741 O O . ILE B 1 128 ? -24.103 22.875 52.312 1.00 10.49 128 ILE B O 1
ATOM 2746 N N . ARG B 1 129 ? -25.167 21.718 50.712 1.00 11.98 129 ARG B N 1
ATOM 2747 C CA . ARG B 1 129 ? -25.921 20.919 51.662 1.00 10.75 129 ARG B CA 1
ATOM 2748 C C . ARG B 1 129 ? -25.478 19.463 51.601 1.00 11.51 129 ARG B C 1
ATOM 2749 O O . ARG B 1 129 ? -25.446 18.855 50.510 1.00 10.84 129 ARG B O 1
ATOM 2757 N N . TRP B 1 130 ? -25.137 18.906 52.762 1.00 10.37 130 TRP B N 1
ATOM 2758 C CA . TRP B 1 130 ? -24.859 17.477 52.863 1.00 9.22 130 TRP B CA 1
ATOM 2759 C C . TRP B 1 130 ? -26.082 16.785 53.418 1.00 10.86 130 TRP B C 1
ATOM 2760 O O . TRP B 1 130 ? -26.772 17.331 54.284 1.00 11.99 130 TRP B O 1
ATOM 2771 N N . PHE B 1 131 ? -26.320 15.571 52.925 1.00 11.67 131 PHE B N 1
ATOM 2772 C CA . PHE B 1 131 ? -27.349 14.679 53.437 1.00 11.99 131 PHE B CA 1
ATOM 2773 C C . PHE B 1 131 ? -26.636 13.377 53.839 1.00 12.90 131 PHE B C 1
ATOM 2774 O O . PHE B 1 131 ? -26.146 12.633 52.983 1.00 10.63 131 PHE B O 1
ATOM 2782 N N . LEU B 1 132 ? -26.503 13.141 55.142 1.00 10.74 132 LEU B N 1
ATOM 2783 C CA . LEU B 1 132 ? -25.858 11.915 55.613 1.00 12.50 132 LEU B CA 1
ATOM 2784 C C . LEU B 1 132 ? -26.909 11.023 56.243 1.00 15.75 132 LEU B C 1
ATOM 2785 O O . LEU B 1 132 ? -27.892 11.518 56.812 1.00 14.40 132 LEU B O 1
ATOM 2790 N N . VAL B 1 133 ? -26.709 9.713 56.118 1.00 13.94 133 VAL B N 1
ATOM 2791 C CA . VAL B 1 133 ? -27.621 8.750 56.719 1.00 18.21 133 VAL B CA 1
ATOM 2792 C C . VAL B 1 133 ? -26.773 7.731 57.448 1.00 16.54 133 VAL B C 1
ATOM 2793 O O . VAL B 1 133 ? -25.789 7.236 56.890 1.00 16.61 133 VAL B O 1
ATOM 2797 N N . PHE B 1 134 ? -27.149 7.431 58.689 1.00 18.51 134 PHE B N 1
ATOM 2798 C CA . PHE B 1 134 ? -26.414 6.479 59.524 1.00 20.48 134 PHE B CA 1
ATOM 2799 C C . PHE B 1 134 ? -27.361 5.384 60.012 1.00 23.68 134 PHE B C 1
ATOM 2800 O O . PHE B 1 134 ? -28.562 5.610 60.125 1.00 22.26 134 PHE B O 1
ATOM 2808 N N . LYS B 1 135 ? -26.814 4.205 60.308 1.00 25.02 135 LYS B N 1
ATOM 2809 C CA . LYS B 1 135 ? -27.590 3.087 60.867 1.00 25.55 135 LYS B CA 1
ATOM 2810 C C . LYS B 1 135 ? -28.216 3.410 62.218 1.00 33.19 135 LYS B C 1
ATOM 2811 O O . LYS B 1 135 ? -29.232 2.824 62.598 1.00 36.25 135 LYS B O 1
ATOM 2817 N N . GLU B 1 136 ? -27.593 4.323 62.950 1.00 31.02 136 GLU B N 1
ATOM 2818 C CA . GLU B 1 136 ? -28.079 4.730 64.265 1.00 38.58 136 GLU B CA 1
ATOM 2819 C C . GLU B 1 136 ? -27.598 6.154 64.525 1.00 36.00 136 GLU B C 1
ATOM 2820 O O . GLU B 1 136 ? -26.887 6.718 63.704 1.00 32.44 136 GLU B O 1
ATOM 2826 N N . GLU B 1 137 ? -27.973 6.740 65.656 1.00 35.58 137 GLU B N 1
ATOM 2827 C CA . GLU B 1 137 ? -27.586 8.119 65.937 1.00 36.78 137 GLU B CA 1
ATOM 2828 C C . GLU B 1 137 ? -26.091 8.234 66.253 1.00 40.86 137 GLU B C 1
ATOM 2829 O O . GLU B 1 137 ? -25.697 8.262 67.416 1.00 45.70 137 GLU B O 1
ATOM 2835 N N . ALA B 1 138 ? -25.266 8.322 65.213 1.00 38.29 138 ALA B N 1
ATOM 2836 C CA . ALA B 1 138 ? -23.815 8.244 65.376 1.00 41.09 138 ALA B CA 1
ATOM 2837 C C . ALA B 1 138 ? -23.162 9.489 65.975 1.00 40.11 138 ALA B C 1
ATOM 2838 O O . ALA B 1 138 ? -22.040 9.410 66.474 1.00 40.61 138 ALA B O 1
ATOM 2840 N N . VAL B 1 139 ? -23.844 10.630 65.925 1.00 36.81 139 VAL B N 1
ATOM 2841 C CA . VAL B 1 139 ? -23.298 11.846 66.530 1.00 40.29 139 VAL B CA 1
ATOM 2842 C C . VAL B 1 139 ? -24.350 12.836 67.038 1.00 39.38 139 VAL B C 1
ATOM 2843 O O . VAL B 1 139 ? -25.360 13.087 66.381 1.00 42.59 139 VAL B O 1
ATOM 2847 N N . GLU B 1 140 ? -24.103 13.390 68.219 1.00 41.62 140 GLU B N 1
ATOM 2848 C CA . GLU B 1 140 ? -24.972 14.419 68.777 1.00 41.42 140 GLU B CA 1
ATOM 2849 C C . GLU B 1 140 ? -25.112 15.562 67.777 1.00 38.18 140 GLU B C 1
ATOM 2850 O O . GLU B 1 140 ? -24.136 15.990 67.149 1.00 37.06 140 GLU B O 1
ATOM 2856 N N . GLU B 1 141 ? -26.337 16.045 67.629 1.00 31.22 141 GLU B N 1
ATOM 2857 C CA . GLU B 1 141 ? -26.658 17.075 66.656 1.00 31.29 141 GLU B CA 1
ATOM 2858 C C . GLU B 1 141 ? -25.828 18.336 66.875 1.00 32.04 141 GLU B C 1
ATOM 2859 O O . GLU B 1 141 ? -25.431 19.001 65.919 1.00 27.04 141 GLU B O 1
ATOM 2865 N N . LYS B 1 142 ? -25.562 18.654 68.141 1.00 31.25 142 LYS B N 1
ATOM 2866 C CA . LYS B 1 142 ? -24.857 19.880 68.505 1.00 30.74 142 LYS B CA 1
ATOM 2867 C C . LYS B 1 142 ? -23.434 19.925 67.957 1.00 30.09 142 LYS B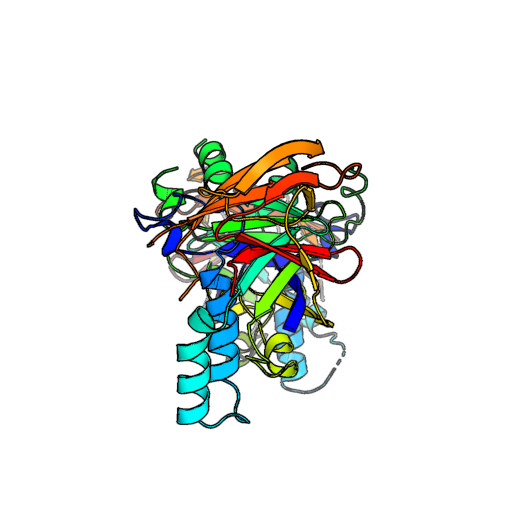 C 1
ATOM 2868 O O . LYS B 1 142 ? -22.892 21.008 67.714 1.00 31.96 142 LYS B O 1
ATOM 2874 N N . ILE B 1 143 ? -22.836 18.753 67.765 1.00 27.51 143 ILE B N 1
ATOM 2875 C CA . ILE B 1 143 ? -21.456 18.663 67.294 1.00 29.68 143 ILE B CA 1
ATOM 2876 C C . ILE B 1 143 ? -21.332 19.091 65.832 1.00 24.79 143 ILE B C 1
ATOM 2877 O O . ILE B 1 143 ? -20.295 19.623 65.417 1.00 22.54 143 ILE B O 1
ATOM 2882 N N . LEU B 1 144 ? -22.388 18.867 65.058 1.00 22.85 144 LEU B N 1
ATOM 2883 C CA . LEU B 1 144 ? -22.391 19.254 63.649 1.00 21.19 144 LEU B CA 1
ATOM 2884 C C . LEU B 1 144 ? -22.329 20.767 63.500 1.00 21.28 144 LEU B C 1
ATOM 2885 O O . LEU B 1 144 ? -21.752 21.275 62.534 1.00 23.95 144 LEU B O 1
ATOM 2890 N N . TRP B 1 145 ? -22.907 21.489 64.460 1.00 21.29 145 TRP B N 1
ATOM 2891 C CA . TRP B 1 145 ? -22.903 22.957 64.430 1.00 23.55 145 TRP B CA 1
ATOM 2892 C C . TRP B 1 145 ? -21.514 23.544 64.632 1.00 21.97 145 TRP B C 1
ATOM 2893 O O . TRP B 1 145 ? -21.285 24.721 64.342 1.00 22.22 145 TRP B O 1
ATOM 2904 N N . LYS B 1 146 ? -20.594 22.724 65.134 1.00 20.57 146 LYS B N 1
ATOM 2905 C CA . LYS B 1 146 ? -19.276 23.196 65.541 1.00 23.14 146 LYS B CA 1
ATOM 2906 C C . LYS B 1 146 ? -18.207 23.025 64.459 1.00 21.67 146 LYS B C 1
ATOM 2907 O O . LYS B 1 146 ? -17.042 23.309 64.694 1.00 24.13 146 LYS B O 1
ATOM 2913 N N . ILE B 1 147 ? -18.596 22.560 63.278 1.00 20.95 147 ILE B N 1
ATOM 2914 C CA . ILE B 1 147 ? -17.648 22.443 62.165 1.00 17.83 147 ILE B CA 1
ATOM 2915 C C . ILE B 1 147 ? -17.263 23.813 61.611 1.00 18.16 147 ILE B C 1
ATOM 2916 O O . ILE B 1 147 ? -18.134 24.569 61.158 1.00 16.22 147 ILE B O 1
ATOM 2921 N N . HIS B 1 148 ? -15.965 24.122 61.643 1.00 16.21 148 HIS B N 1
ATOM 2922 C CA . HIS B 1 148 ? -15.462 25.419 61.185 1.00 18.88 148 HIS B CA 1
ATOM 2923 C C . HIS B 1 148 ? -14.509 25.358 59.985 1.00 16.47 148 HIS B C 1
ATOM 2924 O O . HIS B 1 148 ? -14.144 26.396 59.431 1.00 16.44 148 HIS B O 1
ATOM 2931 N N . ARG B 1 149 ? -14.106 24.159 59.586 1.00 12.64 149 ARG B N 1
ATOM 2932 C CA . ARG B 1 149 ? -13.346 24.020 58.366 1.00 14.90 149 ARG B CA 1
ATOM 2933 C C . ARG B 1 149 ? -13.565 22.652 57.735 1.00 12.63 149 ARG B C 1
ATOM 2934 O O . ARG B 1 149 ? -13.825 21.677 58.424 1.00 14.77 149 ARG B O 1
ATOM 2942 N N . ILE B 1 150 ? -13.481 22.598 56.413 1.00 13.20 150 ILE B N 1
ATOM 2943 C CA . ILE B 1 150 ? -13.637 21.347 55.682 1.00 11.14 150 ILE B CA 1
ATOM 2944 C C . ILE B 1 150 ? -12.503 21.339 54.671 1.00 14.18 150 ILE B C 1
ATOM 2945 O O . ILE B 1 150 ? -12.528 22.097 53.693 1.00 12.84 150 ILE B O 1
ATOM 2950 N N . GLY B 1 151 ? -11.506 20.496 54.934 1.00 11.42 151 GLY B N 1
ATOM 2951 C CA . GLY B 1 151 ? -10.275 20.471 54.176 1.00 12.00 151 GLY B CA 1
ATOM 2952 C C . GLY B 1 151 ? -9.155 21.082 55.008 1.00 13.31 151 GLY B C 1
ATOM 2953 O O . GLY B 1 151 ? -9.052 20.839 56.212 1.00 14.65 151 GLY B O 1
ATOM 2954 N N . SER B 1 152 ? -8.324 21.888 54.363 1.00 12.05 152 SER B N 1
ATOM 2955 C CA . SER B 1 152 ? -7.205 22.552 55.022 1.00 13.65 152 SER B CA 1
ATOM 2956 C C . SER B 1 152 ? -7.708 23.497 56.108 1.00 14.82 152 SER B C 1
ATOM 2957 O O . SER B 1 152 ? -8.884 23.847 56.148 1.00 11.43 152 SER B O 1
ATOM 2960 N N . LYS B 1 153 ? -6.806 23.938 56.976 1.00 15.09 153 LYS B N 1
ATOM 2961 C CA . LYS B 1 153 ? -7.205 24.832 58.049 1.00 16.01 153 LYS B CA 1
ATOM 2962 C C . LYS B 1 153 ? -7.688 26.183 57.521 1.00 16.54 153 LYS B C 1
ATOM 2963 O O . LYS B 1 153 ? -8.469 26.868 58.190 1.00 16.65 153 LYS B O 1
ATOM 2969 N N . GLU B 1 154 ? -7.236 26.560 56.325 1.00 14.56 154 GLU B N 1
ATOM 2970 C CA . GLU B 1 154 ? -7.710 27.797 55.681 1.00 14.86 154 GLU B CA 1
ATOM 2971 C C . GLU B 1 154 ? -9.090 27.669 54.978 1.00 13.89 154 GLU B C 1
ATOM 2972 O O . GLU B 1 154 ? -9.687 28.680 54.599 1.00 13.07 154 GLU B O 1
ATOM 2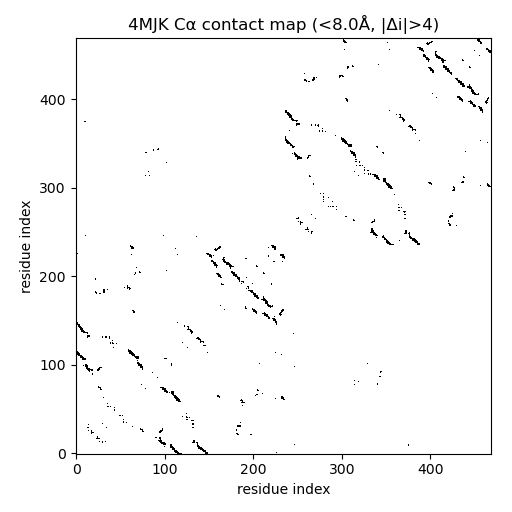978 N N . SER B 1 155 ? -9.583 26.440 54.812 1.00 11.33 155 SER B N 1
ATOM 2979 C CA . SER B 1 155 ? -10.905 26.192 54.206 1.00 12.72 155 SER B CA 1
ATOM 2980 C C . SER B 1 155 ? -12.068 26.451 55.183 1.00 11.31 155 SER B C 1
ATOM 2981 O O . SER B 1 155 ? -12.809 25.537 55.546 1.00 10.87 155 SER B O 1
ATOM 2984 N N . ARG B 1 156 ? -12.223 27.712 55.573 1.00 10.55 156 ARG B N 1
ATOM 2985 C CA . ARG B 1 156 ? -13.154 28.124 56.624 1.00 12.77 156 ARG B CA 1
ATOM 2986 C C . ARG B 1 156 ? -14.624 28.032 56.223 1.00 12.78 156 ARG B C 1
ATOM 2987 O O . ARG B 1 156 ? -15.022 28.458 55.133 1.00 10.44 156 ARG B O 1
ATOM 2995 N N . VAL B 1 157 ? -15.447 27.510 57.122 1.00 11.66 157 VAL B N 1
ATOM 2996 C CA . VAL B 1 157 ? -16.865 27.433 56.852 1.00 10.07 157 VAL B CA 1
ATOM 2997 C C . VAL B 1 157 ? -17.659 27.807 58.090 1.00 14.46 157 VAL B C 1
ATOM 2998 O O . VAL B 1 157 ? -17.098 27.913 59.187 1.00 12.74 157 VAL B O 1
ATOM 3002 N N . ALA B 1 158 ? -18.965 27.999 57.903 1.00 12.55 158 ALA B N 1
ATOM 3003 C CA . ALA B 1 158 ? -19.907 28.069 59.009 1.00 13.76 158 ALA B CA 1
ATOM 3004 C C . ALA B 1 158 ? -21.118 27.181 58.704 1.00 13.15 158 ALA B C 1
ATOM 3005 O O . ALA B 1 158 ? -21.700 27.256 57.621 1.00 11.27 158 ALA B O 1
ATOM 3007 N N . VAL B 1 159 ? -21.502 26.349 59.662 1.00 11.04 159 VAL B N 1
ATOM 3008 C CA . VAL B 1 159 ? -22.725 25.582 59.529 1.00 13.86 159 VAL B CA 1
ATOM 3009 C C . VAL B 1 159 ? -23.893 26.507 59.860 1.00 16.00 159 VAL B C 1
ATOM 3010 O O . VAL B 1 159 ? -23.923 27.108 60.933 1.00 16.86 159 VAL B O 1
ATOM 3014 N N . VAL B 1 160 ? -24.845 26.642 58.941 1.00 13.96 160 VAL B N 1
ATOM 3015 C CA . VAL B 1 160 ? -25.961 27.556 59.168 1.00 17.88 160 VAL B CA 1
ATOM 3016 C C . VAL B 1 160 ? -27.295 26.834 59.376 1.00 20.61 160 VAL B C 1
ATOM 3017 O O . VAL B 1 160 ? -28.276 27.450 59.776 1.00 21.26 160 VAL B O 1
ATOM 3021 N N . ASP B 1 161 ? -27.335 25.534 59.105 1.00 18.87 161 ASP B N 1
ATOM 3022 C CA . ASP B 1 161 ? -28.529 24.754 59.421 1.00 21.24 161 ASP B CA 1
ATOM 3023 C C . ASP B 1 161 ? -28.193 23.278 59.582 1.00 20.94 161 ASP B C 1
ATOM 3024 O O . ASP B 1 161 ? -27.335 22.747 58.873 1.00 17.66 161 ASP B O 1
ATOM 3029 N N . VAL B 1 162 ? -28.868 22.635 60.534 1.00 19.34 162 VAL B N 1
ATOM 3030 C CA . VAL B 1 162 ? -28.733 21.214 60.794 1.00 19.89 162 VAL B CA 1
ATOM 3031 C C . VAL B 1 162 ? -30.120 20.679 61.128 1.00 26.99 162 VAL B C 1
ATOM 3032 O O . VAL B 1 162 ? -30.785 21.184 62.039 1.00 24.88 162 VAL B O 1
ATOM 3036 N N . LYS B 1 163 ? -30.565 19.669 60.392 1.00 21.92 163 LYS B N 1
ATOM 3037 C CA . LYS B 1 163 ? -31.817 19.001 60.726 1.00 26.10 163 LYS B CA 1
ATOM 3038 C C . LYS B 1 163 ? -31.601 17.501 60.818 1.00 24.56 163 LYS B C 1
ATOM 3039 O O . LYS B 1 163 ? -31.015 16.895 59.918 1.00 21.76 163 LYS B O 1
ATOM 3045 N N . LYS B 1 164 ? -32.062 16.913 61.914 1.00 25.93 164 LYS B N 1
ATOM 3046 C CA . LYS B 1 164 ? -32.088 15.467 62.051 1.00 22.94 164 LYS B CA 1
ATOM 3047 C C . LYS B 1 164 ? -33.458 14.994 61.595 1.00 27.84 164 LYS B C 1
ATOM 3048 O O . LYS B 1 164 ? -34.480 15.530 62.027 1.00 28.14 164 LYS B O 1
ATOM 3054 N N . VAL B 1 165 ? -33.477 14.000 60.714 1.00 24.17 165 VAL B N 1
ATOM 3055 C CA . VAL B 1 165 ? -34.709 13.573 60.078 1.00 25.60 165 VAL B CA 1
ATOM 3056 C C . VAL B 1 165 ? -34.810 12.062 60.037 1.00 25.26 165 VAL B C 1
ATOM 3057 O O . VAL B 1 165 ? -33.799 11.360 59.996 1.00 22.50 165 VAL B O 1
ATOM 3061 N N . LYS B 1 166 ? -36.044 11.566 60.054 1.00 28.04 166 LYS B N 1
ATOM 3062 C CA . LYS B 1 166 ? -36.304 10.155 59.814 1.00 28.40 166 LYS B CA 1
ATOM 3063 C C . LYS B 1 166 ? -36.231 9.939 58.318 1.00 25.56 166 LYS B C 1
ATOM 3064 O O . LYS B 1 166 ? -36.695 10.778 57.544 1.00 26.62 166 LYS B O 1
ATOM 3070 N N . VAL B 1 167 ? -35.631 8.831 57.905 1.00 24.20 167 VAL B N 1
ATOM 3071 C CA . VAL B 1 167 ? -35.553 8.508 56.492 1.00 25.82 167 VAL B CA 1
ATOM 3072 C C . VAL B 1 167 ? -36.314 7.223 56.185 1.00 30.95 167 VAL B C 1
ATOM 3073 O O . VAL B 1 167 ? -36.409 6.328 57.029 1.00 28.77 167 VAL B O 1
ATOM 3077 N N . THR B 1 168 ? -36.864 7.144 54.977 1.00 25.95 168 THR B N 1
ATOM 3078 C CA . THR B 1 168 ? -37.460 5.907 54.494 1.00 32.27 168 THR B CA 1
ATOM 3079 C C . THR B 1 168 ? -36.600 5.375 53.357 1.00 32.30 168 THR B C 1
ATOM 3080 O O . THR B 1 168 ? -36.126 6.136 52.506 1.00 30.18 168 THR B O 1
ATOM 3084 N N . GLN B 1 169 ? -36.395 4.065 53.357 1.00 30.35 169 GLN B N 1
ATOM 3085 C CA . GLN B 1 169 ? -35.509 3.411 52.413 1.00 32.13 169 GLN B CA 1
ATOM 3086 C C . GLN B 1 169 ? -36.297 2.874 51.226 1.00 37.43 169 GLN B C 1
ATOM 3087 O O . GLN B 1 169 ? -37.288 2.169 51.406 1.00 40.21 169 GLN B O 1
ATOM 3093 N N . LYS B 1 170 ? -35.852 3.196 50.015 1.00 32.33 170 LYS B N 1
ATOM 3094 C CA . LYS B 1 170 ? -36.546 2.761 48.806 1.00 38.67 170 LYS B CA 1
ATOM 3095 C C . LYS B 1 170 ? -35.576 2.227 47.774 1.00 34.50 170 LYS B C 1
ATOM 3096 O O . LYS B 1 170 ? -34.380 2.506 47.836 1.00 31.87 170 LYS B O 1
ATOM 3102 N N . ASP B 1 171 ? -36.091 1.440 46.834 1.00 36.04 171 ASP B N 1
ATOM 3103 C CA . ASP B 1 171 ? -35.325 1.082 45.648 1.00 32.95 171 ASP B CA 1
ATOM 3104 C C . ASP B 1 171 ? -36.197 1.244 44.409 1.00 29.23 171 ASP B C 1
ATOM 3105 O O . ASP B 1 171 ? -37.332 1.687 44.502 1.00 30.06 171 ASP B O 1
ATOM 3110 N N . GLY B 1 172 ? -35.654 0.914 43.248 1.00 28.62 172 GLY B N 1
ATOM 3111 C CA . GLY B 1 172 ? -36.368 1.157 42.011 1.00 32.71 172 GLY B CA 1
ATOM 3112 C C . GLY B 1 172 ? -35.983 2.485 41.385 1.00 30.54 172 GLY B C 1
ATOM 3113 O O . GLY B 1 172 ? -34.816 2.884 41.411 1.00 31.38 172 GLY B O 1
ATOM 3114 N N . LEU B 1 173 ? -36.968 3.170 40.819 1.00 29.42 173 LEU B N 1
ATOM 3115 C CA . LEU B 1 173 ? -36.718 4.413 40.115 1.00 27.29 173 LEU B CA 1
ATOM 3116 C C . LEU B 1 173 ? -36.971 5.599 41.030 1.00 27.74 173 LEU B C 1
ATOM 3117 O O . LEU B 1 173 ? -38.072 5.756 41.576 1.00 26.05 173 LEU B O 1
ATOM 3122 N N . ILE B 1 174 ? -35.949 6.434 41.202 1.00 24.46 174 ILE B N 1
ATOM 3123 C CA . ILE B 1 174 ? -36.078 7.646 42.013 1.00 23.30 174 ILE B CA 1
ATOM 3124 C C . ILE B 1 174 ? -35.516 8.845 41.249 1.00 20.72 174 ILE B C 1
ATOM 3125 O O . ILE B 1 174 ? -34.781 8.671 40.283 1.00 22.44 174 ILE B O 1
ATOM 3130 N N . SER B 1 175 ? -35.870 10.053 41.664 1.00 18.92 175 SER B N 1
ATOM 3131 C CA . SER B 1 175 ? -35.194 11.236 41.161 1.00 21.42 175 SER B CA 1
ATOM 3132 C C . SER B 1 175 ? -34.404 11.841 42.322 1.00 19.24 175 SER B C 1
ATOM 3133 O O . SER B 1 175 ? -34.859 11.816 43.458 1.00 16.18 175 SER B O 1
ATOM 3136 N N . THR B 1 176 ? -33.222 12.371 42.038 1.00 17.46 176 THR B N 1
ATOM 3137 C CA . THR B 1 176 ? -32.381 12.923 43.083 1.00 14.34 176 THR B CA 1
ATOM 3138 C C . THR B 1 176 ? -31.677 14.150 42.547 1.00 14.94 176 THR B C 1
ATOM 3139 O O . THR B 1 176 ? -31.418 14.253 41.342 1.00 14.81 176 THR B O 1
ATOM 3143 N N . ASP B 1 177 ? -31.384 15.088 43.441 1.00 13.16 177 ASP B N 1
ATOM 3144 C CA . ASP B 1 177 ? -30.549 16.220 43.088 1.00 13.51 177 ASP B CA 1
ATOM 3145 C C . ASP B 1 177 ? -29.274 16.252 43.929 1.00 13.54 177 ASP B C 1
ATOM 3146 O O . ASP B 1 177 ? -28.573 17.258 43.961 1.00 14.60 177 ASP B O 1
ATOM 3151 N N . TYR B 1 178 ? -28.976 15.123 44.569 1.00 13.24 178 TYR B N 1
ATOM 3152 C CA . TYR B 1 178 ? -27.751 14.942 45.347 1.00 12.27 178 TYR B CA 1
ATOM 3153 C C . TYR B 1 178 ? -26.743 14.123 44.570 1.00 12.77 178 TYR B C 1
ATOM 3154 O O . TYR B 1 178 ? -27.126 13.320 43.718 1.00 12.24 178 TYR B O 1
ATOM 3163 N N . SER B 1 179 ? -25.454 14.321 44.866 1.00 9.62 179 SER B N 1
ATOM 3164 C CA . SER B 1 179 ? -24.414 13.428 44.367 1.00 10.29 179 SER B CA 1
ATOM 3165 C C . SER B 1 179 ? -24.736 12.001 44.787 1.00 11.69 179 SER B C 1
ATOM 3166 O O . SER B 1 179 ? -25.437 11.789 45.784 1.00 11.95 179 SER B O 1
ATOM 3169 N N . PHE B 1 180 ? -24.249 11.031 44.014 1.00 10.67 180 PHE B N 1
ATOM 3170 C CA . PHE B 1 180 ? -24.479 9.613 44.302 1.00 16.11 180 PHE B CA 1
ATOM 3171 C C . PHE B 1 180 ? -23.339 8.729 43.782 1.00 15.06 180 PHE B C 1
ATOM 3172 O O . PHE B 1 180 ? -22.712 9.054 42.776 1.00 13.28 180 PHE B O 1
ATOM 3180 N N . PRO B 1 181 ? -23.066 7.609 44.480 1.00 15.31 181 PRO B N 1
ATOM 3181 C CA . PRO B 1 181 ? -22.042 6.674 44.006 1.00 15.71 181 PRO B CA 1
ATOM 3182 C C . PRO B 1 181 ? -22.513 6.013 42.722 1.00 20.59 181 PRO B C 1
ATOM 3183 O O . PRO B 1 181 ? -23.656 5.562 42.604 1.00 20.69 181 PRO B O 1
ATOM 3187 N N . ALA B 1 182 ? -21.634 5.985 41.740 1.00 18.57 182 ALA B N 1
ATOM 3188 C CA . ALA B 1 182 ? -22.018 5.533 40.429 1.00 25.23 182 ALA B CA 1
ATOM 3189 C C . ALA B 1 182 ? -21.296 4.226 40.220 1.00 27.77 182 ALA B C 1
ATOM 3190 O O . ALA B 1 182 ? -20.392 4.125 39.398 1.00 31.85 182 ALA B O 1
ATOM 3192 N N . GLU B 1 183 ? -21.702 3.239 41.011 1.00 32.39 183 GLU B N 1
ATOM 3193 C CA . GLU B 1 183 ? -21.078 1.925 41.043 1.00 36.41 183 GLU B CA 1
ATOM 3194 C C . GLU B 1 183 ? -22.089 0.839 40.666 1.00 41.00 183 GLU B C 1
ATOM 3195 O O . GLU B 1 183 ? -23.307 1.069 40.671 1.00 33.50 183 GLU B O 1
ATOM 3201 N N . ASP B 1 184 ? -21.569 -0.344 40.344 1.00 41.54 184 ASP B N 1
ATOM 3202 C CA . ASP B 1 184 ? -22.385 -1.491 39.950 1.00 40.92 184 ASP B CA 1
ATOM 3203 C C . ASP B 1 184 ? -23.621 -1.646 40.834 1.00 37.51 184 ASP B C 1
ATOM 3204 O O . ASP B 1 184 ? -23.504 -1.834 42.043 1.00 40.95 184 ASP B O 1
ATOM 3209 N N . GLY B 1 185 ? -24.803 -1.573 40.223 1.00 38.91 185 GLY B N 1
ATOM 3210 C CA . GLY B 1 185 ? -26.056 -1.668 40.953 1.00 34.63 185 GLY B CA 1
ATOM 3211 C C . GLY B 1 185 ? -26.844 -0.368 40.964 1.00 37.45 185 GLY B C 1
ATOM 3212 O O . GLY B 1 185 ? -28.014 -0.335 41.350 1.00 37.11 185 GLY B O 1
ATOM 3213 N N . VAL B 1 186 ? -26.192 0.717 40.557 1.00 34.07 186 VAL B N 1
ATOM 3214 C CA . VAL B 1 186 ? -26.857 2.006 40.439 1.00 31.39 186 VAL B CA 1
ATOM 3215 C C . VAL B 1 186 ? -26.813 2.424 38.981 1.00 30.45 186 VAL B C 1
ATOM 3216 O O . VAL B 1 186 ? -25.741 2.521 38.399 1.00 32.79 186 VAL B O 1
ATOM 3220 N N . GLU B 1 187 ? -27.969 2.654 38.372 1.00 29.68 187 GLU B N 1
ATOM 3221 C CA . GLU B 1 187 ? -27.955 3.042 36.969 1.00 30.02 187 GLU B CA 1
ATOM 3222 C C . GLU B 1 187 ? -28.738 4.314 36.703 1.00 25.67 187 GLU B C 1
ATOM 3223 O O . GLU B 1 187 ? -29.895 4.462 37.106 1.00 27.73 187 GLU B O 1
ATOM 3229 N N . LEU B 1 188 ? -28.080 5.243 36.033 1.00 25.80 188 LEU B N 1
ATOM 3230 C CA . LEU B 1 188 ? -28.735 6.449 35.583 1.00 24.51 188 LEU B CA 1
ATOM 3231 C C . LEU B 1 188 ? -29.790 6.034 34.567 1.00 25.63 188 LEU B C 1
ATOM 3232 O O . LEU B 1 188 ? -29.507 5.262 33.643 1.00 26.06 188 LEU B O 1
ATOM 3237 N N . ARG B 1 189 ? -31.014 6.507 34.749 1.00 20.70 189 ARG B N 1
ATOM 3238 C CA . ARG B 1 189 ? -32.018 6.334 33.708 1.00 21.34 189 ARG B CA 1
ATOM 3239 C C . ARG B 1 189 ? -31.946 7.516 32.758 1.00 20.88 189 ARG B C 1
ATOM 3240 O O . ARG B 1 189 ? -32.046 7.363 31.544 1.00 20.98 189 ARG B O 1
ATOM 3248 N N . GLY B 1 190 ? -31.772 8.710 33.308 1.00 19.04 190 GLY B N 1
ATOM 3249 C CA . GLY B 1 190 ? -31.753 9.899 32.483 1.00 20.29 190 GLY B CA 1
ATOM 3250 C C . GLY B 1 190 ? -31.474 11.155 33.284 1.00 21.25 190 GLY B C 1
ATOM 3251 O O . GLY B 1 190 ? -31.889 11.280 34.436 1.00 20.80 190 GLY B O 1
ATOM 3252 N N . ILE B 1 191 ? -30.757 12.092 32.678 1.00 22.40 191 ILE B N 1
ATOM 3253 C CA . ILE B 1 191 ? -30.555 13.396 33.302 1.00 21.06 191 ILE B CA 1
ATOM 3254 C C . ILE B 1 191 ? -31.750 14.290 32.996 1.00 22.37 191 ILE B C 1
ATOM 3255 O O . ILE B 1 191 ? -32.130 14.432 31.839 1.00 24.83 191 ILE B O 1
ATOM 3260 N N . LEU B 1 192 ? -32.364 14.863 34.027 1.00 23.93 192 LEU B N 1
ATOM 3261 C CA . LEU B 1 192 ? -33.494 15.777 33.830 1.00 22.30 192 LEU B CA 1
ATOM 3262 C C . LEU B 1 192 ? -33.019 17.211 33.596 1.00 28.15 192 LEU B C 1
ATOM 3263 O O . LEU B 1 192 ? -33.559 17.915 32.744 1.00 22.95 192 LEU B O 1
ATOM 3268 N N . SER B 1 193 ? -32.006 17.635 34.348 1.00 20.75 193 SER B N 1
ATOM 3269 C CA . SER B 1 193 ? -31.412 18.956 34.157 1.00 21.70 193 SER B CA 1
ATOM 3270 C C . SER B 1 193 ? -29.917 18.940 34.476 1.00 23.90 193 SER B C 1
ATOM 3271 O O . SER B 1 193 ? -29.481 18.278 35.425 1.00 18.44 193 SER B O 1
ATOM 3274 N N . GLN B 1 194 ? -29.143 19.655 33.660 1.00 25.54 194 GLN B N 1
ATOM 3275 C CA . GLN B 1 194 ? -27.677 19.621 33.701 1.00 25.30 194 GLN B CA 1
ATOM 3276 C C . GLN B 1 194 ? -27.176 20.425 34.897 1.00 21.64 194 GLN B C 1
ATOM 3277 O O . GLN B 1 194 ? -27.932 21.206 35.458 1.00 22.88 194 GLN B O 1
ATOM 3283 N N . ARG B 1 195 ? -25.919 20.258 35.303 1.00 20.86 195 ARG B N 1
ATOM 3284 C CA . ARG B 1 195 ? -24.951 19.333 34.720 1.00 20.63 195 ARG B CA 1
ATOM 3285 C C . ARG B 1 195 ? -24.556 18.284 35.772 1.00 17.68 195 ARG B C 1
ATOM 3286 O O . ARG B 1 195 ? -24.700 18.516 36.974 1.00 16.49 195 ARG B O 1
ATOM 3294 N N . TRP B 1 196 ? -24.103 17.120 35.318 1.00 17.14 196 TRP B N 1
ATOM 3295 C CA . TRP B 1 196 ? -23.664 16.048 36.214 1.00 14.34 196 TRP B CA 1
ATOM 3296 C C . TRP B 1 196 ? -22.290 15.535 35.824 1.00 18.87 196 TRP B C 1
ATOM 3297 O O . TRP B 1 196 ? -22.140 14.853 34.807 1.00 24.42 196 TRP B O 1
ATOM 3308 N N . GLU B 1 197 ? -21.297 15.857 36.644 1.00 14.40 197 GLU B N 1
ATOM 3309 C CA . GLU B 1 197 ? -19.913 15.469 36.416 1.00 13.01 197 GLU B CA 1
ATOM 3310 C C . GLU B 1 197 ? -19.561 14.150 37.107 1.00 14.76 197 GLU B C 1
ATOM 3311 O O . GLU B 1 197 ? -20.383 13.582 37.827 1.00 13.63 197 GLU B O 1
ATOM 3317 N N . PHE B 1 198 ? -18.345 13.664 36.872 1.00 12.58 198 PHE B N 1
ATOM 3318 C CA . PHE B 1 198 ? -17.843 12.472 37.550 1.00 14.20 198 PHE B CA 1
ATOM 3319 C C . PHE B 1 198 ? -16.684 12.866 38.455 1.00 12.80 198 PHE B C 1
ATOM 3320 O O . PHE B 1 198 ? -15.898 13.748 38.113 1.00 11.75 198 PHE B O 1
ATOM 3328 N N . GLU B 1 199 ? -16.539 12.203 39.593 1.00 10.02 199 GLU B N 1
ATOM 3329 C CA . GLU B 1 199 ? -15.409 12.512 40.455 1.00 10.07 199 GLU B CA 1
ATOM 3330 C C . GLU B 1 199 ? -15.050 11.291 41.280 1.00 12.11 199 GLU B C 1
ATOM 3331 O O . GLU B 1 199 ? -15.934 10.621 41.796 1.00 11.09 199 GLU B O 1
ATOM 3337 N N . VAL B 1 200 ? -13.755 10.999 41.408 1.00 10.46 200 VAL B N 1
ATOM 3338 C CA . VAL B 1 200 ? -13.330 9.820 42.163 1.00 10.34 200 VAL B CA 1
ATOM 3339 C C . VAL B 1 200 ? -12.767 10.225 43.517 1.00 11.66 200 VAL B C 1
ATOM 3340 O O . VAL B 1 200 ? -11.867 11.063 43.584 1.00 11.68 200 VAL B O 1
ATOM 3344 N N . TYR B 1 201 ? -13.313 9.639 44.581 1.00 8.94 201 TYR B N 1
ATOM 3345 C CA . TYR B 1 201 ? -12.925 9.975 45.953 1.00 12.26 201 TYR B CA 1
ATOM 3346 C C . TYR B 1 201 ? -12.412 8.741 46.681 1.00 15.15 201 TYR B C 1
ATOM 3347 O O . TYR B 1 201 ? -12.551 7.629 46.177 1.00 13.15 201 TYR B O 1
ATOM 3356 N N . LEU B 1 202 ? -11.830 8.939 47.866 1.00 15.47 202 LEU B N 1
ATOM 3357 C CA . LEU B 1 202 ? -11.627 7.825 48.794 1.00 17.12 202 LEU B CA 1
ATOM 3358 C C . LEU B 1 202 ? -12.984 7.337 49.295 1.00 18.40 202 LEU B C 1
ATOM 3359 O O . LEU B 1 202 ? -13.891 8.133 49.577 1.00 13.83 202 LEU B O 1
ATOM 3364 N N . ASN B 1 203 ? -13.114 6.021 49.407 1.00 16.34 203 ASN B N 1
ATOM 3365 C CA . ASN B 1 203 ? -14.358 5.394 49.836 1.00 18.13 203 ASN B CA 1
ATOM 3366 C C . ASN B 1 203 ? -14.671 5.687 51.301 1.00 17.36 203 ASN B C 1
ATOM 3367 O O . ASN B 1 203 ? -13.914 5.313 52.185 1.00 18.95 203 ASN B O 1
ATOM 3372 N N . PRO B 1 204 ? -15.802 6.357 51.569 1.00 17.06 204 PRO B N 1
ATOM 3373 C CA . PRO B 1 204 ? -16.057 6.723 52.966 1.00 20.50 204 PRO B CA 1
ATOM 3374 C C . PRO B 1 204 ? -16.691 5.585 53.761 1.00 22.49 204 PRO B C 1
ATOM 3375 O O . PRO B 1 204 ? -16.859 5.733 54.968 1.00 22.66 204 PRO B O 1
ATOM 3379 N N . PHE B 1 205 ? -17.035 4.483 53.100 1.00 19.79 205 PHE B N 1
ATOM 3380 C CA . PHE B 1 205 ? -17.795 3.420 53.754 1.00 22.73 205 PHE B CA 1
ATOM 3381 C C . PHE B 1 205 ? -16.916 2.406 54.455 1.00 29.68 205 PHE B C 1
ATOM 3382 O O . PHE B 1 205 ? -15.946 1.906 53.883 1.00 35.37 205 PHE B O 1
ATOM 3390 N N . GLU B 1 206 ? -17.268 2.123 55.705 1.00 32.36 206 GLU B N 1
ATOM 3391 C CA . GLU B 1 206 ? -16.667 1.040 56.479 1.00 36.88 206 GLU B CA 1
ATOM 3392 C C . GLU B 1 206 ? -15.148 1.161 56.547 1.00 43.04 206 GLU B C 1
ATOM 3393 O O . GLU B 1 206 ? -14.616 2.139 57.083 1.00 43.05 206 GLU B O 1
ATOM 3399 N N . LYS B 1 223 ? -12.481 -1.256 46.706 1.00 42.76 223 LYS B N 1
ATOM 3400 C CA . LYS B 1 223 ? -13.128 -0.799 47.929 1.00 41.06 223 LYS B CA 1
ATOM 3401 C C . LYS B 1 223 ? -12.422 0.448 48.458 1.00 36.56 223 LYS B C 1
ATOM 3402 O O . LYS B 1 223 ? -12.956 1.172 49.298 1.00 34.56 223 LYS B O 1
ATOM 3408 N N . LYS B 1 224 ? -11.212 0.683 47.968 1.00 33.08 224 LYS B N 1
ATOM 3409 C CA . LYS B 1 224 ? -10.575 1.974 48.138 1.00 33.86 224 LYS B CA 1
ATOM 3410 C C . LYS B 1 224 ? -10.949 2.764 46.893 1.00 35.33 224 LYS B C 1
ATOM 3411 O O . LYS B 1 224 ? -10.791 2.276 45.771 1.00 46.62 224 LYS B O 1
ATOM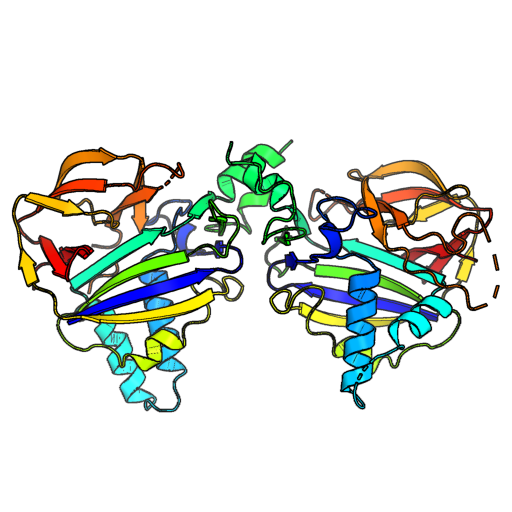 3417 N N . ALA B 1 225 ? -11.459 3.967 47.083 1.00 30.10 225 ALA B N 1
ATOM 3418 C CA . ALA B 1 225 ? -11.914 4.796 45.958 1.00 24.43 225 ALA B CA 1
ATOM 3419 C C . ALA B 1 225 ? -13.302 4.410 45.443 1.00 24.27 225 ALA B C 1
ATOM 3420 O O . ALA B 1 225 ? -13.636 3.229 45.283 1.00 24.74 225 ALA B O 1
ATOM 3422 N N . VAL B 1 226 ? -14.103 5.429 45.177 1.00 16.46 226 VAL B N 1
ATOM 3423 C CA . VAL B 1 226 ? -15.452 5.226 44.688 1.00 16.86 226 VAL B CA 1
ATOM 3424 C C . VAL B 1 226 ? -15.684 6.302 43.643 1.00 15.71 226 VAL B C 1
ATOM 3425 O O . VAL B 1 226 ? -15.232 7.428 43.820 1.00 13.32 226 VAL B O 1
ATOM 3429 N N . LEU B 1 227 ? -16.352 5.949 42.548 1.00 17.16 227 LEU B N 1
ATOM 3430 C CA . LEU B 1 227 ? -16.705 6.919 41.518 1.00 14.85 227 LEU B CA 1
ATOM 3431 C C . LEU B 1 227 ? -18.057 7.511 41.886 1.00 15.72 227 LEU B C 1
ATOM 3432 O O . LEU B 1 227 ? -19.000 6.766 42.180 1.00 16.47 227 LEU B O 1
ATOM 3437 N N . TYR B 1 228 ? -18.158 8.840 41.881 1.00 11.26 228 TYR B N 1
ATOM 3438 C CA . TYR B 1 228 ? -19.431 9.518 42.144 1.00 12.64 228 TYR B CA 1
ATOM 3439 C C . TYR B 1 228 ? -19.897 10.302 40.919 1.00 13.86 228 TYR B C 1
ATOM 3440 O O . TYR B 1 228 ? -19.068 10.808 40.164 1.00 12.53 228 TYR B O 1
ATOM 3449 N N . ARG B 1 229 ? -21.216 10.419 40.738 1.00 12.34 229 ARG B N 1
ATOM 3450 C CA . ARG B 1 229 ? -21.802 11.478 39.906 1.00 14.48 229 ARG B CA 1
ATOM 3451 C C . ARG B 1 229 ? -22.083 12.666 40.823 1.00 13.91 229 ARG B C 1
ATOM 3452 O O . ARG B 1 229 ? -22.604 12.487 41.931 1.00 13.35 229 ARG B O 1
ATOM 3460 N N . ILE B 1 230 ? -21.761 13.871 40.366 1.00 10.73 230 ILE B N 1
ATOM 3461 C CA . ILE B 1 230 ? -21.949 15.064 41.183 1.00 9.40 230 ILE B CA 1
ATOM 3462 C C . ILE B 1 230 ? -22.631 16.169 40.384 1.00 11.77 230 ILE B C 1
ATOM 3463 O O . ILE B 1 230 ? -22.283 16.417 39.223 1.00 10.68 230 ILE B O 1
ATOM 3468 N N . PRO B 1 231 ? -23.612 16.838 41.002 1.00 12.06 231 PRO B N 1
ATOM 3469 C CA . PRO B 1 231 ? -24.366 17.873 40.292 1.00 13.01 231 PRO B CA 1
ATOM 3470 C C . PRO B 1 231 ? -23.588 19.181 40.264 1.00 14.31 231 PRO B C 1
ATOM 3471 O O . PRO B 1 231 ? -22.951 19.536 41.250 1.00 12.88 231 PRO B O 1
ATOM 3475 N N . ILE B 1 232 ? -23.640 19.883 39.140 1.00 11.67 232 ILE B N 1
ATOM 3476 C CA . ILE B 1 232 ? -22.970 21.158 39.022 1.00 14.30 232 ILE B CA 1
ATOM 3477 C C . ILE B 1 232 ? -24.004 22.179 38.574 1.00 15.72 232 ILE B C 1
ATOM 3478 O O . ILE B 1 232 ? -24.591 22.052 37.507 1.00 16.63 232 ILE B O 1
ATOM 3491 N N . THR B 1 234 ? -25.071 25.379 36.970 1.00 22.81 234 THR B N 1
ATOM 3492 C CA . THR B 1 234 ? -24.509 26.300 35.982 1.00 28.07 234 THR B CA 1
ATOM 3493 C C . THR B 1 234 ? -25.387 27.521 35.676 1.00 32.79 234 THR B C 1
ATOM 3494 O O . THR B 1 234 ? -24.880 28.547 35.212 1.00 37.14 234 THR B O 1
ATOM 3498 N N . SER B 1 235 ? -26.690 27.418 35.923 1.00 28.90 235 SER B N 1
ATOM 3499 C CA . SER B 1 235 ? -27.602 28.515 35.602 1.00 32.72 235 SER B CA 1
ATOM 3500 C C . SER B 1 235 ? -28.482 28.894 36.789 1.00 29.91 235 SER B C 1
ATOM 3501 O O . SER B 1 235 ? -28.666 28.106 37.712 1.00 30.17 235 SER B O 1
ATOM 3504 N N . ILE B 1 236 ? -29.020 30.107 36.770 1.00 26.92 236 ILE B N 1
ATOM 3505 C CA . ILE B 1 236 ? -29.953 30.515 37.804 1.00 29.92 236 ILE B CA 1
ATOM 3506 C C . ILE B 1 236 ? -31.339 29.932 37.525 1.00 30.50 236 ILE B C 1
ATOM 3507 O O . ILE B 1 236 ? -32.249 30.087 38.327 1.00 30.23 236 ILE B O 1
ATOM 3512 N N . PHE B 1 237 ? -31.498 29.254 36.395 1.00 29.91 237 PHE B N 1
ATOM 3513 C CA . PHE B 1 237 ? -32.827 28.785 35.997 1.00 35.94 237 PHE B CA 1
ATOM 3514 C C . PHE B 1 237 ? -33.131 27.307 36.287 1.00 37.63 237 PHE B C 1
ATOM 3515 O O . PHE B 1 237 ? -34.300 26.920 36.388 1.00 41.97 237 PHE B O 1
ATOM 3523 N N . SER B 1 238 ? -32.100 26.480 36.419 1.00 38.51 238 SER B N 1
ATOM 3524 C CA . SER B 1 238 ? -32.341 25.061 36.683 1.00 38.38 238 SER B CA 1
ATOM 3525 C C . SER B 1 238 ? -31.431 24.452 37.757 1.00 32.48 238 SER B C 1
ATOM 3526 O O . SER B 1 238 ? -30.240 24.753 37.842 1.00 33.92 238 SER B O 1
ATOM 3529 N N . THR B 1 239 ? -32.030 23.582 38.565 1.00 29.90 239 THR B N 1
ATOM 3530 C CA . THR B 1 239 ? -31.320 22.804 39.563 1.00 29.75 239 THR B CA 1
ATOM 3531 C C . THR B 1 239 ? -31.008 21.427 38.999 1.00 25.45 239 THR B C 1
ATOM 3532 O O . THR B 1 239 ? -31.891 20.762 38.464 1.00 25.48 239 THR B O 1
ATOM 3536 N N . PRO B 1 240 ? -29.740 20.996 39.100 1.00 22.02 240 PRO B N 1
ATOM 3537 C CA . PRO B 1 240 ? -29.400 19.689 38.531 1.00 18.87 240 PRO B CA 1
ATOM 3538 C C . PRO B 1 240 ? -30.288 18.593 39.116 1.00 19.80 240 PRO B C 1
ATOM 3539 O O . PRO B 1 240 ? -30.566 18.590 40.315 1.00 21.56 240 PRO B O 1
ATOM 3543 N N . GLU B 1 241 ? -30.745 17.684 38.263 1.00 17.69 241 GLU B N 1
ATOM 3544 C CA . GLU B 1 241 ? -31.639 16.615 38.683 1.00 18.03 241 GLU B CA 1
ATOM 3545 C C . GLU B 1 241 ? -31.519 15.442 37.729 1.00 19.45 241 GLU B C 1
ATOM 3546 O O . GLU B 1 241 ? -31.331 15.627 36.524 1.00 17.10 241 GLU B O 1
ATOM 3552 N N . CYS B 1 242 ? -31.623 14.230 38.250 1.00 17.57 242 CYS B N 1
ATOM 3553 C CA . CYS B 1 242 ? -31.660 13.082 37.363 1.00 20.95 242 CYS B CA 1
ATOM 3554 C C . CYS B 1 242 ? -32.499 11.946 37.918 1.00 20.70 242 CYS B C 1
ATOM 3555 O O . CYS B 1 242 ? -32.849 11.934 39.111 1.00 18.80 242 CYS B O 1
ATOM 3558 N N . LEU B 1 243 ? -32.840 11.017 37.029 1.00 18.13 243 LEU B N 1
ATOM 3559 C CA . LEU B 1 243 ? -33.575 9.811 37.373 1.00 17.49 243 LEU B CA 1
ATOM 3560 C C . LEU B 1 243 ? -32.595 8.662 37.444 1.00 16.72 243 LEU B C 1
ATOM 3561 O O . LEU B 1 243 ? -31.808 8.439 36.518 1.00 16.46 243 LEU B O 1
ATOM 3566 N N . VAL B 1 244 ? -32.649 7.924 38.541 1.00 18.54 244 VAL B N 1
ATOM 3567 C CA . VAL B 1 244 ? -31.700 6.851 38.770 1.00 19.96 244 VAL B CA 1
ATOM 3568 C C . VAL B 1 244 ? -32.423 5.557 39.145 1.00 21.07 244 VAL B C 1
ATOM 3569 O O . VAL B 1 244 ? -33.386 5.589 39.906 1.00 20.15 244 VAL B O 1
ATOM 3573 N N . GLU B 1 245 ? -31.956 4.435 38.597 1.00 21.98 245 GLU B N 1
ATOM 3574 C CA . GLU B 1 245 ? -32.463 3.111 38.970 1.00 26.35 245 GLU B CA 1
ATOM 3575 C C . GLU B 1 245 ? -31.546 2.529 40.044 1.00 23.12 245 GLU B C 1
ATOM 3576 O O . GLU B 1 245 ? -30.350 2.366 39.822 1.00 26.56 245 GLU B O 1
ATOM 3582 N N . VAL B 1 246 ? -32.099 2.227 41.211 1.00 27.52 246 VAL B N 1
ATOM 3583 C CA . VAL B 1 246 ? -31.278 1.729 42.309 1.00 29.12 246 VAL B CA 1
ATOM 3584 C C . VAL B 1 246 ? -31.792 0.400 42.854 1.00 30.02 246 VAL B C 1
ATOM 3585 O O . VAL B 1 246 ? -32.970 0.254 43.163 1.00 31.01 246 VAL B O 1
ATOM 3589 N N . GLY B 1 247 ? -30.882 -0.562 42.949 1.00 33.64 247 GLY B N 1
ATOM 3590 C CA . GLY B 1 247 ? -31.175 -1.856 43.522 1.00 37.85 247 GLY B CA 1
ATOM 3591 C C . GLY B 1 247 ? -29.880 -2.528 43.927 1.00 40.99 247 GLY B C 1
ATOM 3592 O O . GLY B 1 247 ? -28.827 -1.885 43.980 1.00 38.05 247 GLY B O 1
ATOM 3593 N N . GLY B 1 248 ? -29.948 -3.826 44.204 1.00 42.29 248 GLY B N 1
ATOM 3594 C CA . GLY B 1 248 ? -28.770 -4.561 44.620 1.00 42.49 248 GLY B CA 1
ATOM 3595 C C . GLY B 1 248 ? -28.308 -4.101 45.987 1.00 40.11 248 GLY B C 1
ATOM 3596 O O . GLY B 1 248 ? -29.103 -3.991 46.920 1.00 41.18 248 GLY B O 1
ATOM 3597 N N . ASP B 1 249 ? -27.019 -3.815 46.104 1.00 40.01 249 ASP B N 1
ATOM 3598 C CA . ASP B 1 249 ? -26.454 -3.411 47.383 1.00 40.46 249 ASP B CA 1
ATOM 3599 C C . ASP B 1 249 ? -26.734 -1.942 47.703 1.00 41.23 249 ASP B C 1
ATOM 3600 O O . ASP B 1 249 ? -26.431 -1.467 48.800 1.00 38.65 249 ASP B O 1
ATOM 3605 N N . PHE B 1 250 ? -27.324 -1.222 46.755 1.00 36.66 250 PHE B N 1
ATOM 3606 C CA . PHE B 1 250 ? -27.579 0.200 46.960 1.00 34.81 250 PHE B CA 1
ATOM 3607 C C . PHE B 1 250 ? -29.065 0.500 47.210 1.00 32.08 250 PHE B C 1
ATOM 3608 O O . PHE B 1 250 ? -29.944 -0.202 46.716 1.00 34.36 250 PHE B O 1
ATOM 3616 N N . LYS B 1 251 ? -29.335 1.536 47.997 1.00 28.78 251 LYS B N 1
ATOM 3617 C CA . LYS B 1 251 ? -30.700 1.950 48.295 1.00 25.86 251 LYS B CA 1
ATOM 3618 C C . LYS B 1 251 ? -30.809 3.464 48.286 1.00 25.00 251 LYS B C 1
ATOM 3619 O O . LYS B 1 251 ? -29.808 4.157 48.407 1.00 22.32 251 LYS B O 1
ATOM 3625 N N . ALA B 1 252 ? -32.032 3.966 48.138 1.00 24.28 252 ALA B N 1
ATOM 3626 C CA . ALA B 1 252 ? -32.308 5.391 48.237 1.00 25.25 252 ALA B CA 1
ATOM 3627 C C . ALA B 1 252 ? -32.862 5.687 49.617 1.00 26.94 252 ALA B C 1
ATOM 3628 O O . ALA B 1 252 ? -33.678 4.929 50.133 1.00 29.52 252 ALA B O 1
ATOM 3630 N N . TYR B 1 253 ? -32.432 6.795 50.207 1.00 22.06 253 TYR B N 1
ATOM 3631 C CA . TYR B 1 253 ? -32.965 7.215 51.489 1.00 21.52 253 TYR B CA 1
ATOM 3632 C C . TYR B 1 253 ? -33.651 8.537 51.280 1.00 22.31 253 TYR B C 1
ATOM 3633 O O . TYR B 1 253 ? -33.071 9.467 50.713 1.00 21.44 253 TYR B O 1
ATOM 3642 N N . GLU B 1 254 ? -34.896 8.622 51.726 1.00 22.80 254 GLU B N 1
ATOM 3643 C CA . GLU B 1 254 ? -35.715 9.788 51.442 1.00 25.10 254 GLU B CA 1
ATOM 3644 C C . GLU B 1 254 ? -36.234 10.449 52.703 1.00 26.31 254 GLU B C 1
ATOM 3645 O O . GLU B 1 254 ? -36.635 9.780 53.652 1.00 26.85 254 GLU B O 1
ATOM 3651 N N . ALA B 1 255 ? -36.212 11.773 52.701 1.00 24.35 255 ALA B N 1
ATOM 3652 C CA . ALA B 1 255 ? -36.803 12.567 53.762 1.00 27.16 255 ALA B CA 1
ATOM 3653 C C . ALA B 1 255 ? -37.463 13.773 53.118 1.00 26.95 255 ALA B C 1
ATOM 3654 O O . ALA B 1 255 ? -36.780 14.687 52.675 1.00 22.30 255 ALA B O 1
ATOM 3656 N N . GLY B 1 256 ? -38.790 13.788 53.068 1.00 30.85 256 GLY B N 1
ATOM 3657 C CA . GLY B 1 256 ? -39.474 14.857 52.365 1.00 29.37 256 GLY B CA 1
ATOM 3658 C C . GLY B 1 256 ? -39.020 14.860 50.919 1.00 26.52 256 GLY B C 1
ATOM 3659 O O . GLY B 1 256 ? -39.017 13.818 50.262 1.00 30.88 256 GLY B O 1
ATOM 3660 N N . GLY B 1 257 ? -38.610 16.018 50.420 1.00 28.71 257 GLY B N 1
ATOM 3661 C CA . GLY B 1 257 ? -38.136 16.111 49.048 1.00 28.25 257 GLY B CA 1
ATOM 3662 C C . GLY B 1 257 ? -36.700 15.642 48.837 1.00 25.37 257 GLY B C 1
ATOM 3663 O O . GLY B 1 257 ? -36.277 15.424 47.699 1.00 23.81 257 GLY B O 1
ATOM 3664 N N . GLU B 1 258 ? -35.944 15.484 49.921 1.00 24.63 258 GLU B N 1
ATOM 3665 C CA . GLU B 1 258 ? -34.525 15.128 49.797 1.00 20.12 258 GLU B CA 1
ATOM 3666 C C . GLU B 1 258 ? -34.321 13.614 49.628 1.00 20.66 258 GLU B C 1
ATOM 3667 O O . GLU B 1 258 ? -34.828 12.818 50.423 1.00 20.92 258 GLU B O 1
ATOM 3673 N N . VAL B 1 259 ? -33.577 13.223 48.593 1.00 16.43 259 VAL B N 1
ATOM 3674 C CA . VAL B 1 259 ? -33.315 11.818 48.307 1.00 16.78 259 VAL B CA 1
ATOM 3675 C C . VAL B 1 259 ? -31.828 11.584 48.058 1.00 17.17 259 VAL B C 1
ATOM 3676 O O . VAL B 1 259 ? -31.242 12.178 47.152 1.00 15.89 259 VAL B O 1
ATOM 3680 N N . VAL B 1 260 ? -31.216 10.715 48.857 1.00 14.22 260 VAL B N 1
ATOM 3681 C CA . VAL B 1 260 ? -29.810 10.387 48.660 1.00 12.64 260 VAL B CA 1
ATOM 3682 C C . VAL B 1 260 ? -29.624 8.883 48.512 1.00 15.22 260 VAL B C 1
ATOM 3683 O O . VAL B 1 260 ? -30.247 8.096 49.211 1.00 16.33 260 VAL B O 1
ATOM 3687 N N . ILE B 1 261 ? -28.802 8.487 47.557 1.00 14.45 261 ILE B N 1
ATOM 3688 C CA . ILE B 1 261 ? -28.506 7.085 47.340 1.00 15.71 261 ILE B CA 1
ATOM 3689 C C . ILE B 1 261 ? -27.336 6.668 48.212 1.00 19.44 261 ILE B C 1
ATOM 3690 O O . ILE B 1 261 ? -26.334 7.373 48.286 1.00 16.72 261 ILE B O 1
ATOM 3695 N N . GLY B 1 262 ? -27.455 5.518 48.867 1.00 18.98 262 GLY B N 1
ATOM 3696 C CA . GLY B 1 262 ? -26.358 4.996 49.669 1.00 21.65 262 GLY B CA 1
ATOM 3697 C C . GLY B 1 262 ? -26.407 3.480 49.715 1.00 26.61 262 GLY B C 1
ATOM 3698 O O . GLY B 1 262 ? -27.114 2.865 48.916 1.00 27.28 262 GLY B O 1
ATOM 3699 N N . ARG B 1 263 ? -25.665 2.873 50.638 1.00 23.26 263 ARG B N 1
ATOM 3700 C CA . ARG B 1 263 ? -25.616 1.414 50.718 1.00 25.99 263 ARG B CA 1
ATOM 3701 C C . ARG B 1 263 ? -26.738 0.854 51.567 1.00 27.61 263 ARG B C 1
ATOM 3702 O O . ARG B 1 263 ? -27.352 1.560 52.360 1.00 27.01 263 ARG B O 1
ATOM 3710 N N . CYS B 1 264 ? -26.951 -0.447 51.416 1.00 30.83 264 CYS B N 1
ATOM 3711 C CA . CYS B 1 264 ? -28.109 -1.159 51.942 1.00 34.53 264 CYS B CA 1
ATOM 3712 C C . CYS B 1 264 ? -28.346 -1.138 53.462 1.00 39.53 264 CYS B C 1
ATOM 3713 O O . CYS B 1 264 ? -29.306 -0.527 53.935 1.00 45.02 264 CYS B O 1
ATOM 3716 N N . SER B 1 265 ? -27.497 -1.818 54.225 1.00 41.00 265 SER B N 1
ATOM 3717 C CA . SER B 1 265 ? -27.863 -2.166 55.606 1.00 44.96 265 SER B CA 1
ATOM 3718 C C . SER B 1 265 ? -28.072 -0.958 56.512 1.00 44.88 265 SER B C 1
ATOM 3719 O O . SER B 1 265 ? -29.049 -0.884 57.255 1.00 47.83 265 SER B O 1
#

Radius of gyration: 25.66 Å; Cα contacts (8 Å, |Δi|>4): 1182; chains: 2; bounding box: 58×75×47 Å

InterPro domains:
  IPR010153 CRISPR-associated protein, Cas5a type [TIGR01874] (21-182)
  IPR021124 CRISPR-associated protein, Cas5 [PF09704] (8-186)
  IPR053725 CRISPR-associated Cas5 [G3DSA:3.30.70.3120] (1-265)

Sequence (469 aa):
IGYLVDVEFVWGFQARIAGLSK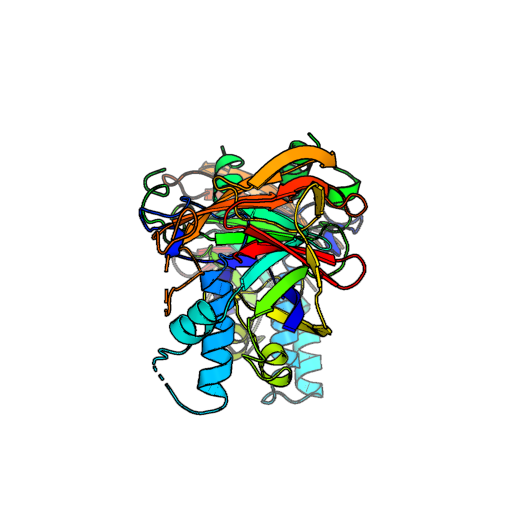TSPSFYYPPPTTFLGAVAEAIAKDKGIGKEIISELGENLLAIGWKALNCTPLRYSDINRILADLAKSFDSPARGKTILSSLNDEAPKIRWFLVFKEEAVEEKILWKIHRIGSKESRVAVVDVKKVKVTQKDGLISTDYSFPAEDGVELRGILSQRWEFEVYLNPFEVKSYISGKKAVLYRIPITSIFSTPECLVEVGGDFKAYEAGGEVVIGRCIGYLVDVEFVWGFQARIAGLSKTSPSFYYPPPTTFLGAVAEAIAKDKGIGEQRGKEIISELGENLLAIGWKALNCTPLRYSDINRILAVAKSFDSPARGKTILSSLNDEAPKIRWFLVFKEEAVEEKILWKIHRIGSKESRVAVVDVKKVKVTQKDGLISTDYSFPAEDGVELRGILSQRWEFEVYLNPFEKKAVLYRIPITSIFSTPECLVEVGGDFKAYEAGGEVVIGRCS

Foldseek 3Di:
DKKKWKKFWQWFAAALCLQPPQWPFADFHQFPLLVLVLLQVLVCVVDHDDGVLLLVQQAFWFFKWKAWQFWFKQIVVNVVVVVVPPVCSHSHPRTHTITTGGQDPGGTMMMMMTDGNDDSDDQVSSQVRQARHDPNGGMGTDDMDDFDKDKAFFKDKALIKAFDWPQKAFPWWPFDDWDKTKHQLSHDHCPRSHNDGITIMTGGGDHSPDRTMTMMGGGDQKIWIDGPNHITIGGD/DKKKWKKFWPWFAAAQCCVPPQWPFEDFHQFPVLLLVLLLVLLCPDPVADNVRSVVLSLCPQAFWFFKWKAKPFKFKAQQQNVAVVVVCHVVPCVVRGHTITIAGPVRDTTMMMMMTDGNDCSDDQVSSQVRQAGHDPVRGMGTDDMDDFDKDKAFFKDKALIKAFPDPQKAFPWWPDDDWDWIWHAPSHVNGITIIIGGGDDPPDRTMTMMGGDDQKIWIDGVPHITIGGDD

B-factor: mean 23.74, std 11.42, range [6.85, 99.39]

Secondary structure (DSSP, 8-state):
-EEEEEEEESSEEE-GGGGSSSS-SS-SS--HHHHHHHHHHHHHHTT-----HHHHHHHHEEEEEEEESSEEEEEHHHHHHH---TTTTSS-TTTTEEEEEESSSSPPEEEEEEEESS--S-HHHHTT--BSSSTT-BEEEEEEEEE--EEE-EEEEE-S-EE-STTEEEEEEEES-EEEEEEE--------STT-SEEEEEEE--BTTB--EEEEEE-TTEEEEEETTEEEEEE-/-EEEEEEEESSEEE-GGGGSTTS-SS-SS--HHHHHHHHHHHHHH-TTS-HHHHHHHHHTHHHHEEEEEEEESSEEEEEHHHHHHHHT--HHHHTTTTTEEEEEETTSS--EEEEEEEESS--S-HHHHTT--BSSSTT-BEEEEEEEEE--EEE-EEEEE-S-EE--TTEEEEEEEES-EEEEEE--------EEEEEE---SS---EEEEEE-TTEEEEEETTEEEEEE--